Protein AF-A0A1Q8BSJ7-F1 (afdb_monomer)

Solvent-accessible surface area (backbone atoms only — not comparable to full-atom values): 38137 Å² total; per-residue (Å²): 124,64,95,90,57,59,36,32,27,33,39,30,27,60,38,75,24,65,49,50,47,43,45,52,61,48,39,68,40,88,86,39,43,40,36,75,62,32,38,40,24,53,54,83,95,30,50,29,57,57,51,31,53,76,70,73,33,52,71,50,71,55,43,61,86,82,34,98,42,71,68,57,32,27,40,50,47,34,56,61,51,53,79,64,62,51,68,34,36,36,38,39,61,42,89,65,89,69,40,68,64,27,39,76,75,41,51,86,34,29,40,35,62,42,69,21,51,67,83,46,54,61,61,97,53,20,46,54,52,42,54,75,70,64,52,58,66,47,14,20,25,37,24,35,52,48,90,56,75,73,63,35,31,54,71,48,73,49,80,38,80,50,59,96,85,56,49,54,65,63,45,46,55,57,33,51,62,52,40,35,53,51,51,44,56,49,55,38,46,47,47,70,47,32,65,50,77,60,89,62,44,58,46,79,32,82,63,81,64,46,50,61,53,51,27,33,41,41,45,45,62,70,62,66,64,44,62,64,44,53,50,52,41,45,76,68,66,27,46,40,33,20,43,72,73,39,32,51,57,41,40,78,72,73,42,82,61,44,49,46,41,76,67,59,74,48,72,80,43,80,94,52,67,55,61,64,75,39,66,51,51,49,48,19,34,48,51,54,71,91,37,69,67,42,50,53,49,30,58,78,69,73,40,69,64,40,27,32,38,38,43,33,62,54,64,40,70,58,40,54,74,71,67,55,54,72,69,59,45,57,72,36,62,66,60,44,52,56,53,50,48,52,36,20,30,73,26,21,94,61,14,35,31,44,56,55,61,89,47,41,67,60,50,50,52,32,47,73,72,42,16,47,31,51,65,55,13,48,55,28,19,54,51,39,53,51,53,48,50,49,51,50,38,54,52,53,50,45,41,44,65,67,76,57,57,64,90,83,83,61,73,96,69,87,76,87,60,63,45,78,76,46,79,31,93,16,23,92,46,85,90,37,80,29,66,46,58,34,52,75,84,76,60,83,31,76,78,61,38,46,73,82,44,45,52,87,72,46,45,57,54,52,53,15,44,49,49,10,45,50,50,8,59,68,43,91,52,42,16,18,15,31,13,46,90,61,31,65,40,13,37,12,40,28,88,55,77,69,85,57,12,50,34,50,4,40,55,41,8,42,66,21,30,57,74,61,40,53,61,12,21,39,12,33,62,43,59,40,34,44,72,31,23,52,60,51,60,78,46,56,47,46,34,41,40,20,59,41,64,37,90,63,12,60,62,48,42,56,73,46,72,59,33,25,35,33,38,30,65,80,76,76,88,65,62,78,43,76,46,81,48,97,95,52,73,48,75,43,74,45,91,72,80,77,54,76,33,62,41,76,89,59,40,42,75,76,35,53,63,84,69,53,74,68,55,46,50,18,38,52,45,20,48,54,56,22,44,54,26,28,41,33,27,22,22,28,14,50,88,38,17,32,32,14,61,7,59,57,23,97,44,57,48,57,6,36,52,40,11,41,66,53,18,47,83,56,28,43,72,13,28,33,17,31,26,49,49,63,82,51,40,65,31,60,45,55,43,47,75,47,36,31,49,33,41,38,27,13,53,89,43,99,42,39,69,55,36,46,51,48,35,45,75,71,63,19,24,33,34,30,25,75,45,71,38,83,30,131

Nearest PDB structures (foldseek):
  4a1o-assembly1_A  TM=9.841E-01  e=1.884E-78  Mycobacterium tuberculosis H37Rv
  4a1o-assembly1_B  TM=9.864E-01  e=3.302E-78  Mycobacterium tuberculosis H37Rv
  3auf-assembly1_A-2  TM=9.750E-01  e=1.119E-20  Symbiobacterium toebii
  5j9f-assembly2_A  TM=9.613E-01  e=1.421E-18  Homo sapiens
  2ywr-assembly1_A  TM=9.740E-01  e=2.231E-17  Aquifex aeolicus

Secondary structure (DSSP, 8-state):
--TTSPEEEEEEESS--HHHHHHHHHTTSTTSSEEEEEEEESSSS-HHHHHHHHTT--EEE--GGGSSSHHHHHHHHHHHHHTT--SEEEESS--S---HHHHHHHTTSEEEEESS-TTSS-STTHHHHHHHTT-SEEEEEEEE--SSSS-SPEEEEEEEEPPTT--HHHHHHHHHHHHHHHHHHHHHHHHHH-EEEETTEEEESS----B---EEEE--SS-TTHHHHHHHHHHTTPEEEE-HHHHHHHHHTT---EEHHHHHS----GGGTTTT-SHHHHHHHH--TTSHHHHHHHHHTTPPPPSEEE-----HHHHHHTT--HHHHHHT--SHHHHHHHHHHHTTTT-EEE--GGGHHHHHHHHHTTSB-HHHHHHHHHHHHHHHHHHHHHHHHHIIIIIS--TTSS-S-----EEEEEEES-SSSTTS-EEEEEETTT--SGGG-EEEESSPPPHHHHHHHHHHHHHHHT-SSSEEEEEETTEEEEEEE----GGGHHHHHHHHHHHH-HHHHTTEEEEESSPBPHHHHHHHHHS-EEEEEES-B-TTHHHHHHTSTT-EEEE-PPPPS--EEEEEETTEEEEEE---S-SGGGSGGG-EEEESSPPPHHHHHHHHHHHHHHTTSPSS-EEEEETTEEEEEE-S-SSHHHHHHHHHHHHGGGGTT-EEEESS--SSTHHHHHHHHTT--EEEE----TTHHHHHHHHHHTT-EEEE-S------

Structure (mmCIF, N/CA/C/O backbone):
data_AF-A0A1Q8BSJ7-F1
#
_entry.id   AF-A0A1Q8BSJ7-F1
#
loop_
_atom_site.group_PDB
_atom_site.id
_atom_site.type_symbol
_atom_site.label_atom_id
_atom_site.label_alt_id
_atom_site.label_comp_id
_atom_site.label_asym_id
_atom_site.label_entity_id
_atom_site.label_seq_id
_atom_site.pdbx_PDB_ins_code
_atom_site.Cartn_x
_atom_site.Cartn_y
_atom_site.Cartn_z
_atom_site.occupancy
_atom_site.B_iso_or_equiv
_atom_site.auth_seq_id
_atom_site.auth_comp_id
_atom_site.auth_asym_id
_atom_site.auth_atom_id
_atom_site.pdbx_PDB_model_num
ATOM 1 N N . MET A 1 1 ? -5.725 4.232 30.198 1.00 43.56 1 MET A N 1
ATOM 2 C CA . MET A 1 1 ? -4.512 5.058 30.403 1.00 43.56 1 MET A CA 1
ATOM 3 C C . MET A 1 1 ? -3.872 5.318 29.040 1.00 43.56 1 MET A C 1
ATOM 5 O O . MET A 1 1 ? -4.184 4.578 28.114 1.00 43.56 1 MET A O 1
ATOM 9 N N . ARG A 1 2 ? -3.077 6.385 28.857 1.00 39.12 2 ARG A N 1
ATOM 10 C CA . ARG A 1 2 ? -2.317 6.572 27.602 1.00 39.12 2 ARG A CA 1
ATOM 11 C C . ARG A 1 2 ? -1.099 5.635 27.657 1.00 39.12 2 ARG A C 1
ATOM 13 O O . ARG A 1 2 ? -0.421 5.686 28.677 1.00 39.12 2 ARG A O 1
ATOM 20 N N . PRO A 1 3 ? -0.814 4.823 26.627 1.00 46.72 3 PRO A N 1
ATOM 21 C CA . PRO A 1 3 ? 0.230 3.792 26.685 1.00 46.72 3 PRO A CA 1
ATOM 22 C C . PRO A 1 3 ? 1.659 4.327 26.917 1.00 46.72 3 PRO A C 1
ATOM 24 O O . PRO A 1 3 ? 2.508 3.568 27.368 1.00 46.72 3 PRO A O 1
ATOM 27 N N . ASP A 1 4 ? 1.902 5.628 26.709 1.00 57.50 4 ASP A N 1
ATOM 28 C CA . ASP A 1 4 ? 3.247 6.227 26.785 1.00 57.50 4 ASP A CA 1
ATOM 29 C C . ASP A 1 4 ? 3.545 7.010 28.083 1.00 57.50 4 ASP A C 1
ATOM 31 O O . ASP A 1 4 ? 4.617 7.599 28.217 1.00 57.50 4 ASP A O 1
ATOM 35 N N . VAL A 1 5 ? 2.612 7.074 29.045 1.00 77.00 5 VAL A N 1
ATOM 36 C CA . VAL A 1 5 ? 2.816 7.791 30.322 1.00 77.00 5 VAL A CA 1
ATOM 37 C C . VAL A 1 5 ? 2.689 6.812 31.494 1.00 77.00 5 VAL A C 1
ATOM 39 O O . VAL A 1 5 ? 1.602 6.261 31.673 1.00 77.00 5 VAL A O 1
ATOM 42 N N . PRO A 1 6 ? 3.738 6.621 32.324 1.00 87.31 6 PRO A N 1
ATOM 43 C CA . PRO A 1 6 ? 3.674 5.729 33.480 1.00 87.31 6 PRO A CA 1
ATOM 44 C C . PRO A 1 6 ? 2.565 6.122 34.463 1.00 87.31 6 PRO A C 1
ATOM 46 O O . PRO A 1 6 ? 2.424 7.299 34.810 1.00 87.31 6 PRO A O 1
ATOM 49 N N . ALA A 1 7 ? 1.820 5.130 34.950 1.00 92.75 7 ALA A N 1
ATOM 50 C CA . ALA A 1 7 ? 0.756 5.318 35.928 1.00 92.75 7 ALA A CA 1
ATOM 51 C C . ALA A 1 7 ? 1.317 5.843 37.258 1.00 92.75 7 ALA A C 1
ATOM 53 O O . ALA A 1 7 ? 2.312 5.336 37.784 1.00 92.75 7 ALA A O 1
ATOM 54 N N . ARG A 1 8 ? 0.668 6.862 37.821 1.00 97.12 8 ARG A N 1
ATOM 55 C CA . ARG A 1 8 ? 1.037 7.503 39.086 1.00 97.12 8 ARG A CA 1
ATOM 56 C C . ARG A 1 8 ? 0.534 6.661 40.250 1.00 97.12 8 ARG A C 1
ATOM 58 O O . ARG A 1 8 ? -0.673 6.519 40.432 1.00 97.12 8 ARG A O 1
ATOM 65 N N . VAL A 1 9 ? 1.444 6.156 41.074 1.00 98.06 9 VAL A N 1
ATOM 66 C CA . VAL A 1 9 ? 1.100 5.305 42.220 1.00 98.06 9 VAL A CA 1
ATOM 67 C C . VAL A 1 9 ? 1.449 5.976 43.538 1.00 98.06 9 VAL A C 1
ATOM 69 O O . VAL A 1 9 ? 2.573 6.439 43.731 1.00 98.06 9 VAL A O 1
ATOM 72 N N . VAL A 1 10 ? 0.492 5.998 44.465 1.00 98.62 10 VAL A N 1
ATOM 73 C CA . VAL A 1 10 ? 0.751 6.319 45.876 1.00 98.62 10 VAL A CA 1
ATOM 74 C C . VAL A 1 10 ? 0.777 5.021 46.673 1.00 98.62 10 VAL A C 1
ATOM 76 O O . VAL A 1 10 ? -0.151 4.223 46.568 1.00 98.62 10 VAL A O 1
ATOM 79 N N . VAL A 1 11 ? 1.825 4.803 47.469 1.00 98.38 11 VAL A N 1
ATOM 80 C CA . VAL A 1 11 ? 1.980 3.587 48.288 1.00 98.38 11 VAL A CA 1
ATOM 81 C C . VAL A 1 11 ? 1.769 3.922 49.764 1.00 98.38 11 VAL A C 1
ATOM 83 O O . VAL A 1 11 ? 2.380 4.855 50.275 1.00 98.38 11 VAL A O 1
ATOM 86 N N . LEU A 1 12 ? 0.926 3.164 50.462 1.00 98.25 12 LEU A N 1
ATOM 87 C CA . LEU A 1 12 ? 0.654 3.301 51.894 1.00 98.25 12 LEU A CA 1
ATOM 88 C C . LEU A 1 12 ? 1.367 2.195 52.685 1.00 98.25 12 LEU A C 1
ATOM 90 O O . LEU A 1 12 ? 1.288 1.024 52.311 1.00 98.25 12 LEU A O 1
ATOM 94 N N . VAL A 1 13 ? 2.052 2.551 53.779 1.00 97.50 13 VAL A N 1
ATOM 95 C CA . VAL A 1 13 ? 2.880 1.629 54.586 1.00 97.50 13 VAL A CA 1
ATOM 96 C C . VAL A 1 13 ? 2.739 1.864 56.096 1.00 97.50 13 VAL A C 1
ATOM 98 O O . VAL A 1 13 ? 2.530 2.990 56.536 1.00 97.50 13 VAL A O 1
ATOM 101 N N . SER A 1 14 ? 2.913 0.814 56.909 1.00 95.75 14 SER A N 1
ATOM 102 C CA . SER A 1 14 ? 2.923 0.918 58.387 1.00 95.75 14 SER A CA 1
ATOM 103 C C . SER A 1 14 ? 4.178 0.359 59.069 1.00 95.75 14 SER A C 1
ATOM 105 O O . SER A 1 14 ? 4.276 0.395 60.297 1.00 95.75 14 SER A O 1
ATOM 107 N N . GLY A 1 15 ? 5.129 -0.192 58.308 1.00 92.88 15 GLY A N 1
ATOM 108 C CA . GLY A 1 15 ? 6.256 -0.951 58.860 1.00 92.88 15 GLY A CA 1
ATOM 109 C C . GLY A 1 15 ? 7.496 -0.968 57.966 1.00 92.88 15 GLY A C 1
ATOM 110 O O . GLY A 1 15 ? 7.944 0.074 57.491 1.00 92.88 15 GLY A O 1
ATOM 111 N N . SER A 1 16 ? 8.067 -2.157 57.744 1.00 92.62 16 SER A N 1
ATOM 112 C CA . SER A 1 16 ? 9.385 -2.326 57.104 1.00 92.62 16 SER A CA 1
ATOM 113 C C . SER A 1 16 ? 9.471 -1.852 55.647 1.00 92.62 16 SER A C 1
ATOM 115 O O . SER A 1 16 ? 10.567 -1.592 55.154 1.00 92.62 16 SER A O 1
ATOM 117 N N . GLY A 1 17 ? 8.336 -1.764 54.945 1.00 93.44 17 GLY A N 1
ATOM 118 C CA . GLY A 1 17 ? 8.263 -1.280 53.564 1.00 93.44 17 GLY A CA 1
ATOM 119 C C . GLY A 1 17 ? 8.942 -2.187 52.531 1.00 93.44 17 GLY A C 1
ATOM 120 O O . GLY A 1 17 ? 9.395 -1.701 51.502 1.00 93.44 17 GLY A O 1
ATOM 121 N N . THR A 1 18 ? 9.045 -3.497 52.771 1.00 95.12 18 THR A N 1
ATOM 122 C CA . THR A 1 18 ? 9.679 -4.429 51.811 1.00 95.12 18 THR A CA 1
ATOM 123 C C . THR A 1 18 ? 8.886 -4.587 50.508 1.00 95.12 18 THR A C 1
ATOM 125 O O . THR A 1 18 ? 9.486 -4.744 49.450 1.00 95.12 18 THR A O 1
ATOM 128 N N . LEU A 1 19 ? 7.555 -4.487 50.562 1.00 96.00 19 LEU A N 1
ATOM 129 C CA . LEU A 1 19 ? 6.686 -4.422 49.380 1.00 96.00 19 LEU A CA 1
ATOM 130 C C . LEU A 1 19 ? 6.871 -3.109 48.610 1.00 96.00 19 LEU A C 1
ATOM 132 O O . LEU A 1 19 ? 6.998 -3.127 47.391 1.00 96.00 19 LEU A O 1
ATOM 136 N N . LEU A 1 20 ? 6.970 -1.982 49.326 1.00 97.44 20 LEU A N 1
ATOM 137 C CA . LEU A 1 20 ? 7.333 -0.693 48.732 1.00 97.44 20 LEU A CA 1
ATOM 138 C C . LEU A 1 20 ? 8.683 -0.785 48.008 1.00 97.44 20 LEU A C 1
ATOM 140 O O . LEU A 1 20 ? 8.784 -0.311 46.883 1.00 97.44 20 LEU A O 1
ATOM 144 N N . GLN A 1 21 ? 9.695 -1.419 48.614 1.00 97.88 21 GLN A N 1
ATOM 145 C CA . GLN A 1 21 ? 11.000 -1.589 47.971 1.00 97.88 21 GLN A CA 1
ATOM 146 C C . GLN A 1 21 ? 10.885 -2.321 46.632 1.00 97.88 21 GLN A C 1
ATOM 148 O O . GLN A 1 21 ? 11.443 -1.851 45.652 1.00 97.88 21 GLN A O 1
ATOM 153 N N . ALA A 1 22 ? 10.120 -3.414 46.569 1.00 97.31 22 ALA A N 1
ATOM 154 C CA . ALA A 1 22 ? 9.937 -4.165 45.328 1.00 97.31 22 ALA A CA 1
ATOM 155 C C . ALA A 1 22 ? 9.319 -3.306 44.210 1.00 97.31 22 ALA A C 1
ATOM 157 O O . ALA A 1 22 ? 9.744 -3.386 43.060 1.00 97.31 22 ALA A O 1
ATOM 158 N N . VAL A 1 23 ? 8.352 -2.445 44.550 1.00 97.38 23 VAL A N 1
ATOM 159 C CA . VAL A 1 23 ? 7.748 -1.510 43.589 1.00 97.38 23 VAL A CA 1
ATOM 160 C C . VAL A 1 23 ? 8.740 -0.422 43.166 1.00 97.38 23 VAL A C 1
ATOM 162 O O . VAL A 1 23 ? 8.800 -0.097 41.986 1.00 97.38 23 VAL A O 1
ATOM 165 N N . LEU A 1 24 ? 9.534 0.122 44.096 1.00 97.75 24 LEU A N 1
ATOM 166 C CA . LEU A 1 24 ? 10.573 1.113 43.785 1.00 97.75 24 LEU A CA 1
ATOM 167 C C . LEU A 1 24 ? 11.655 0.536 42.863 1.00 97.75 24 LEU A C 1
ATOM 169 O O . LEU A 1 24 ? 12.034 1.197 41.899 1.00 97.75 24 LEU A O 1
ATOM 173 N N . ASP A 1 25 ? 12.107 -0.690 43.131 1.00 97.38 25 ASP A N 1
ATOM 174 C CA . ASP A 1 25 ? 13.115 -1.384 42.325 1.00 97.38 25 ASP A CA 1
ATOM 175 C C . ASP A 1 25 ? 12.596 -1.636 40.901 1.00 97.38 25 ASP A C 1
ATOM 177 O O . ASP A 1 25 ? 13.313 -1.396 39.933 1.00 97.38 25 ASP A O 1
ATOM 181 N N . ALA A 1 26 ? 11.331 -2.049 40.754 1.00 96.06 26 ALA A N 1
ATOM 182 C CA . ALA A 1 26 ? 10.700 -2.218 39.445 1.00 96.06 26 ALA A CA 1
ATOM 183 C C . ALA A 1 26 ? 10.526 -0.879 38.705 1.00 96.06 26 ALA A C 1
ATOM 185 O O . ALA A 1 26 ? 10.829 -0.782 37.520 1.00 96.06 26 ALA A O 1
ATOM 186 N N . SER A 1 27 ? 10.107 0.179 39.408 1.00 94.19 27 SER A N 1
ATOM 187 C CA . SER A 1 27 ? 9.975 1.537 38.858 1.00 94.19 27 SER A CA 1
ATOM 188 C C . SER A 1 27 ? 11.304 2.190 38.452 1.00 94.19 27 SER A C 1
ATOM 190 O O . SER A 1 27 ? 11.273 3.259 37.840 1.00 94.19 27 SER A O 1
ATOM 192 N N . ALA A 1 28 ? 12.456 1.596 38.778 1.00 92.19 28 ALA A N 1
ATOM 193 C CA . ALA A 1 28 ? 13.752 2.058 38.286 1.00 92.19 28 ALA A CA 1
ATOM 194 C C . ALA A 1 28 ? 13.986 1.700 36.805 1.00 92.19 28 ALA A C 1
ATOM 196 O O . ALA A 1 28 ? 14.784 2.366 36.145 1.00 92.19 28 ALA A O 1
ATOM 197 N N . ASP A 1 29 ? 13.292 0.683 36.278 1.00 92.00 29 ASP A N 1
ATOM 198 C CA . ASP A 1 29 ? 13.299 0.344 34.854 1.00 92.00 29 ASP A CA 1
ATOM 199 C C . ASP A 1 29 ? 12.368 1.300 34.075 1.00 92.00 29 ASP A C 1
ATOM 201 O O . ASP A 1 29 ? 11.159 1.315 34.326 1.00 92.00 29 ASP A O 1
ATOM 205 N N . PRO A 1 30 ? 12.874 2.077 33.094 1.00 86.12 30 PRO A N 1
ATOM 206 C CA . PRO A 1 30 ? 12.047 2.953 32.262 1.00 86.12 30 PRO A CA 1
ATOM 207 C C . PRO A 1 30 ? 10.935 2.238 31.476 1.00 86.12 30 PRO A C 1
ATOM 209 O O . PRO A 1 30 ? 9.973 2.890 31.073 1.00 86.12 30 PRO A O 1
ATOM 212 N N . ALA A 1 31 ? 11.051 0.926 31.238 1.00 88.31 31 ALA A N 1
ATOM 213 C CA . ALA A 1 31 ? 10.025 0.119 30.571 1.00 88.31 31 ALA A CA 1
ATOM 214 C C . ALA A 1 31 ? 8.894 -0.334 31.518 1.00 88.31 31 ALA A C 1
ATOM 216 O O . ALA A 1 31 ? 7.871 -0.888 31.081 1.00 88.31 31 ALA A O 1
ATOM 217 N N . TYR A 1 32 ? 9.061 -0.129 32.825 1.00 93.75 32 TYR A N 1
ATOM 218 C CA . TYR A 1 32 ? 8.042 -0.449 33.807 1.00 93.75 32 TYR A CA 1
ATOM 219 C C . TYR A 1 32 ? 6.939 0.629 33.802 1.00 93.75 32 TYR A C 1
ATOM 221 O O . TYR A 1 32 ? 7.219 1.823 33.900 1.00 93.75 32 TYR A O 1
ATOM 229 N N . PRO A 1 33 ? 5.652 0.249 33.692 1.00 92.75 33 PRO A N 1
ATOM 230 C CA . PRO A 1 33 ? 4.555 1.162 33.352 1.00 92.75 33 PRO A CA 1
ATOM 231 C C . PRO A 1 33 ? 4.048 1.987 34.547 1.00 92.75 33 PRO A C 1
ATOM 233 O O . PRO A 1 33 ? 2.975 2.584 34.479 1.00 92.75 33 PRO A O 1
ATOM 236 N N . VAL A 1 34 ? 4.770 1.990 35.668 1.00 96.00 34 VAL A N 1
ATOM 237 C CA . VAL A 1 34 ? 4.340 2.564 36.946 1.00 96.00 34 VAL A CA 1
ATOM 238 C C . VAL A 1 34 ? 5.444 3.438 37.518 1.00 96.00 34 VAL A C 1
ATOM 240 O O . VAL A 1 34 ? 6.608 3.043 37.577 1.00 96.00 34 VAL A O 1
ATOM 243 N N . ARG A 1 35 ? 5.048 4.601 38.037 1.00 96.06 35 ARG A N 1
ATOM 244 C CA . ARG A 1 35 ? 5.900 5.510 38.798 1.00 96.06 35 ARG A CA 1
ATOM 245 C C . ARG A 1 35 ? 5.306 5.761 40.178 1.00 96.06 35 ARG A C 1
ATOM 247 O O . ARG A 1 35 ? 4.193 6.277 40.293 1.00 96.06 35 ARG A O 1
ATOM 254 N N . VAL A 1 36 ? 6.083 5.500 41.228 1.00 97.81 36 VAL A N 1
ATOM 255 C CA . VAL A 1 36 ? 5.713 5.900 42.593 1.00 97.81 36 VAL A CA 1
ATOM 256 C C . VAL A 1 36 ? 5.847 7.419 42.733 1.00 97.81 36 VAL A C 1
ATOM 258 O O . VAL A 1 36 ? 6.925 7.978 42.532 1.00 97.81 36 VAL A O 1
ATOM 261 N N . VAL A 1 37 ? 4.744 8.102 43.043 1.00 97.94 37 VAL A N 1
ATOM 262 C CA . VAL A 1 37 ? 4.687 9.571 43.159 1.00 97.94 37 VAL A CA 1
ATOM 263 C C . VAL A 1 37 ? 4.655 10.067 44.601 1.00 97.94 37 VAL A C 1
ATOM 265 O O . VAL A 1 37 ? 5.031 11.214 44.834 1.00 97.94 37 VAL A O 1
ATOM 268 N N . ALA A 1 38 ? 4.229 9.228 45.550 1.00 98.44 38 ALA A N 1
ATOM 269 C CA . ALA A 1 38 ? 4.361 9.492 46.978 1.00 98.44 38 ALA A CA 1
ATOM 270 C C . ALA A 1 38 ? 4.247 8.215 47.822 1.00 98.44 38 ALA A C 1
ATOM 272 O O . ALA A 1 38 ? 3.651 7.223 47.392 1.00 98.44 38 ALA A O 1
ATOM 273 N N . VAL A 1 39 ? 4.763 8.280 49.050 1.00 98.44 39 VAL A N 1
ATOM 274 C CA . VAL A 1 39 ? 4.610 7.241 50.077 1.00 98.44 39 VAL A CA 1
ATOM 275 C C . VAL A 1 39 ? 3.936 7.817 51.322 1.00 98.44 39 VAL A C 1
ATOM 277 O O . VAL A 1 39 ? 4.449 8.746 51.942 1.00 98.44 39 VAL A O 1
ATOM 280 N N . GLY A 1 40 ? 2.786 7.265 51.697 1.00 97.94 40 GLY A N 1
ATOM 281 C CA . GLY A 1 40 ? 2.047 7.640 52.902 1.00 97.94 40 GLY A CA 1
ATOM 282 C C . GLY A 1 40 ? 2.257 6.645 54.042 1.00 97.94 40 GLY A C 1
ATOM 283 O O . GLY A 1 40 ? 2.315 5.440 53.803 1.00 97.94 40 GLY A O 1
ATOM 284 N N . ALA A 1 41 ? 2.316 7.119 55.286 1.00 97.69 41 ALA A N 1
ATOM 285 C CA . ALA A 1 41 ? 2.339 6.258 56.470 1.00 97.69 41 ALA A CA 1
ATOM 286 C C . ALA A 1 41 ? 1.322 6.681 57.539 1.00 97.69 41 ALA A C 1
ATOM 288 O O . ALA A 1 41 ? 0.919 7.842 57.610 1.00 97.69 41 ALA A O 1
ATOM 289 N N . ASP A 1 42 ? 0.922 5.742 58.401 1.00 95.62 42 ASP A N 1
ATOM 290 C CA . ASP A 1 42 ? 0.034 6.004 59.547 1.00 95.62 42 ASP A CA 1
ATOM 291 C C . ASP A 1 42 ? 0.789 6.377 60.833 1.00 95.62 42 ASP A C 1
ATOM 293 O O . ASP A 1 42 ? 0.166 6.629 61.867 1.00 95.62 42 ASP A O 1
ATOM 297 N N . ARG A 1 43 ? 2.125 6.356 60.796 1.00 95.12 43 ARG A N 1
ATOM 298 C CA . ARG A 1 43 ? 3.010 6.660 61.924 1.00 95.12 43 ARG A CA 1
ATOM 299 C C . ARG A 1 43 ? 4.408 7.043 61.437 1.00 95.12 43 ARG A C 1
ATOM 301 O O . ARG A 1 43 ? 4.825 6.646 60.350 1.00 95.12 43 ARG A O 1
ATOM 308 N N . ASP A 1 44 ? 5.128 7.776 62.272 1.00 94.19 44 ASP A N 1
ATOM 309 C CA . ASP A 1 44 ? 6.496 8.212 61.995 1.00 94.19 44 ASP A CA 1
ATOM 310 C C . ASP A 1 44 ? 7.519 7.096 62.230 1.00 94.19 44 ASP A C 1
ATOM 312 O O . ASP A 1 44 ? 7.236 6.088 62.880 1.00 94.19 44 ASP A O 1
ATOM 316 N N . GLY A 1 45 ? 8.742 7.319 61.740 1.00 92.88 45 GLY A N 1
ATOM 317 C CA . GLY A 1 45 ? 9.907 6.502 62.087 1.00 92.88 45 GLY A CA 1
ATOM 318 C C . GLY A 1 45 ? 9.872 5.074 61.541 1.00 92.88 45 GLY A C 1
ATOM 319 O O . GLY A 1 45 ? 10.653 4.237 61.983 1.00 92.88 45 GLY A O 1
ATOM 320 N N . VAL A 1 46 ? 8.975 4.774 60.598 1.00 96.31 46 VAL A N 1
ATOM 321 C CA . VAL A 1 46 ? 8.921 3.462 59.944 1.00 96.31 46 VAL A CA 1
ATOM 322 C C . VAL A 1 46 ? 9.957 3.376 58.829 1.00 96.31 46 VAL A C 1
ATOM 324 O O . VAL A 1 46 ? 10.128 4.310 58.047 1.00 96.31 46 VAL A O 1
ATOM 327 N N . GLU A 1 47 ? 10.603 2.219 58.706 1.00 97.44 47 GLU A N 1
ATOM 328 C CA . GLU A 1 47 ? 11.611 1.955 57.668 1.00 97.44 47 GLU A CA 1
ATOM 329 C C . GLU A 1 47 ? 11.063 2.174 56.243 1.00 97.44 47 GLU A C 1
ATOM 331 O O . GLU A 1 47 ? 11.804 2.571 55.346 1.00 97.44 47 GLU A O 1
ATOM 336 N N . GLY A 1 48 ? 9.755 1.993 56.020 1.00 96.19 48 GLY A N 1
ATOM 337 C CA . GLY A 1 48 ? 9.115 2.334 54.747 1.00 96.19 48 GLY A CA 1
ATOM 338 C C . GLY A 1 48 ? 9.294 3.802 54.328 1.00 96.19 48 GLY A C 1
ATOM 339 O O . GLY A 1 48 ? 9.526 4.065 53.150 1.00 96.19 48 GLY A O 1
ATOM 340 N N . LEU A 1 49 ? 9.271 4.752 55.271 1.00 97.38 49 LEU A N 1
ATOM 341 C CA . LEU A 1 49 ? 9.531 6.168 54.977 1.00 97.38 49 LEU A CA 1
ATOM 342 C C . LEU A 1 49 ? 11.011 6.402 54.639 1.00 97.38 49 LEU A C 1
ATOM 344 O O . LEU A 1 49 ? 11.309 7.113 53.683 1.00 97.38 49 LEU A O 1
ATOM 348 N N . ALA A 1 50 ? 11.932 5.731 55.339 1.00 97.44 50 ALA A N 1
ATOM 349 C CA . ALA A 1 50 ? 13.367 5.796 55.044 1.00 97.44 50 ALA A CA 1
ATOM 350 C C . ALA A 1 50 ? 13.718 5.190 53.668 1.00 97.44 50 ALA A C 1
ATOM 352 O O . ALA A 1 50 ? 14.658 5.619 52.998 1.00 97.44 50 ALA A O 1
ATOM 353 N N . ARG A 1 51 ? 12.968 4.181 53.200 1.00 97.81 51 ARG A N 1
ATOM 354 C CA . ARG A 1 51 ? 13.075 3.664 51.820 1.00 97.81 51 ARG A CA 1
ATOM 355 C C . ARG A 1 51 ? 12.626 4.694 50.787 1.00 97.81 51 ARG A C 1
ATOM 357 O O . ARG A 1 51 ? 13.330 4.884 49.800 1.00 97.81 51 ARG A O 1
ATOM 364 N N . ALA A 1 52 ? 11.501 5.368 51.029 1.00 96.94 52 ALA A N 1
ATOM 365 C CA . ALA A 1 52 ? 11.005 6.424 50.147 1.00 96.94 52 ALA A CA 1
ATOM 366 C C . ALA A 1 52 ? 12.011 7.580 50.028 1.00 96.94 52 ALA A C 1
ATOM 368 O O . ALA A 1 52 ? 12.321 8.013 48.920 1.00 96.94 52 ALA A O 1
ATOM 369 N N . GLU A 1 53 ? 12.580 8.010 51.157 1.00 97.31 53 GLU A N 1
ATOM 370 C CA . GLU A 1 53 ? 13.609 9.051 51.210 1.00 97.31 53 GLU A CA 1
ATOM 371 C C . GLU A 1 53 ? 14.861 8.663 50.411 1.00 97.31 53 GLU A C 1
ATOM 373 O O . GLU A 1 53 ? 15.299 9.428 49.553 1.00 97.31 53 GLU A O 1
ATOM 378 N N . ARG A 1 54 ? 15.387 7.442 50.604 1.00 97.56 54 ARG A N 1
ATOM 379 C CA . ARG A 1 54 ? 16.532 6.930 49.824 1.00 97.56 54 ARG A CA 1
ATOM 380 C C . ARG A 1 54 ? 16.265 6.883 48.318 1.00 97.56 54 ARG A C 1
ATOM 382 O O . ARG A 1 54 ? 17.197 7.048 47.540 1.00 97.56 54 ARG A O 1
ATOM 389 N N . ALA A 1 55 ? 15.016 6.662 47.915 1.00 96.44 55 ALA A N 1
ATOM 390 C CA . ALA A 1 55 ? 14.599 6.645 46.515 1.00 96.44 55 ALA A CA 1
ATOM 391 C C . ALA A 1 55 ? 14.222 8.036 45.961 1.00 96.44 55 ALA A C 1
ATOM 393 O O . ALA A 1 55 ? 13.832 8.142 44.800 1.00 96.44 55 ALA A O 1
ATOM 394 N N . GLY A 1 56 ? 14.303 9.102 46.768 1.00 97.19 56 GLY A N 1
ATOM 395 C CA . GLY A 1 56 ? 13.920 10.457 46.358 1.00 97.19 56 GLY A CA 1
ATOM 396 C C . GLY A 1 56 ? 12.416 10.634 46.116 1.00 97.19 56 GLY A C 1
ATOM 397 O O . GLY A 1 56 ? 12.008 11.528 45.373 1.00 97.19 56 GLY A O 1
ATOM 398 N N . VAL A 1 57 ? 11.581 9.780 46.713 1.00 97.88 57 VAL A N 1
ATOM 399 C CA . VAL A 1 57 ? 10.122 9.823 46.569 1.00 97.88 57 VAL A CA 1
ATOM 400 C C . VAL A 1 57 ? 9.515 10.652 47.707 1.00 97.88 57 VAL A C 1
ATOM 402 O O . VAL A 1 57 ? 9.807 10.376 48.873 1.00 97.88 57 VAL A O 1
ATOM 405 N N . PRO A 1 58 ? 8.642 11.640 47.415 1.00 98.06 58 PRO A N 1
ATOM 406 C CA . PRO A 1 58 ? 7.950 12.410 48.445 1.00 98.06 58 PRO A CA 1
ATOM 407 C C . PRO A 1 58 ? 7.191 11.513 49.423 1.00 98.06 58 PRO A C 1
ATOM 409 O O . PRO A 1 58 ? 6.564 10.533 49.019 1.00 98.06 58 PRO A O 1
ATOM 412 N N . SER A 1 59 ? 7.194 11.867 50.705 1.00 97.81 59 SER A N 1
ATOM 413 C CA . SER A 1 59 ? 6.464 11.119 51.724 1.00 97.81 59 SER A CA 1
ATOM 414 C C . SER A 1 59 ? 5.596 12.014 52.601 1.00 97.81 59 SER A C 1
ATOM 416 O O . SER A 1 59 ? 5.800 13.226 52.686 1.00 97.81 59 SER A O 1
ATOM 418 N N . PHE A 1 60 ? 4.573 11.423 53.214 1.00 98.19 60 PHE A N 1
ATOM 419 C CA . PHE A 1 60 ? 3.692 12.101 54.159 1.00 98.19 60 PHE A CA 1
ATOM 420 C C . PHE A 1 60 ? 3.242 11.141 55.262 1.00 98.19 60 PHE A C 1
ATOM 422 O O . PHE A 1 60 ? 3.179 9.928 55.063 1.00 98.19 60 PHE A O 1
ATOM 429 N N . VAL A 1 61 ? 2.891 11.689 56.425 1.00 98.00 61 VAL A N 1
ATOM 430 C CA . VAL A 1 61 ? 2.354 10.912 57.546 1.00 98.00 61 VAL A CA 1
ATOM 431 C C . VAL A 1 61 ? 0.995 11.468 57.948 1.00 98.00 61 VAL A C 1
ATOM 433 O O . VAL A 1 61 ? 0.838 12.679 58.085 1.00 98.00 61 VAL A O 1
ATOM 436 N N . VAL A 1 62 ? 0.016 10.580 58.130 1.00 97.38 62 VAL A N 1
ATOM 437 C CA . VAL A 1 62 ? -1.317 10.912 58.655 1.00 97.38 62 VAL A CA 1
ATOM 438 C C . VAL A 1 62 ? -1.601 9.995 59.838 1.00 97.38 62 VAL A C 1
ATOM 440 O O . VAL A 1 62 ? -2.062 8.859 59.672 1.00 97.38 62 VAL A O 1
ATOM 443 N N . ARG A 1 63 ? -1.288 10.457 61.052 1.00 96.00 63 ARG A N 1
ATOM 444 C CA . ARG A 1 63 ? -1.432 9.633 62.255 1.00 96.00 63 ARG A CA 1
ATOM 445 C C . ARG A 1 63 ? -2.869 9.653 62.736 1.00 96.00 63 ARG A C 1
ATOM 447 O O . ARG A 1 63 ? -3.458 10.710 62.903 1.00 96.00 63 ARG A O 1
ATOM 454 N N . LEU A 1 64 ? -3.410 8.483 63.066 1.00 93.12 64 LEU A N 1
ATOM 455 C CA . LEU A 1 64 ? -4.775 8.380 63.595 1.00 93.12 64 LEU A CA 1
ATOM 456 C C . LEU A 1 64 ? -4.992 9.233 64.857 1.00 93.12 64 LEU A C 1
ATOM 458 O O . LEU A 1 64 ? -6.067 9.792 65.026 1.00 93.12 64 LEU A O 1
ATOM 462 N N . GLY A 1 65 ? -3.977 9.341 65.720 1.00 92.69 65 GLY A N 1
ATOM 463 C CA . GLY A 1 65 ? -4.052 10.119 66.962 1.00 92.69 65 GLY A CA 1
ATOM 464 C C . GLY A 1 65 ? -4.092 11.639 66.772 1.00 92.69 65 GLY A C 1
ATOM 465 O O . GLY A 1 65 ? -4.422 12.338 67.723 1.00 92.69 65 GLY A O 1
ATOM 466 N N . ASP A 1 66 ? -3.795 12.142 65.569 1.00 95.75 66 ASP A N 1
ATOM 467 C CA . ASP A 1 66 ? -3.784 13.581 65.272 1.00 95.75 66 ASP A CA 1
ATOM 468 C C . ASP A 1 66 ? -5.179 14.103 64.867 1.00 95.75 66 ASP A C 1
ATOM 470 O O . ASP A 1 66 ? -5.349 15.289 64.585 1.00 95.75 66 ASP A O 1
ATOM 474 N N . HIS A 1 67 ? -6.191 13.228 64.836 1.00 96.38 67 HIS A N 1
ATOM 475 C CA . HIS A 1 67 ? -7.550 13.548 64.403 1.00 96.38 67 HIS A CA 1
ATOM 476 C C . HIS A 1 67 ? -8.584 13.192 65.481 1.00 96.38 67 HIS A C 1
ATOM 478 O O . HIS A 1 67 ? -8.392 12.231 66.228 1.00 96.38 67 HIS A O 1
ATOM 484 N N . PRO A 1 68 ? -9.699 13.944 65.564 1.00 93.56 68 PRO A N 1
ATOM 485 C CA . PRO A 1 68 ? -10.696 13.782 66.625 1.00 93.56 68 PRO A CA 1
ATOM 486 C C . PRO A 1 68 ? -11.430 12.436 66.574 1.00 93.56 68 PRO A C 1
ATOM 488 O O . PRO A 1 68 ? -11.863 11.931 67.608 1.00 93.56 68 PRO A O 1
ATOM 491 N N . ASP A 1 69 ? -11.568 11.852 65.385 1.00 94.88 69 ASP A N 1
ATOM 492 C CA . ASP A 1 69 ? -12.199 10.556 65.176 1.00 94.88 69 ASP A CA 1
ATOM 493 C C . ASP A 1 69 ? -11.676 9.872 63.899 1.00 94.88 69 ASP A C 1
ATOM 495 O O . ASP A 1 69 ? -10.846 10.402 63.150 1.00 94.88 69 ASP A O 1
ATOM 499 N N . ARG A 1 70 ? -12.166 8.652 63.651 1.00 94.62 70 ARG A N 1
ATOM 500 C CA . ARG A 1 70 ? -11.756 7.839 62.502 1.00 94.62 70 ARG A CA 1
ATOM 501 C C . ARG A 1 70 ? -12.200 8.430 61.163 1.00 94.62 70 ARG A C 1
ATOM 503 O O . ARG A 1 70 ? -11.477 8.256 60.188 1.00 94.62 70 ARG A O 1
ATOM 510 N N . ALA A 1 71 ? -13.349 9.100 61.106 1.00 94.50 71 ALA A N 1
ATOM 511 C CA . ALA A 1 71 ? -13.882 9.671 59.870 1.00 94.50 71 ALA A CA 1
ATOM 512 C C . ALA A 1 71 ? -13.082 10.913 59.442 1.00 94.50 71 ALA A C 1
ATOM 514 O O . ALA A 1 71 ? -12.762 11.080 58.262 1.00 94.50 71 ALA A O 1
ATOM 515 N N . ALA A 1 72 ? -12.684 11.741 60.408 1.00 95.81 72 ALA A N 1
ATOM 516 C CA . ALA A 1 72 ? -11.791 12.871 60.200 1.00 95.81 72 ALA A CA 1
ATOM 517 C C . ALA A 1 72 ? -10.400 12.415 59.731 1.00 95.81 72 ALA A C 1
ATOM 519 O O . ALA A 1 72 ? -9.849 12.998 58.797 1.00 95.81 72 ALA A O 1
ATOM 520 N N . TRP A 1 73 ? -9.853 11.346 60.324 1.00 97.75 73 TRP A N 1
ATOM 521 C CA . TRP A 1 73 ? -8.600 10.740 59.858 1.00 97.75 73 TRP A CA 1
ATOM 522 C C . TRP A 1 73 ? -8.713 10.186 58.433 1.00 97.75 73 TRP A C 1
ATOM 524 O O . TRP A 1 73 ? -7.827 10.422 57.615 1.00 97.75 73 TRP A O 1
ATOM 534 N N . ASP A 1 74 ? -9.803 9.484 58.119 1.00 97.12 74 ASP A N 1
ATOM 535 C CA . ASP A 1 74 ? -10.028 8.895 56.795 1.00 97.12 74 ASP A CA 1
ATOM 536 C C . ASP A 1 74 ? -10.100 9.969 55.697 1.00 97.12 74 ASP A C 1
ATOM 538 O O . ASP A 1 74 ? -9.451 9.857 54.656 1.00 97.12 74 ASP A O 1
ATOM 542 N N . THR A 1 75 ? -10.799 11.073 55.981 1.00 97.12 75 THR A N 1
ATOM 543 C CA . THR A 1 75 ? -10.854 12.250 55.101 1.00 97.12 75 THR A CA 1
ATOM 544 C C . THR A 1 75 ? -9.470 12.873 54.914 1.00 97.12 75 THR A C 1
ATOM 546 O O . THR A 1 75 ? -9.059 13.135 53.785 1.00 97.12 75 THR A O 1
ATOM 549 N N . ALA A 1 76 ? -8.713 13.060 55.999 1.00 97.75 76 ALA A N 1
ATOM 550 C CA . ALA A 1 76 ? -7.374 13.641 55.936 1.00 97.75 76 ALA A CA 1
ATOM 551 C C . ALA A 1 76 ? -6.384 12.763 55.152 1.00 97.75 76 ALA A C 1
ATOM 553 O O . ALA A 1 76 ? -5.555 13.278 54.397 1.00 97.75 76 ALA A O 1
ATOM 554 N N . LEU A 1 77 ? -6.484 11.437 55.292 1.00 98.00 77 LEU A N 1
ATOM 555 C CA . LEU A 1 77 ? -5.706 10.488 54.502 1.00 98.00 77 LEU A CA 1
ATOM 556 C C . LEU A 1 77 ? -6.073 10.591 53.017 1.00 98.00 77 LEU A C 1
ATOM 558 O O . LEU A 1 77 ? -5.181 10.659 52.170 1.00 98.00 77 LEU A O 1
ATOM 562 N N . ALA A 1 78 ? -7.368 10.668 52.703 1.00 97.50 78 ALA A N 1
ATOM 563 C CA . ALA A 1 78 ? -7.845 10.828 51.337 1.00 97.50 78 ALA A CA 1
ATOM 564 C C . ALA A 1 78 ? -7.357 12.146 50.707 1.00 97.50 78 ALA A C 1
ATOM 566 O O . ALA A 1 78 ? -6.874 12.148 49.576 1.00 97.50 78 ALA A O 1
ATOM 567 N N . ASP A 1 79 ? -7.401 13.257 51.450 1.00 97.62 79 ASP A N 1
ATOM 568 C CA . ASP A 1 79 ? -6.879 14.563 51.021 1.00 97.62 79 ASP A CA 1
ATOM 569 C C . ASP A 1 79 ? -5.356 14.539 50.808 1.00 97.62 79 ASP A C 1
ATOM 571 O O . ASP A 1 79 ? -4.823 15.175 49.894 1.00 97.62 79 ASP A O 1
ATOM 575 N N . ALA A 1 80 ? -4.617 13.810 51.649 1.00 97.81 80 ALA A N 1
ATOM 576 C CA . ALA A 1 80 ? -3.176 13.647 51.491 1.00 97.81 80 ALA A CA 1
ATOM 577 C C . ALA A 1 80 ? -2.812 12.874 50.220 1.00 97.81 80 ALA A C 1
ATOM 579 O O . ALA A 1 80 ? -1.903 13.290 49.502 1.00 97.81 80 ALA A O 1
ATOM 580 N N . VAL A 1 81 ? -3.552 11.808 49.913 1.00 98.12 81 VAL A N 1
ATOM 581 C CA . VAL A 1 81 ? -3.365 11.004 48.700 1.00 98.12 81 VAL A CA 1
ATOM 582 C C . VAL A 1 81 ? -3.768 11.784 47.440 1.00 98.12 81 VAL A C 1
ATOM 584 O O . VAL A 1 81 ? -3.012 11.801 46.467 1.00 98.12 81 VAL A O 1
ATOM 587 N N . GLU A 1 82 ? -4.898 12.498 47.465 1.00 97.06 82 GLU A N 1
ATOM 588 C CA . GLU A 1 82 ? -5.440 13.246 46.315 1.00 97.06 82 GLU A CA 1
ATOM 589 C C . GLU A 1 82 ? -4.478 14.323 45.792 1.00 97.06 82 GLU A C 1
ATOM 591 O O . GLU A 1 82 ? -4.364 14.530 44.583 1.00 97.06 82 GLU A O 1
ATOM 596 N N . ARG A 1 83 ? -3.697 14.961 46.679 1.00 97.25 83 ARG A N 1
ATOM 597 C CA . ARG A 1 83 ? -2.665 15.950 46.301 1.00 97.25 83 ARG A CA 1
ATOM 598 C C . ARG A 1 83 ? -1.674 15.420 45.261 1.00 97.25 83 ARG A C 1
ATOM 600 O O . ARG A 1 83 ? -1.130 16.194 44.472 1.00 97.25 83 ARG A O 1
ATOM 607 N N . TYR A 1 84 ? -1.470 14.106 45.226 1.00 97.31 84 TYR A N 1
ATOM 608 C CA . TYR A 1 84 ? -0.574 13.442 44.289 1.00 97.31 84 TYR A CA 1
ATOM 609 C C . TYR A 1 84 ? -1.285 12.861 43.064 1.00 97.31 84 TYR A C 1
ATOM 611 O O . TYR A 1 84 ? -0.605 12.273 42.224 1.00 97.31 84 TYR A O 1
ATOM 619 N N . ARG A 1 85 ? -2.600 13.062 42.904 1.00 95.69 85 ARG A N 1
ATOM 620 C CA . ARG A 1 85 ? -3.403 12.628 41.744 1.00 95.69 85 ARG A CA 1
ATOM 621 C C . ARG A 1 85 ? -3.043 11.205 41.275 1.00 95.69 85 ARG A C 1
ATOM 623 O O . ARG A 1 85 ? -2.504 11.066 40.173 1.00 95.69 85 ARG A O 1
ATOM 630 N N . PRO A 1 86 ? -3.201 10.177 42.127 1.00 96.69 86 PRO A N 1
ATOM 631 C CA . PRO A 1 86 ? -2.844 8.813 41.763 1.00 96.69 86 PRO A CA 1
ATOM 632 C C . PRO A 1 86 ? -3.811 8.210 40.742 1.00 96.69 86 PRO A C 1
ATOM 634 O O . PRO A 1 86 ? -5.027 8.403 40.813 1.00 96.69 86 PRO A O 1
ATOM 637 N N . ASP A 1 87 ? -3.252 7.403 39.848 1.00 93.94 87 ASP A N 1
ATOM 638 C CA . ASP A 1 87 ? -3.990 6.463 39.010 1.00 93.94 87 ASP A CA 1
ATOM 639 C C . ASP A 1 87 ? -4.339 5.190 39.802 1.00 93.94 87 ASP A C 1
ATOM 641 O O . ASP A 1 87 ? -5.437 4.655 39.648 1.00 93.94 87 ASP A O 1
ATOM 645 N N . LEU A 1 88 ? -3.438 4.747 40.692 1.00 96.69 88 LEU A N 1
ATOM 646 C CA . LEU A 1 88 ? -3.648 3.646 41.642 1.00 96.69 88 LEU A CA 1
ATOM 647 C C . LEU A 1 88 ? -3.110 4.003 43.036 1.00 96.69 88 LEU A C 1
ATOM 649 O O . LEU A 1 88 ? -2.107 4.708 43.179 1.00 96.69 88 LEU A O 1
ATOM 653 N N . VAL A 1 89 ? -3.744 3.448 44.067 1.00 98.31 89 VAL A N 1
ATOM 654 C CA . VAL A 1 89 ? -3.241 3.467 45.448 1.00 98.31 89 VAL A CA 1
ATOM 655 C C . VAL A 1 89 ? -2.865 2.044 45.841 1.00 98.31 89 VAL A C 1
ATOM 657 O O . VAL A 1 89 ? -3.656 1.129 45.646 1.00 98.31 89 VAL A O 1
ATOM 660 N N . VAL A 1 90 ? -1.678 1.838 46.403 1.00 98.06 90 VAL A N 1
ATOM 661 C CA . VAL A 1 90 ? -1.209 0.516 46.838 1.00 98.06 90 VAL A CA 1
ATOM 662 C C . VAL A 1 90 ? -1.097 0.482 48.357 1.00 98.06 90 VAL A C 1
ATOM 664 O O . VAL A 1 90 ? -0.270 1.177 48.938 1.00 98.06 90 VAL A O 1
ATOM 667 N N . SER A 1 91 ? -1.899 -0.353 49.006 1.00 96.12 91 SER A N 1
ATOM 668 C CA . SER A 1 91 ? -1.751 -0.726 50.410 1.00 96.12 91 SER A CA 1
ATOM 669 C C . SER A 1 91 ? -0.696 -1.830 50.527 1.00 96.12 91 SER A C 1
ATOM 671 O O . SER A 1 91 ? -0.940 -2.991 50.204 1.00 96.12 91 SER A O 1
ATOM 673 N N . ALA A 1 92 ? 0.508 -1.453 50.957 1.00 90.75 92 ALA A N 1
ATOM 674 C CA . ALA A 1 92 ? 1.678 -2.324 51.035 1.00 90.75 92 ALA A CA 1
ATOM 675 C C . ALA A 1 92 ? 2.009 -2.635 52.504 1.00 90.75 92 ALA A C 1
ATOM 677 O O . ALA A 1 92 ? 2.984 -2.126 53.067 1.00 90.75 92 ALA A O 1
ATOM 678 N N . GLY A 1 93 ? 1.165 -3.450 53.146 1.00 88.88 93 GLY A N 1
ATOM 679 C CA . GLY A 1 93 ? 1.258 -3.717 54.587 1.00 88.88 93 GLY A CA 1
ATOM 680 C C . GLY A 1 93 ? 0.826 -2.516 55.435 1.00 88.88 93 GLY A C 1
ATOM 681 O O . GLY A 1 93 ? 1.473 -2.181 56.432 1.00 88.88 93 GLY A O 1
ATOM 682 N N . PHE A 1 94 ? -0.231 -1.824 55.005 1.00 94.25 94 PHE A N 1
ATOM 683 C CA . PHE A 1 94 ? -0.834 -0.715 55.736 1.00 94.25 94 PHE A CA 1
ATOM 684 C C . PHE A 1 94 ? -1.837 -1.247 56.768 1.00 94.25 94 PHE A C 1
ATOM 686 O O . PHE A 1 94 ? -2.854 -1.841 56.429 1.00 94.25 94 PHE A O 1
ATOM 693 N N . MET A 1 95 ? -1.568 -1.030 58.054 1.00 91.75 95 MET A N 1
ATOM 694 C CA . MET A 1 95 ? -2.284 -1.675 59.166 1.00 91.75 95 MET A CA 1
ATOM 695 C C . MET A 1 95 ? -3.548 -0.914 59.600 1.00 91.75 95 MET A C 1
ATOM 697 O O . MET A 1 95 ? -3.934 -0.945 60.774 1.00 91.75 95 MET A O 1
ATOM 701 N N . LYS A 1 96 ? -4.177 -0.168 58.687 1.00 92.69 96 LYS A N 1
ATOM 702 C CA . LYS A 1 96 ? -5.376 0.633 58.959 1.00 92.69 96 LYS A CA 1
ATOM 703 C C . LYS A 1 96 ? -6.431 0.377 57.886 1.00 92.69 96 LYS A C 1
ATOM 705 O O . LYS A 1 96 ? -6.159 0.515 56.703 1.00 92.69 96 LYS A O 1
ATOM 710 N N . ILE A 1 97 ? -7.654 0.087 58.329 1.00 92.25 97 ILE A N 1
ATOM 711 C CA . ILE A 1 97 ? -8.839 -0.002 57.465 1.00 92.25 97 ILE A CA 1
ATOM 712 C C . ILE A 1 97 ? -9.118 1.367 56.829 1.00 92.25 97 ILE A C 1
ATOM 714 O O . ILE A 1 97 ? -9.178 2.370 57.553 1.00 92.25 97 ILE A O 1
ATOM 718 N N . LEU A 1 98 ? -9.287 1.384 55.508 1.00 95.00 98 LEU A N 1
ATOM 719 C CA . LEU A 1 98 ? -9.687 2.555 54.728 1.00 95.00 98 LEU A CA 1
ATOM 720 C C . LEU A 1 98 ? -11.209 2.708 54.809 1.00 95.00 98 LEU A C 1
ATOM 722 O O . LEU A 1 98 ? -11.943 1.745 54.599 1.00 95.00 98 LEU A O 1
ATOM 726 N N . GLY A 1 99 ? -11.670 3.891 55.193 1.00 93.69 99 GLY A N 1
ATOM 727 C CA . GLY A 1 99 ? -13.076 4.180 55.432 1.00 93.69 99 GLY A CA 1
ATOM 728 C C . GLY A 1 99 ? -13.816 4.706 54.196 1.00 93.69 99 GLY A C 1
ATOM 729 O O . GLY A 1 99 ? -13.249 4.801 53.103 1.00 93.69 99 GLY A O 1
ATOM 730 N N . PRO A 1 100 ? -15.107 5.052 54.362 1.00 93.94 100 PRO A N 1
ATOM 731 C CA . PRO A 1 100 ? -15.955 5.513 53.266 1.00 93.94 100 PRO A CA 1
ATOM 732 C C . PRO A 1 100 ? -15.422 6.755 52.546 1.00 93.94 100 PRO A C 1
ATOM 734 O O . PRO A 1 100 ? -15.435 6.785 51.324 1.00 93.94 100 PRO A O 1
ATOM 737 N N . ALA A 1 101 ? -14.882 7.748 53.263 1.00 93.88 101 ALA A N 1
ATOM 738 C CA . ALA A 1 101 ? -14.414 8.986 52.636 1.00 93.88 101 ALA A CA 1
ATOM 739 C C . ALA A 1 101 ? -13.213 8.739 51.709 1.00 93.88 101 ALA A C 1
ATOM 741 O O . ALA A 1 101 ? -13.068 9.405 50.682 1.00 93.88 101 ALA A O 1
ATOM 742 N N . PHE A 1 102 ? -12.364 7.767 52.048 1.00 97.44 102 PHE A N 1
ATOM 743 C CA . PHE A 1 102 ? -11.275 7.323 51.185 1.00 97.44 102 PHE A CA 1
ATOM 744 C C . PHE A 1 102 ? -11.782 6.500 49.994 1.00 97.44 102 PHE A C 1
ATOM 746 O O . PHE A 1 102 ? -11.387 6.743 48.849 1.00 97.44 102 PHE A O 1
ATOM 753 N N . LEU A 1 103 ? -12.662 5.530 50.250 1.00 94.75 103 LEU A N 1
ATOM 754 C CA . LEU A 1 103 ? -13.186 4.623 49.226 1.00 94.75 103 LEU A CA 1
ATOM 755 C C . LEU A 1 103 ? -14.126 5.318 48.232 1.00 94.75 103 LEU A C 1
ATOM 757 O O . LEU A 1 103 ? -14.132 4.946 47.067 1.00 94.75 103 LEU A O 1
ATOM 761 N N . ASP A 1 104 ? -14.835 6.373 48.618 1.00 91.31 104 ASP A N 1
ATOM 762 C CA . ASP A 1 104 ? -15.648 7.162 47.684 1.00 91.31 104 ASP A CA 1
ATOM 763 C C . ASP A 1 104 ? -14.783 7.846 46.612 1.00 91.31 104 ASP A C 1
ATOM 765 O O . ASP A 1 104 ? -15.224 8.068 45.485 1.00 91.31 104 ASP A O 1
ATOM 769 N N . ARG A 1 105 ? -13.522 8.161 46.940 1.00 94.06 105 ARG A N 1
ATOM 770 C CA . ARG A 1 105 ? -12.585 8.821 46.019 1.00 94.06 105 ARG A CA 1
ATOM 771 C C . ARG A 1 105 ? -11.736 7.830 45.239 1.00 94.06 105 ARG A C 1
ATOM 773 O O . ARG A 1 105 ? -11.513 8.009 44.041 1.00 94.06 105 ARG A O 1
ATOM 780 N N . PHE A 1 106 ? -11.235 6.795 45.906 1.00 94.94 106 PHE A N 1
ATOM 781 C CA . PHE A 1 106 ? -10.248 5.869 45.339 1.00 94.94 106 PHE A CA 1
ATOM 782 C C . PHE A 1 106 ? -10.758 4.439 45.181 1.00 94.94 106 PHE A C 1
ATOM 784 O O . PHE A 1 106 ? -10.031 3.600 44.655 1.00 94.94 106 PHE A O 1
ATOM 791 N N . GLY A 1 107 ? -11.986 4.145 45.605 1.00 88.81 107 GLY A N 1
ATOM 792 C CA . GLY A 1 107 ? -12.614 2.832 45.488 1.00 88.81 107 GLY A CA 1
ATOM 793 C C . GLY A 1 107 ? -12.538 2.295 44.064 1.00 88.81 107 GLY A C 1
ATOM 794 O O . GLY A 1 107 ? -12.629 3.035 43.085 1.00 88.81 107 GLY A O 1
ATOM 795 N N . GLY A 1 108 ? -12.264 0.996 43.953 1.00 87.88 108 GLY A N 1
ATOM 796 C CA . GLY A 1 108 ? -11.965 0.357 42.673 1.00 87.88 108 GLY A CA 1
ATOM 797 C C . GLY A 1 108 ? -10.571 0.658 42.114 1.00 87.88 108 GLY A C 1
ATOM 798 O O . GLY A 1 108 ? -10.235 0.081 41.095 1.00 87.88 108 GLY A O 1
ATOM 799 N N . ARG A 1 109 ? -9.752 1.503 42.765 1.00 93.38 109 ARG A N 1
ATOM 800 C CA . ARG A 1 109 ? -8.355 1.821 42.388 1.00 93.38 109 ARG A CA 1
ATOM 801 C C . ARG A 1 109 ? -7.336 1.578 43.504 1.00 93.38 109 ARG A C 1
ATOM 803 O O . ARG A 1 109 ? -6.158 1.905 43.347 1.00 93.38 109 ARG A O 1
ATOM 810 N N . VAL A 1 110 ? -7.779 1.020 44.632 1.00 97.31 110 VAL A N 1
ATOM 811 C CA . VAL A 1 110 ? -6.915 0.670 45.765 1.00 97.31 110 VAL A CA 1
ATOM 812 C C . VAL A 1 110 ? -6.575 -0.813 45.708 1.00 97.31 110 VAL A C 1
ATOM 814 O O . VAL A 1 110 ? -7.458 -1.652 45.856 1.00 97.31 110 VAL A O 1
ATOM 817 N N . VAL A 1 111 ? -5.299 -1.130 45.524 1.00 97.38 111 VAL A N 1
ATOM 818 C CA . VAL A 1 111 ? -4.760 -2.491 45.504 1.00 97.38 111 VAL A CA 1
ATOM 819 C C . VAL A 1 111 ? -4.180 -2.812 46.876 1.00 97.38 111 VAL A C 1
ATOM 821 O O . VAL A 1 111 ? -3.385 -2.038 47.400 1.00 97.38 111 VAL A O 1
ATOM 824 N N . ASN A 1 112 ? -4.539 -3.952 47.453 1.00 97.06 112 ASN A N 1
ATOM 825 C CA . ASN A 1 112 ? -3.937 -4.476 48.674 1.00 97.06 112 ASN A CA 1
ATOM 826 C C . ASN A 1 112 ? -3.366 -5.869 48.425 1.00 97.06 112 ASN A C 1
ATOM 828 O O . ASN A 1 112 ? -3.864 -6.617 47.581 1.00 97.06 112 ASN A O 1
ATOM 832 N N . THR A 1 113 ? -2.327 -6.209 49.179 1.00 95.25 113 THR A N 1
ATOM 833 C CA . THR A 1 113 ? -1.806 -7.571 49.247 1.00 95.25 113 THR A CA 1
ATOM 834 C C . THR A 1 113 ? -2.048 -8.167 50.625 1.00 95.25 113 THR A C 1
ATOM 836 O O . THR A 1 113 ? -1.907 -7.483 51.639 1.00 95.25 113 THR A O 1
ATOM 839 N N . HIS A 1 114 ? -2.430 -9.440 50.642 1.00 96.00 114 HIS A N 1
ATOM 840 C CA . HIS A 1 114 ? -2.752 -10.196 51.844 1.00 96.00 114 HIS A CA 1
ATOM 841 C C . HIS A 1 114 ? -1.964 -11.512 51.881 1.00 96.00 114 HIS A C 1
ATOM 843 O O . HIS A 1 114 ? -1.996 -12.250 50.888 1.00 96.00 114 HIS A O 1
ATOM 849 N N . PRO A 1 115 ? -1.302 -11.873 52.999 1.00 95.56 115 PRO A N 1
ATOM 850 C CA . PRO A 1 115 ? -0.449 -13.060 53.095 1.00 95.56 115 PRO A CA 1
ATOM 851 C C . PRO A 1 115 ? -1.241 -14.359 53.354 1.00 95.56 115 PRO A C 1
ATOM 853 O O . PRO A 1 115 ? -0.846 -15.192 54.169 1.00 95.56 115 PRO A O 1
ATOM 856 N N . ALA A 1 116 ? -2.371 -14.532 52.663 1.00 96.31 116 ALA A N 1
ATOM 857 C CA . ALA A 1 116 ? -3.108 -15.789 52.552 1.00 96.31 116 ALA A CA 1
ATOM 858 C C . ALA A 1 116 ? -3.864 -15.873 51.215 1.00 96.31 116 ALA A C 1
ATOM 860 O O . ALA A 1 116 ? -4.017 -14.882 50.494 1.00 96.31 116 ALA A O 1
ATOM 861 N N . LEU A 1 117 ? -4.354 -17.068 50.877 1.00 96.75 117 LEU A N 1
ATOM 862 C CA . LEU A 1 117 ? -5.237 -17.295 49.730 1.00 96.75 117 LEU A CA 1
ATOM 863 C C . LEU A 1 117 ? -6.686 -16.962 50.114 1.00 96.75 117 LEU A C 1
ATOM 865 O O . LEU A 1 117 ? -7.427 -17.826 50.583 1.00 96.75 117 LEU A O 1
ATOM 869 N N . LEU A 1 118 ? -7.100 -15.709 49.916 1.00 95.88 118 LEU A N 1
ATOM 870 C CA . LEU A 1 118 ? -8.473 -15.278 50.181 1.00 95.88 118 LEU A CA 1
ATOM 871 C C . LEU A 1 118 ? -9.480 -16.114 49.367 1.00 95.88 118 LEU A C 1
ATOM 873 O O . LEU A 1 118 ? -9.196 -16.481 48.224 1.00 95.88 118 LEU A O 1
ATOM 877 N N . PRO A 1 119 ? -10.661 -16.433 49.927 1.00 94.38 119 PRO A N 1
ATOM 878 C CA . PRO A 1 119 ? -11.225 -15.910 51.177 1.00 94.38 119 PRO A CA 1
ATOM 879 C C . PRO A 1 119 ? -10.745 -16.612 52.465 1.00 94.38 119 PRO A C 1
ATOM 881 O O . PRO A 1 119 ? -11.295 -16.343 53.530 1.00 94.38 119 PRO A O 1
ATOM 884 N N . ALA A 1 120 ? -9.762 -17.518 52.408 1.00 94.56 120 ALA A N 1
ATOM 885 C CA . ALA A 1 120 ? -9.247 -18.180 53.605 1.00 94.56 120 ALA A CA 1
ATOM 886 C C . ALA A 1 120 ? -8.335 -17.250 54.426 1.00 94.56 120 ALA A C 1
ATOM 888 O O . ALA A 1 120 ? -7.502 -16.535 53.869 1.00 94.56 120 ALA A O 1
ATOM 889 N N . PHE A 1 121 ? -8.481 -17.317 55.753 1.00 95.19 121 PHE A N 1
ATOM 890 C CA . PHE A 1 121 ? -7.681 -16.581 56.742 1.00 95.19 121 PHE A CA 1
ATOM 891 C C . PHE A 1 121 ? -7.630 -15.051 56.514 1.00 95.19 121 PHE A C 1
ATOM 893 O O . PHE A 1 121 ? -6.540 -14.498 56.347 1.00 95.19 121 PHE A O 1
ATOM 900 N N . PRO A 1 122 ? -8.777 -14.341 56.474 1.00 93.38 122 PRO A N 1
ATOM 901 C CA . PRO A 1 122 ? -8.779 -12.878 56.440 1.00 93.38 122 PRO A CA 1
ATOM 902 C C . PRO A 1 122 ? -8.288 -12.294 57.776 1.00 93.38 122 PRO A C 1
ATOM 904 O O . PRO A 1 122 ? -8.406 -12.925 58.828 1.00 93.38 122 PRO A O 1
ATOM 907 N N . GLY A 1 123 ? -7.794 -11.059 57.757 1.00 89.81 123 GLY A N 1
ATOM 908 C CA . GLY A 1 123 ? -7.358 -10.331 58.945 1.00 89.81 123 GLY A CA 1
ATOM 909 C C . GLY A 1 123 ? -5.879 -10.505 59.307 1.00 89.81 123 GLY A C 1
ATOM 910 O O . GLY A 1 123 ? -5.104 -11.215 58.672 1.00 89.81 123 GLY A O 1
ATOM 911 N N . ALA A 1 124 ? -5.460 -9.819 60.372 1.00 88.19 124 ALA A N 1
ATOM 912 C CA . ALA A 1 124 ? -4.045 -9.575 60.675 1.00 88.19 124 ALA A CA 1
ATOM 913 C C . ALA A 1 124 ? -3.218 -10.812 61.092 1.00 88.19 124 ALA A C 1
ATOM 915 O O . ALA A 1 124 ? -1.991 -10.725 61.148 1.00 88.19 124 ALA A O 1
ATOM 916 N N . HIS A 1 125 ? -3.857 -11.944 61.402 1.00 92.56 125 HIS A N 1
ATOM 917 C CA . HIS A 1 125 ? -3.198 -13.160 61.901 1.00 92.56 125 HIS A CA 1
ATOM 918 C C . HIS A 1 125 ? -3.124 -14.292 60.866 1.00 92.56 125 HIS A C 1
ATOM 920 O O . HIS A 1 125 ? -2.766 -15.414 61.213 1.00 92.56 125 HIS A O 1
ATOM 926 N N . ALA A 1 126 ? -3.365 -13.981 59.589 1.00 93.44 126 ALA A N 1
ATOM 927 C CA . ALA A 1 126 ? -3.531 -14.946 58.505 1.00 93.44 126 ALA A CA 1
ATOM 928 C C . ALA A 1 126 ? -2.490 -16.085 58.459 1.00 93.44 126 ALA A C 1
ATOM 930 O O . ALA A 1 126 ? -2.852 -17.255 58.345 1.00 93.44 126 ALA A O 1
ATOM 931 N N . VAL A 1 127 ? -1.194 -15.768 58.586 1.00 95.12 127 VAL A N 1
ATOM 932 C CA . VAL A 1 127 ? -0.123 -16.784 58.544 1.00 95.12 127 VAL A CA 1
ATOM 933 C C . VAL A 1 127 ? -0.111 -17.653 59.804 1.00 95.12 127 VAL A C 1
ATOM 935 O O . VAL A 1 127 ? 0.068 -18.865 59.711 1.00 95.12 127 VAL A O 1
ATOM 938 N N . ALA A 1 128 ? -0.331 -17.055 60.978 1.00 95.25 128 ALA A N 1
ATOM 939 C CA . ALA A 1 128 ? -0.410 -17.799 62.233 1.00 95.25 128 ALA A CA 1
ATOM 940 C C . ALA A 1 128 ? -1.613 -18.752 62.229 1.00 95.25 128 ALA A C 1
ATOM 942 O O . ALA A 1 128 ? -1.480 -19.913 62.615 1.00 95.25 128 ALA A O 1
ATOM 943 N N . ASP A 1 129 ? -2.749 -18.290 61.706 1.00 95.88 129 ASP A N 1
ATOM 944 C CA . ASP A 1 129 ? -3.949 -19.105 61.556 1.00 95.88 129 ASP A CA 1
ATOM 945 C C . ASP A 1 129 ? -3.725 -20.251 60.563 1.00 95.88 129 ASP A C 1
ATOM 947 O O . ASP A 1 129 ? -4.115 -21.383 60.848 1.00 95.88 129 ASP A O 1
ATOM 951 N N . ALA A 1 130 ? -3.042 -20.004 59.439 1.00 94.38 130 ALA A N 1
ATOM 952 C CA . ALA A 1 130 ? -2.710 -21.037 58.457 1.00 94.38 130 ALA A CA 1
ATOM 953 C C . ALA A 1 130 ? -1.826 -22.151 59.052 1.00 94.38 130 ALA A C 1
ATOM 955 O O . ALA A 1 130 ? -2.107 -23.336 58.840 1.00 94.38 130 ALA A O 1
ATOM 956 N N . VAL A 1 131 ? -0.802 -21.788 59.838 1.00 94.75 131 VAL A N 1
ATOM 957 C CA . VAL A 1 131 ? 0.054 -22.750 60.558 1.00 94.75 131 VAL A CA 1
ATOM 958 C C . VAL A 1 131 ? -0.758 -23.524 61.595 1.00 94.75 131 VAL A C 1
ATOM 960 O O . VAL A 1 131 ? -0.701 -24.752 61.622 1.00 94.75 131 VAL A O 1
ATOM 963 N N . ALA A 1 132 ? -1.569 -22.836 62.403 1.00 94.75 132 ALA A N 1
ATOM 964 C CA . ALA A 1 132 ? -2.398 -23.466 63.430 1.00 94.75 132 ALA A CA 1
ATOM 965 C C . ALA A 1 132 ? -3.435 -24.444 62.846 1.00 94.75 132 ALA A C 1
ATOM 967 O O . ALA A 1 132 ? -3.706 -25.485 63.442 1.00 94.75 132 ALA A O 1
ATOM 968 N N . HIS A 1 133 ? -3.980 -24.148 61.662 1.00 95.00 133 HIS A N 1
ATOM 969 C CA . HIS A 1 133 ? -4.889 -25.042 60.937 1.00 95.00 133 HIS A CA 1
ATOM 970 C C . HIS A 1 133 ? -4.172 -26.206 60.236 1.00 95.00 133 HIS A C 1
ATOM 972 O O . HIS A 1 133 ? -4.832 -27.123 59.746 1.00 95.00 133 HIS A O 1
ATOM 978 N N . GLY A 1 134 ? -2.837 -26.188 60.165 1.00 93.81 134 GLY A N 1
ATOM 979 C CA . GLY A 1 134 ? -2.043 -27.251 59.555 1.00 93.81 134 GLY A CA 1
ATOM 980 C C . GLY A 1 134 ? -2.245 -27.383 58.044 1.00 93.81 134 GLY A C 1
ATOM 981 O O . GLY A 1 134 ? -2.151 -28.495 57.515 1.00 93.81 134 GLY A O 1
ATOM 982 N N . VAL A 1 135 ? -2.536 -26.286 57.335 1.00 95.69 135 VAL A N 1
ATOM 983 C CA . VAL A 1 135 ? -2.733 -26.330 55.876 1.00 95.69 135 VAL A CA 1
ATOM 984 C C . VAL A 1 135 ? -1.459 -26.794 55.165 1.00 95.69 135 VAL A C 1
ATOM 986 O O . VAL A 1 135 ? -0.350 -26.590 55.646 1.00 95.69 135 VAL A O 1
ATOM 989 N N . ARG A 1 136 ? -1.605 -27.445 54.006 1.00 95.75 136 ARG A N 1
ATOM 990 C CA . ARG A 1 136 ? -0.466 -27.852 53.152 1.00 95.75 136 ARG A CA 1
ATOM 991 C C . ARG A 1 136 ? -0.197 -26.878 52.009 1.00 95.75 136 ARG A C 1
ATOM 993 O O . ARG A 1 136 ? 0.851 -26.936 51.371 1.00 95.75 136 ARG A O 1
ATOM 1000 N N . VAL A 1 137 ? -1.135 -25.963 51.778 1.00 96.25 137 VAL A N 1
ATOM 1001 C CA . VAL A 1 137 ? -1.048 -24.903 50.780 1.00 96.25 137 VAL A CA 1
ATOM 1002 C C . VAL A 1 137 ? -1.471 -23.596 51.443 1.00 96.25 137 VAL A C 1
ATOM 1004 O O . VAL A 1 137 ? -2.597 -23.476 51.919 1.00 96.25 137 VAL A O 1
ATOM 1007 N N . ALA A 1 138 ? -0.551 -22.639 51.471 1.00 95.94 138 ALA A N 1
ATOM 1008 C CA . ALA A 1 138 ? -0.779 -21.243 51.822 1.00 95.94 138 ALA A CA 1
ATOM 1009 C C . ALA A 1 138 ? -0.502 -20.378 50.579 1.00 95.94 138 ALA A C 1
ATOM 1011 O O . ALA A 1 138 ? -0.457 -20.890 49.459 1.00 95.94 138 ALA A O 1
ATOM 1012 N N . GLY A 1 139 ? -0.316 -19.071 50.737 1.00 96.75 139 GLY A N 1
ATOM 1013 C CA . GLY A 1 139 ? 0.008 -18.196 49.615 1.00 96.75 139 GLY A CA 1
ATOM 1014 C C . GLY A 1 139 ? -0.254 -16.735 49.922 1.00 96.75 139 GLY A C 1
ATOM 1015 O O . GLY A 1 139 ? -0.413 -16.364 51.080 1.00 96.75 139 GLY A O 1
ATOM 1016 N N . CYS A 1 140 ? -0.326 -15.922 48.878 1.00 97.56 140 CYS A N 1
ATOM 1017 C CA . CYS A 1 140 ? -0.730 -14.526 48.968 1.00 97.56 140 CYS A CA 1
ATOM 1018 C C . CYS A 1 140 ? -1.793 -14.192 47.921 1.00 97.56 140 CYS A C 1
ATOM 1020 O O . CYS A 1 140 ? -1.927 -14.869 46.896 1.00 97.56 140 CYS A O 1
ATOM 1022 N N . THR A 1 141 ? -2.543 -13.131 48.198 1.00 97.81 141 THR A N 1
ATOM 1023 C CA . THR A 1 141 ? -3.588 -12.600 47.328 1.00 97.81 141 THR A CA 1
ATOM 1024 C C . THR A 1 141 ? -3.370 -11.115 47.107 1.00 97.81 141 THR A C 1
ATOM 1026 O O . THR A 1 141 ? -3.241 -10.369 48.071 1.00 97.81 141 THR A O 1
ATOM 1029 N N . VAL A 1 142 ? -3.415 -10.679 45.849 1.00 97.88 142 VAL A N 1
ATOM 1030 C CA . VAL A 1 142 ? -3.563 -9.268 45.488 1.00 97.88 142 VAL A CA 1
ATOM 1031 C C . VAL A 1 142 ? -5.026 -9.026 45.124 1.00 97.88 142 VAL A C 1
ATOM 1033 O O . VAL A 1 142 ? -5.577 -9.702 44.252 1.00 97.88 142 VAL A O 1
ATOM 1036 N N . HIS A 1 143 ? -5.672 -8.083 45.803 1.00 97.19 143 HIS A N 1
ATOM 1037 C CA . HIS A 1 143 ? -7.093 -7.779 45.633 1.00 97.19 143 HIS A CA 1
ATOM 1038 C C . HIS A 1 143 ? -7.350 -6.270 45.634 1.00 97.19 143 HIS A C 1
ATOM 1040 O O . HIS A 1 143 ? -6.523 -5.482 46.096 1.00 97.19 143 HIS A O 1
ATOM 1046 N N . LEU A 1 144 ? -8.509 -5.862 45.120 1.00 96.50 144 LEU A N 1
ATOM 1047 C CA . LEU A 1 144 ? -8.991 -4.492 45.270 1.00 96.50 144 LEU A CA 1
ATOM 1048 C C . LEU A 1 144 ? -9.636 -4.323 46.647 1.00 96.50 144 LEU A C 1
ATOM 1050 O O . LEU A 1 144 ? -10.324 -5.226 47.118 1.00 96.50 144 LEU A O 1
ATOM 1054 N N . VAL A 1 145 ? -9.405 -3.189 47.305 1.00 95.25 145 VAL A N 1
ATOM 1055 C CA . VAL A 1 145 ? -9.976 -2.900 48.629 1.00 95.25 145 VAL A CA 1
ATOM 1056 C C . VAL A 1 145 ? -11.438 -2.477 48.493 1.00 95.25 145 VAL A C 1
ATOM 1058 O O . VAL A 1 145 ? -11.772 -1.627 47.665 1.00 95.25 145 VAL A O 1
ATOM 1061 N N . ASP A 1 146 ? -12.296 -3.058 49.329 1.00 92.06 146 ASP A N 1
ATOM 1062 C CA . ASP A 1 146 ? -13.679 -2.640 49.553 1.00 92.06 146 ASP A CA 1
ATOM 1063 C C . ASP A 1 146 ? -13.885 -2.245 51.029 1.00 92.06 146 ASP A C 1
ATOM 1065 O O . ASP A 1 146 ? -12.927 -2.087 51.783 1.00 92.06 146 ASP A O 1
ATOM 1069 N N . ALA A 1 147 ? -15.135 -2.029 51.443 1.00 88.75 147 ALA A N 1
ATOM 1070 C CA . ALA A 1 147 ? -15.449 -1.592 52.804 1.00 88.75 147 ALA A CA 1
ATOM 1071 C C . ALA A 1 147 ? -15.244 -2.679 53.882 1.00 88.75 147 ALA A C 1
ATOM 1073 O O . ALA A 1 147 ? -15.334 -2.373 55.073 1.00 88.75 147 ALA A O 1
ATOM 1074 N N . GLY A 1 148 ? -15.023 -3.940 53.496 1.00 88.81 148 GLY A N 1
ATOM 1075 C CA . GLY A 1 148 ? -14.796 -5.039 54.432 1.00 88.81 148 GLY A CA 1
ATOM 1076 C C . GLY A 1 148 ? -13.313 -5.382 54.600 1.00 88.81 148 GLY A C 1
ATOM 1077 O O . GLY A 1 148 ? -12.432 -4.849 53.928 1.00 88.81 148 GLY A O 1
ATOM 1078 N N . VAL A 1 149 ? -13.021 -6.272 55.551 1.00 89.56 149 VAL A N 1
ATOM 1079 C CA . VAL A 1 149 ? -11.647 -6.703 55.853 1.00 89.56 149 VAL A CA 1
ATOM 1080 C C . VAL A 1 149 ? -11.286 -7.871 54.945 1.00 89.56 149 VAL A C 1
ATOM 1082 O O . VAL A 1 149 ? -11.829 -8.962 55.100 1.00 89.56 149 VAL A O 1
ATOM 1085 N N . ASP A 1 150 ? -10.387 -7.618 53.992 1.00 91.50 150 ASP A N 1
ATOM 1086 C CA . ASP A 1 150 ? -9.888 -8.593 53.013 1.00 91.50 150 ASP A CA 1
ATOM 1087 C C . ASP A 1 150 ? -11.005 -9.278 52.199 1.00 91.50 150 ASP A C 1
ATOM 1089 O O . ASP A 1 150 ? -10.896 -10.428 51.769 1.00 91.50 150 ASP A O 1
ATOM 1093 N N . THR A 1 151 ? -12.116 -8.568 51.979 1.00 93.00 151 THR A N 1
ATOM 1094 C CA . THR A 1 151 ? -13.290 -9.095 51.269 1.00 93.00 151 THR A CA 1
ATOM 1095 C C . THR A 1 151 ? -13.345 -8.725 49.800 1.00 93.00 151 THR A C 1
ATOM 1097 O O . THR A 1 151 ? -14.146 -9.318 49.077 1.00 93.00 151 THR A O 1
ATOM 1100 N N . GLY A 1 152 ? -12.526 -7.789 49.333 1.00 92.56 152 GLY A N 1
ATOM 1101 C CA . GLY A 1 152 ? -12.702 -7.232 48.000 1.00 92.56 152 GLY A CA 1
ATOM 1102 C C . GLY A 1 152 ? -12.372 -8.177 46.829 1.00 92.56 152 GLY A C 1
ATOM 1103 O O . GLY A 1 152 ? -11.930 -9.316 47.022 1.00 92.56 152 GLY A O 1
ATOM 1104 N N . PRO A 1 153 ? -12.644 -7.731 45.588 1.00 94.88 153 PRO A N 1
ATOM 1105 C CA . PRO A 1 153 ? -12.434 -8.516 44.373 1.00 94.88 153 PRO A CA 1
ATOM 1106 C C . PRO A 1 153 ? -10.975 -8.945 44.205 1.00 94.88 153 PRO A C 1
ATOM 1108 O O . PRO A 1 153 ? -10.065 -8.116 44.221 1.00 94.88 153 PRO A O 1
ATOM 1111 N N . ILE A 1 154 ? -10.757 -10.246 44.021 1.00 96.50 154 ILE A N 1
ATOM 1112 C CA . ILE A 1 154 ? -9.424 -10.831 43.850 1.00 96.50 154 ILE A CA 1
ATOM 1113 C C . ILE A 1 154 ? -8.923 -10.524 42.437 1.00 96.50 154 ILE A C 1
ATOM 1115 O O . ILE A 1 154 ? -9.626 -10.791 41.464 1.00 96.50 154 ILE A O 1
ATOM 1119 N N . VAL A 1 155 ? -7.704 -9.987 42.334 1.00 95.75 155 VAL A N 1
ATOM 1120 C CA . VAL A 1 155 ? -7.030 -9.715 41.056 1.00 95.75 155 VAL A CA 1
ATOM 1121 C C . VAL A 1 155 ? -6.116 -10.881 40.687 1.00 95.75 155 VAL A C 1
AT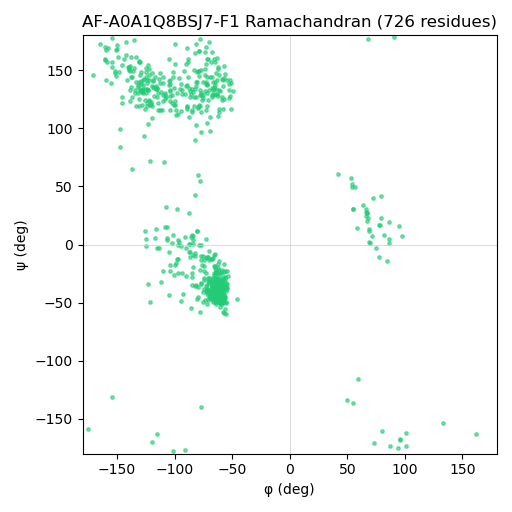OM 1123 O O . VAL A 1 155 ? -6.168 -11.378 39.568 1.00 95.75 155 VAL A O 1
ATOM 1126 N N . ALA A 1 156 ? -5.295 -11.340 41.636 1.00 96.94 156 ALA A N 1
ATOM 1127 C CA . ALA A 1 156 ? -4.399 -12.473 41.437 1.00 96.94 156 ALA A CA 1
ATOM 1128 C C . ALA A 1 156 ? -4.063 -13.169 42.760 1.00 96.94 156 ALA A C 1
ATOM 1130 O O . ALA A 1 156 ? -4.123 -12.566 43.834 1.00 96.94 156 ALA A O 1
ATOM 1131 N N . GLN A 1 157 ? -3.672 -14.439 42.679 1.00 97.62 157 GLN A N 1
ATOM 1132 C CA . GLN A 1 157 ? -3.242 -15.243 43.820 1.00 97.62 157 GLN A CA 1
ATOM 1133 C C . GLN A 1 157 ? -2.046 -16.095 43.441 1.00 97.62 157 GLN A C 1
ATOM 1135 O O . GLN A 1 157 ? -1.926 -16.534 42.299 1.00 97.62 157 GLN A O 1
ATOM 1140 N N . GLN A 1 158 ? -1.194 -16.384 44.418 1.00 97.62 158 GLN A N 1
ATOM 1141 C CA . GLN A 1 158 ? -0.087 -17.304 44.220 1.00 97.62 158 GLN A CA 1
ATOM 1142 C C . GLN A 1 158 ? 0.067 -18.217 45.430 1.00 97.62 158 GLN A C 1
ATOM 1144 O O . GLN A 1 158 ? 0.242 -17.763 46.561 1.00 97.62 158 GLN A O 1
ATOM 1149 N N . ALA A 1 159 ? 0.008 -19.520 45.166 1.00 97.25 159 ALA A N 1
ATOM 1150 C CA . ALA A 1 159 ? 0.132 -20.555 46.178 1.00 97.25 159 ALA A CA 1
ATOM 1151 C C . ALA A 1 159 ? 1.594 -20.811 46.572 1.00 97.25 159 ALA A C 1
ATOM 1153 O O . ALA A 1 159 ? 2.514 -20.697 45.756 1.00 97.25 159 ALA A O 1
ATOM 1154 N N . VAL A 1 160 ? 1.776 -21.213 47.827 1.00 95.75 160 VAL A N 1
ATOM 1155 C CA . VAL A 1 160 ? 3.040 -21.592 48.456 1.00 95.75 160 VAL A CA 1
ATOM 1156 C C . VAL A 1 160 ? 2.817 -22.882 49.242 1.00 95.75 160 VAL A C 1
ATOM 1158 O O . VAL A 1 160 ? 1.869 -22.993 50.017 1.00 95.75 160 VAL A O 1
ATOM 1161 N N . HIS A 1 161 ? 3.689 -23.869 49.046 1.00 95.81 161 HIS A N 1
ATOM 1162 C CA . HIS A 1 161 ? 3.631 -25.126 49.792 1.00 95.81 161 HIS A CA 1
ATOM 1163 C C . HIS A 1 161 ? 4.077 -24.920 51.248 1.00 95.81 161 HIS A C 1
ATOM 1165 O O . HIS A 1 161 ? 5.079 -24.239 51.485 1.00 95.81 161 HIS A O 1
ATOM 1171 N N . VAL A 1 162 ? 3.370 -25.547 52.194 1.00 94.81 162 VAL A N 1
ATOM 1172 C CA . VAL A 1 162 ? 3.709 -25.562 53.630 1.00 94.81 162 VAL A CA 1
ATOM 1173 C C . VAL A 1 162 ? 4.354 -26.902 53.981 1.00 94.81 162 VAL A C 1
ATOM 1175 O O . VAL A 1 162 ? 3.770 -27.961 53.737 1.00 94.81 162 VAL A O 1
ATOM 1178 N N . THR A 1 163 ? 5.578 -26.879 54.499 1.00 91.81 163 THR A N 1
ATOM 1179 C CA . THR A 1 163 ? 6.325 -28.078 54.901 1.00 91.81 163 THR A CA 1
ATOM 1180 C C . THR A 1 163 ? 6.009 -28.461 56.353 1.00 91.81 163 THR A C 1
ATOM 1182 O O . THR A 1 163 ? 5.533 -27.628 57.120 1.00 91.81 163 THR A O 1
ATOM 1185 N N . PRO A 1 164 ? 6.254 -29.722 56.762 1.00 88.75 164 PRO A N 1
ATOM 1186 C CA . PRO A 1 164 ? 6.033 -30.152 58.147 1.00 88.75 164 PRO A CA 1
ATOM 1187 C C . PRO A 1 164 ? 6.848 -29.383 59.196 1.00 88.75 164 PRO A C 1
ATOM 1189 O O . PRO A 1 164 ? 6.432 -29.335 60.348 1.00 88.75 164 PRO A O 1
ATOM 1192 N N . ASP A 1 165 ? 7.978 -28.799 58.788 1.00 90.62 165 ASP A N 1
ATOM 1193 C CA . ASP A 1 165 ? 8.904 -28.069 59.661 1.00 90.62 165 ASP A CA 1
ATOM 1194 C C . ASP A 1 165 ? 8.673 -26.546 59.647 1.00 90.62 165 ASP A C 1
ATOM 1196 O O . ASP A 1 165 ? 9.430 -25.812 60.279 1.00 90.62 165 ASP A O 1
ATOM 1200 N N . ASP A 1 166 ? 7.666 -26.055 58.912 1.00 92.19 166 ASP A N 1
ATOM 1201 C CA . ASP A 1 166 ? 7.350 -24.627 58.878 1.00 92.19 166 ASP A CA 1
ATOM 1202 C C . ASP A 1 166 ? 6.726 -24.158 60.201 1.00 92.19 166 ASP A C 1
ATOM 1204 O O . ASP A 1 166 ? 5.724 -24.692 60.681 1.00 92.19 166 ASP A O 1
ATOM 1208 N N . ASP A 1 167 ? 7.280 -23.073 60.730 1.00 94.62 167 ASP A N 1
ATOM 1209 C CA . ASP A 1 167 ? 6.658 -22.214 61.730 1.00 94.62 167 ASP A CA 1
ATOM 1210 C C . ASP A 1 167 ? 6.100 -20.929 61.086 1.00 94.62 167 ASP A C 1
ATOM 1212 O O . ASP A 1 167 ? 6.138 -20.727 59.868 1.00 94.62 167 ASP A O 1
ATOM 1216 N N . VAL A 1 168 ? 5.546 -20.036 61.911 1.00 95.31 168 VAL A N 1
ATOM 1217 C CA . VAL A 1 168 ? 4.956 -18.779 61.427 1.00 95.31 168 VAL A CA 1
ATOM 1218 C C . VAL A 1 168 ? 5.990 -17.912 60.708 1.00 95.31 168 VAL A C 1
ATOM 1220 O O . VAL A 1 168 ? 5.656 -17.284 59.710 1.00 95.31 168 VAL A O 1
ATOM 1223 N N . GLU A 1 169 ? 7.232 -17.862 61.187 1.00 94.69 169 GLU A N 1
ATOM 1224 C CA . GLU A 1 169 ? 8.270 -16.993 60.629 1.00 94.69 169 GLU A CA 1
ATOM 1225 C C . GLU A 1 169 ? 8.752 -17.504 59.267 1.00 94.69 169 GLU A C 1
ATOM 1227 O O . GLU A 1 169 ? 8.727 -16.770 58.274 1.00 94.69 169 GLU A O 1
ATOM 1232 N N . THR A 1 170 ? 9.119 -18.782 59.205 1.00 95.25 170 THR A N 1
ATOM 1233 C CA . THR A 1 170 ? 9.614 -19.453 57.996 1.00 95.25 170 THR A CA 1
ATOM 1234 C C . THR A 1 170 ? 8.567 -19.486 56.883 1.00 95.25 170 THR A C 1
ATOM 1236 O O . THR A 1 170 ? 8.890 -19.184 55.726 1.00 95.25 170 THR A O 1
ATOM 1239 N N . LEU A 1 171 ? 7.297 -19.753 57.214 1.00 95.56 171 LEU A N 1
ATOM 1240 C CA . LEU A 1 171 ? 6.206 -19.684 56.244 1.00 95.56 171 LEU A CA 1
ATOM 1241 C C . LEU A 1 171 ? 5.967 -18.246 55.766 1.00 95.56 171 LEU A C 1
ATOM 1243 O O . LEU A 1 171 ? 5.809 -18.012 54.564 1.00 95.56 171 LEU A O 1
ATOM 1247 N N . HIS A 1 172 ? 5.967 -17.272 56.680 1.00 94.88 172 HIS A N 1
ATOM 1248 C CA . HIS A 1 172 ? 5.726 -15.872 56.335 1.00 94.88 172 HIS A CA 1
ATOM 1249 C C . HIS A 1 172 ? 6.812 -15.328 55.402 1.00 94.88 172 HIS A C 1
ATOM 1251 O O . HIS A 1 172 ? 6.486 -14.676 54.412 1.00 94.88 172 HIS A O 1
ATOM 1257 N N . GLU A 1 173 ? 8.090 -15.625 55.647 1.00 93.00 173 GLU A N 1
ATOM 1258 C CA . GLU A 1 173 ? 9.170 -15.205 54.746 1.00 93.00 173 GLU A CA 1
ATOM 1259 C C . GLU A 1 173 ? 9.037 -15.826 53.351 1.00 93.00 173 GLU A C 1
ATOM 1261 O O . GLU A 1 173 ? 9.214 -15.130 52.344 1.00 93.00 173 GLU A O 1
ATOM 1266 N N . ARG A 1 174 ? 8.629 -17.099 53.260 1.00 94.44 174 ARG A N 1
ATOM 1267 C CA . ARG A 1 174 ? 8.365 -17.746 51.966 1.00 94.44 174 ARG A CA 1
ATOM 1268 C C . ARG A 1 174 ? 7.211 -17.076 51.217 1.00 94.44 174 ARG A C 1
ATOM 1270 O O . ARG A 1 174 ? 7.331 -16.831 50.015 1.00 94.44 174 ARG A O 1
ATOM 1277 N N . ILE A 1 175 ? 6.125 -16.738 51.913 1.00 96.12 175 ILE A N 1
ATOM 1278 C CA . ILE A 1 175 ? 4.991 -16.000 51.337 1.00 96.12 175 ILE A CA 1
ATOM 1279 C C . ILE A 1 175 ? 5.441 -14.616 50.858 1.00 96.12 175 ILE A C 1
ATOM 1281 O O . ILE A 1 175 ? 5.162 -14.258 49.716 1.00 96.12 175 ILE A O 1
ATOM 1285 N N . LYS A 1 176 ? 6.212 -13.869 51.658 1.00 94.00 176 LYS A N 1
ATOM 1286 C CA . L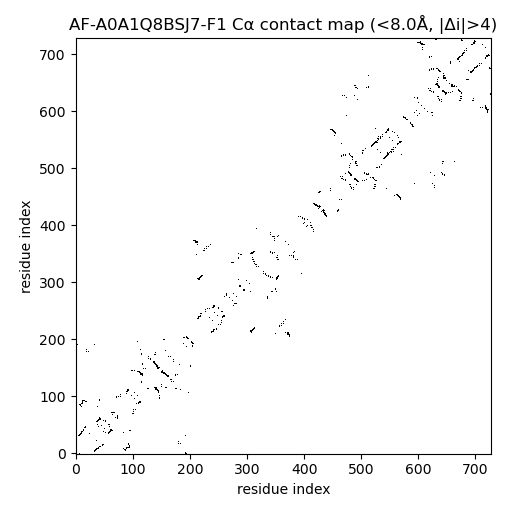YS A 1 176 ? 6.684 -12.517 51.309 1.00 94.00 176 LYS A CA 1
ATOM 1287 C C . LYS A 1 176 ? 7.517 -12.466 50.026 1.00 94.00 176 LYS A C 1
ATOM 1289 O O . LYS A 1 176 ? 7.448 -11.480 49.293 1.00 94.00 176 LYS A O 1
ATOM 1294 N N . VAL A 1 177 ? 8.330 -13.490 49.744 1.00 93.88 177 VAL A N 1
ATOM 1295 C CA . VAL A 1 177 ? 9.096 -13.573 48.481 1.00 93.88 177 VAL A CA 1
ATOM 1296 C C . VAL A 1 177 ? 8.153 -13.558 47.286 1.00 93.88 177 VAL A C 1
ATOM 1298 O O . VAL A 1 177 ? 8.354 -12.806 46.333 1.00 93.88 177 VAL A O 1
ATOM 1301 N N . VAL A 1 178 ? 7.110 -14.373 47.365 1.00 95.62 178 VAL A N 1
ATOM 1302 C CA . VAL A 1 178 ? 6.116 -14.517 46.309 1.00 95.62 178 VAL A CA 1
ATOM 1303 C C . VAL A 1 178 ? 5.219 -13.284 46.214 1.00 95.62 178 VAL A C 1
ATOM 1305 O O . VAL A 1 178 ? 4.937 -12.808 45.118 1.00 95.62 178 VAL A O 1
ATOM 1308 N N . GLU A 1 179 ? 4.831 -12.738 47.361 1.00 96.44 179 GLU A N 1
ATOM 1309 C CA . GLU A 1 179 ? 4.003 -11.546 47.500 1.00 96.44 179 GLU A CA 1
ATOM 1310 C C . GLU A 1 179 ? 4.611 -10.319 46.816 1.00 96.44 179 GLU A C 1
ATOM 1312 O O . GLU A 1 179 ? 3.934 -9.648 46.040 1.00 96.44 179 GLU A O 1
ATOM 1317 N N . ARG A 1 180 ? 5.908 -10.061 47.032 1.00 96.94 180 ARG A N 1
ATOM 1318 C CA . ARG A 1 180 ? 6.620 -8.945 46.388 1.00 96.94 180 ARG A CA 1
ATOM 1319 C C . ARG A 1 180 ? 6.563 -9.026 44.866 1.00 96.94 180 ARG A C 1
ATOM 1321 O O . ARG A 1 180 ? 6.283 -8.022 44.221 1.00 96.94 180 ARG A O 1
ATOM 1328 N N . ARG A 1 181 ? 6.805 -10.215 44.306 1.00 96.81 181 ARG A N 1
ATOM 1329 C CA . ARG A 1 181 ? 6.744 -10.438 42.857 1.00 96.81 181 ARG A CA 1
ATOM 1330 C C . ARG A 1 181 ? 5.322 -10.251 42.334 1.00 96.81 181 ARG A C 1
ATOM 1332 O O . ARG A 1 181 ? 5.120 -9.492 41.396 1.00 96.81 181 ARG A O 1
ATOM 1339 N N . LEU A 1 182 ? 4.344 -10.895 42.976 1.00 97.62 182 LEU A N 1
ATOM 1340 C CA . LEU A 1 182 ? 2.948 -10.843 42.545 1.00 97.62 182 LEU A CA 1
ATOM 1341 C C . LEU A 1 182 ? 2.406 -9.408 42.548 1.00 97.62 182 LEU A C 1
ATOM 1343 O O . LEU A 1 182 ? 1.719 -9.015 41.611 1.00 97.62 182 LEU A O 1
ATOM 1347 N N . LEU A 1 183 ? 2.736 -8.613 43.571 1.00 97.75 183 LEU A N 1
ATOM 1348 C CA . LEU A 1 183 ? 2.318 -7.215 43.643 1.00 97.75 183 LEU A CA 1
ATOM 1349 C C . LEU A 1 183 ? 2.878 -6.389 42.477 1.00 97.75 183 LEU A C 1
ATOM 1351 O O . LEU A 1 183 ? 2.123 -5.639 41.862 1.00 97.75 183 LEU A O 1
ATOM 1355 N N . VAL A 1 184 ? 4.172 -6.533 42.169 1.00 97.75 184 VAL A N 1
ATOM 1356 C CA . VAL A 1 184 ? 4.831 -5.859 41.035 1.00 97.75 184 VAL A CA 1
ATOM 1357 C C . VAL A 1 184 ? 4.156 -6.255 39.717 1.00 97.75 184 VAL A C 1
ATOM 1359 O O . VAL A 1 184 ? 3.700 -5.394 38.967 1.00 97.75 184 VAL A O 1
ATOM 1362 N N . ASP A 1 185 ? 3.976 -7.549 39.466 1.00 96.69 185 ASP A N 1
ATOM 1363 C CA . ASP A 1 185 ? 3.358 -8.019 38.221 1.00 96.69 185 ASP A CA 1
ATOM 1364 C C . ASP A 1 185 ? 1.924 -7.485 38.056 1.00 96.69 185 ASP A C 1
ATOM 1366 O O . ASP A 1 185 ? 1.549 -7.000 36.986 1.00 96.69 185 ASP A O 1
ATOM 1370 N N . VAL A 1 186 ? 1.127 -7.502 39.130 1.00 96.62 186 VAL A N 1
ATOM 1371 C CA . VAL A 1 186 ? -0.274 -7.064 39.093 1.00 96.62 186 VAL A CA 1
ATOM 1372 C C . VAL A 1 186 ? -0.404 -5.563 38.862 1.00 96.62 186 VAL A C 1
ATOM 1374 O O . VAL A 1 186 ? -1.195 -5.155 38.015 1.00 96.62 186 VAL A O 1
ATOM 1377 N N . ILE A 1 187 ? 0.349 -4.712 39.566 1.00 96.19 187 ILE A N 1
ATOM 1378 C CA . ILE A 1 187 ? 0.229 -3.261 39.341 1.00 96.19 187 ILE A CA 1
ATOM 1379 C C . ILE A 1 187 ? 0.689 -2.877 37.929 1.00 96.19 187 ILE A C 1
ATOM 1381 O O . ILE A 1 187 ? 0.104 -1.978 37.326 1.00 96.19 187 ILE A O 1
ATOM 1385 N N . ALA A 1 188 ? 1.685 -3.581 37.376 1.00 94.62 188 ALA A N 1
ATOM 1386 C CA . ALA A 1 188 ? 2.124 -3.383 36.001 1.00 94.62 188 ALA A CA 1
ATOM 1387 C C . ALA A 1 188 ? 1.039 -3.778 34.995 1.00 94.62 188 ALA A C 1
ATOM 1389 O O . ALA A 1 188 ? 0.781 -3.040 34.043 1.00 94.62 188 ALA A O 1
ATOM 1390 N N . LEU A 1 189 ? 0.390 -4.920 35.232 1.00 92.12 189 LEU A N 1
ATOM 1391 C CA . LEU A 1 189 ? -0.707 -5.431 34.420 1.00 92.12 189 LEU A CA 1
ATOM 1392 C C . LEU A 1 189 ? -1.890 -4.453 34.404 1.00 92.12 189 LEU A C 1
ATOM 1394 O O . LEU A 1 189 ? -2.336 -4.039 33.336 1.00 92.12 189 LEU A O 1
ATOM 1398 N N . LEU A 1 190 ? -2.332 -4.003 35.583 1.00 92.06 190 LEU A N 1
ATOM 1399 C CA . LEU A 1 190 ? -3.427 -3.036 35.720 1.00 92.06 190 LEU A CA 1
ATOM 1400 C C . LEU A 1 190 ? -3.100 -1.692 35.047 1.00 92.06 190 LEU A C 1
ATOM 1402 O O . LEU A 1 190 ? -3.988 -1.068 34.465 1.00 92.06 190 LEU A O 1
ATOM 1406 N N . ALA A 1 191 ? -1.840 -1.247 35.106 1.00 90.06 191 ALA A N 1
ATOM 1407 C CA . ALA A 1 191 ? -1.395 -0.005 34.474 1.00 90.06 191 ALA A CA 1
ATOM 1408 C C . ALA A 1 191 ? -1.328 -0.102 32.939 1.00 90.06 191 ALA A C 1
ATOM 1410 O O . ALA A 1 191 ? -1.695 0.850 32.248 1.00 90.06 191 ALA A O 1
ATOM 1411 N N . ARG A 1 192 ? -0.873 -1.242 32.399 1.00 85.00 192 ARG A N 1
ATOM 1412 C CA . ARG A 1 192 ? -0.738 -1.466 30.948 1.00 85.00 192 ARG A CA 1
ATOM 1413 C C . ARG A 1 192 ? -2.077 -1.708 30.273 1.00 85.00 192 ARG A C 1
ATOM 1415 O O . ARG A 1 192 ? -2.372 -1.085 29.257 1.00 85.00 192 ARG A O 1
ATOM 1422 N N . GLU A 1 193 ? -2.868 -2.617 30.828 1.00 82.06 193 GLU A N 1
ATOM 1423 C CA . GLU A 1 193 ? -4.034 -3.173 30.138 1.00 82.06 193 GLU A CA 1
ATOM 1424 C C . GLU A 1 193 ? -5.349 -2.519 30.577 1.00 82.06 193 GLU A C 1
ATOM 1426 O O . GLU A 1 193 ? -6.344 -2.576 29.856 1.00 82.06 193 GLU A O 1
ATOM 1431 N N . GLY A 1 194 ? -5.357 -1.833 31.725 1.00 83.06 194 GLY A N 1
ATOM 1432 C CA . GLY A 1 194 ? -6.596 -1.402 32.363 1.00 83.06 194 GLY A CA 1
ATOM 1433 C C . GLY A 1 194 ? -7.407 -2.589 32.890 1.00 83.06 194 GLY A C 1
ATOM 1434 O O . GLY A 1 194 ? -7.015 -3.749 32.761 1.00 83.06 194 GLY A O 1
ATOM 1435 N N . TYR A 1 195 ? -8.526 -2.293 33.549 1.00 86.88 195 TYR A N 1
ATOM 1436 C CA . TYR A 1 195 ? -9.390 -3.315 34.132 1.00 86.88 195 TYR A CA 1
ATOM 1437 C C . TYR A 1 195 ? -10.802 -2.791 34.393 1.00 86.88 195 TYR A C 1
ATOM 1439 O O . TYR A 1 195 ? -11.021 -1.585 34.537 1.00 86.88 195 TYR A O 1
ATOM 1447 N N . THR A 1 196 ? -11.748 -3.719 34.502 1.00 81.38 196 THR A N 1
ATOM 1448 C CA . THR A 1 196 ? -13.112 -3.481 34.981 1.00 81.38 196 THR A CA 1
ATOM 1449 C C . THR A 1 196 ? -13.422 -4.385 36.171 1.00 81.38 196 THR A C 1
ATOM 1451 O O . THR A 1 196 ? -12.827 -5.451 36.349 1.00 81.38 196 THR A O 1
ATOM 1454 N N . VAL A 1 197 ? -14.352 -3.944 37.019 1.00 81.38 197 VAL A N 1
ATOM 1455 C CA . VAL A 1 197 ? -14.783 -4.678 38.215 1.00 81.38 197 VAL A CA 1
ATOM 1456 C C . VAL A 1 197 ? -16.290 -4.887 38.141 1.00 81.38 197 VAL A C 1
ATOM 1458 O O . VAL A 1 197 ? -17.050 -3.922 38.139 1.00 81.38 197 VAL A O 1
ATOM 1461 N N . HIS A 1 198 ? -16.726 -6.146 38.116 1.00 75.38 198 HIS A N 1
ATOM 1462 C CA . HIS A 1 198 ? -18.143 -6.516 38.135 1.00 75.38 198 HIS A CA 1
ATOM 1463 C C . HIS A 1 198 ? -18.420 -7.440 39.324 1.00 75.38 198 HIS A C 1
ATOM 1465 O O . HIS A 1 198 ? -18.080 -8.628 39.324 1.00 75.38 198 HIS A O 1
ATOM 1471 N N . GLY A 1 199 ? -19.034 -6.887 40.373 1.00 82.19 199 GLY A N 1
ATOM 1472 C CA . GLY A 1 199 ? -19.226 -7.597 41.637 1.00 82.19 199 GLY A CA 1
ATOM 1473 C C . GLY A 1 199 ? -17.881 -8.012 42.240 1.00 82.19 199 GLY A C 1
ATOM 1474 O O . GLY A 1 199 ? -17.073 -7.161 42.590 1.00 82.19 199 GLY A O 1
ATOM 1475 N N . ARG A 1 200 ? -17.632 -9.325 42.348 1.00 84.44 200 ARG A N 1
ATOM 1476 C CA . ARG A 1 200 ? -16.375 -9.889 42.884 1.00 84.44 200 ARG A CA 1
ATOM 1477 C C . ARG A 1 200 ? -15.328 -10.236 41.819 1.00 84.44 200 ARG A C 1
ATOM 1479 O O . ARG A 1 200 ? -14.269 -10.747 42.176 1.00 84.44 200 ARG A O 1
ATOM 1486 N N . LYS A 1 201 ? -15.628 -10.027 40.534 1.00 81.25 201 LYS A N 1
ATOM 1487 C CA . LYS A 1 201 ? -14.743 -10.387 39.419 1.00 81.25 201 LYS A CA 1
ATOM 1488 C C . LYS A 1 201 ? -13.992 -9.161 38.912 1.00 81.25 201 LYS A C 1
ATOM 1490 O O . LYS A 1 201 ? -14.607 -8.118 38.693 1.00 81.25 201 LYS A O 1
ATOM 1495 N N . VAL A 1 202 ? -12.691 -9.327 38.697 1.00 86.44 202 VAL A N 1
ATOM 1496 C CA . VAL A 1 202 ? -11.826 -8.351 38.028 1.00 86.44 202 VAL A CA 1
ATOM 1497 C C . VAL A 1 202 ? -11.476 -8.904 36.650 1.00 86.44 202 VAL A C 1
ATOM 1499 O O . VAL A 1 202 ? -10.979 -10.024 36.554 1.00 86.44 202 VAL A O 1
ATOM 1502 N N . SER A 1 203 ? -11.750 -8.129 35.603 1.00 80.50 203 SER A N 1
ATOM 1503 C CA . SER A 1 203 ? -11.343 -8.437 34.229 1.00 80.50 203 SER A CA 1
ATOM 1504 C C . SER A 1 203 ? -10.222 -7.489 33.828 1.00 80.50 203 SER A C 1
ATOM 1506 O O . SER A 1 203 ? -10.370 -6.276 33.959 1.00 80.50 203 SER A O 1
ATOM 1508 N N . ILE A 1 204 ? -9.105 -8.041 33.362 1.00 83.56 204 ILE A N 1
ATOM 1509 C CA . ILE A 1 204 ? -7.957 -7.281 32.860 1.00 83.56 204 ILE A CA 1
ATOM 1510 C C . ILE A 1 204 ? -8.136 -7.055 31.354 1.00 83.56 204 ILE A C 1
ATOM 1512 O O . ILE A 1 204 ? -8.511 -7.989 30.648 1.00 83.56 204 ILE A O 1
ATOM 1516 N N . GLY A 1 205 ? -7.871 -5.840 30.865 1.00 70.19 205 GLY A N 1
ATOM 1517 C CA . GLY A 1 205 ? -7.970 -5.497 29.442 1.00 70.19 205 GLY A CA 1
ATOM 1518 C C . GLY A 1 205 ? -9.241 -4.734 29.044 1.00 70.19 205 GLY A C 1
ATOM 1519 O O . GLY A 1 205 ? -9.917 -4.114 29.871 1.00 70.19 205 GLY A O 1
ATOM 1520 N N . VAL A 1 206 ? -9.543 -4.725 27.737 1.00 56.22 206 VAL A N 1
ATOM 1521 C CA . VAL A 1 206 ? -10.707 -4.022 27.168 1.00 56.22 206 VAL A CA 1
ATOM 1522 C C . VAL A 1 206 ? -11.996 -4.666 27.679 1.00 56.22 206 VAL A C 1
ATOM 1524 O O . VAL A 1 206 ? -12.132 -5.883 27.669 1.00 56.22 206 VAL A O 1
ATOM 1527 N N . SER A 1 207 ? -12.947 -3.841 28.118 1.00 54.66 207 SER A N 1
ATOM 1528 C CA . SER A 1 207 ? -14.252 -4.314 28.582 1.00 54.66 207 SER A CA 1
ATOM 1529 C C . SER A 1 207 ? -14.989 -5.090 27.481 1.00 54.66 207 SER A C 1
ATOM 1531 O O . SER A 1 207 ? -15.270 -4.528 26.419 1.00 54.66 207 SER A O 1
ATOM 1533 N N . ASP A 1 208 ? -15.374 -6.333 27.783 1.00 62.22 208 ASP A N 1
ATOM 1534 C CA . ASP A 1 208 ? -16.329 -7.139 27.001 1.00 62.22 208 ASP A CA 1
ATOM 1535 C C . ASP A 1 208 ? -17.779 -6.640 27.149 1.00 62.22 208 ASP A C 1
ATOM 1537 O O . ASP A 1 208 ? -18.721 -7.251 26.644 1.00 62.22 208 ASP A O 1
ATOM 1541 N N . GLU A 1 209 ? -17.993 -5.526 27.856 1.00 75.44 209 GLU A N 1
ATOM 1542 C CA . GLU A 1 209 ? -19.300 -4.898 27.973 1.00 75.44 209 GLU A CA 1
ATOM 1543 C C . GLU A 1 209 ? -19.789 -4.435 26.594 1.00 75.44 209 GLU A C 1
ATOM 1545 O O . GLU A 1 209 ? -19.269 -3.499 25.970 1.00 75.44 209 GLU A O 1
ATOM 1550 N N . ARG A 1 210 ? -20.819 -5.131 26.116 1.00 87.75 210 ARG A N 1
ATOM 1551 C CA . ARG A 1 210 ? -21.496 -4.837 24.861 1.00 87.75 210 ARG A CA 1
ATOM 1552 C C . ARG A 1 210 ? -22.499 -3.712 25.065 1.00 87.75 210 ARG A C 1
ATOM 1554 O O . ARG A 1 210 ? -23.233 -3.685 26.051 1.00 87.75 210 ARG A O 1
ATOM 1561 N N . ARG A 1 211 ? -22.533 -2.773 24.121 1.00 91.19 211 ARG A N 1
ATOM 1562 C CA . ARG A 1 211 ? -23.545 -1.712 24.076 1.00 91.19 211 ARG A CA 1
ATOM 1563 C C . ARG A 1 211 ? -24.651 -2.118 23.107 1.00 91.19 211 ARG A C 1
ATOM 1565 O O . ARG A 1 211 ? -24.362 -2.155 21.908 1.00 91.19 211 ARG A O 1
ATOM 1572 N N . PRO A 1 212 ? -25.880 -2.380 23.590 1.00 94.19 212 PRO A N 1
ATOM 1573 C CA . PRO A 1 212 ? -26.996 -2.760 22.736 1.00 94.19 212 PRO A CA 1
ATOM 1574 C C . PRO A 1 212 ? -27.298 -1.691 21.696 1.00 94.19 212 PRO A C 1
ATOM 1576 O O . PRO A 1 212 ? -27.260 -0.500 22.001 1.00 94.19 212 PRO A O 1
ATOM 1579 N N . VAL A 1 213 ? -27.657 -2.127 20.494 1.00 97.94 213 VAL A N 1
ATOM 1580 C CA . VAL A 1 213 ? -28.143 -1.234 19.443 1.00 97.94 213 VAL A CA 1
ATOM 1581 C C . VAL A 1 213 ? -29.652 -1.114 19.592 1.00 97.94 213 VAL A C 1
ATOM 1583 O O . VAL A 1 213 ? -30.357 -2.114 19.522 1.00 97.94 213 VAL A O 1
ATOM 1586 N N . ARG A 1 214 ? -30.151 0.099 19.829 1.00 97.62 214 ARG A N 1
ATOM 1587 C CA . ARG A 1 214 ? -31.587 0.397 19.925 1.00 97.62 214 ARG A CA 1
ATOM 1588 C C . ARG A 1 214 ? -32.059 1.258 18.771 1.00 97.62 214 ARG A C 1
ATOM 1590 O O . ARG A 1 214 ? -33.197 1.109 18.342 1.00 97.62 214 ARG A O 1
ATOM 1597 N N . ARG A 1 215 ? -31.194 2.137 18.262 1.00 98.44 215 ARG A N 1
ATOM 1598 C CA . ARG A 1 215 ? -31.513 3.031 17.145 1.00 98.44 215 ARG A CA 1
ATOM 1599 C C . ARG A 1 215 ? -30.364 3.097 16.145 1.00 98.44 215 ARG A C 1
ATOM 1601 O O . ARG A 1 215 ? -29.227 3.396 16.519 1.00 98.44 215 ARG A O 1
ATOM 1608 N N . ALA A 1 216 ? -30.677 2.844 14.878 1.00 98.62 216 ALA A N 1
ATOM 1609 C CA . ALA A 1 216 ? -29.735 2.870 13.768 1.00 98.62 216 ALA A CA 1
ATOM 1610 C C . ALA A 1 216 ? -30.087 3.980 12.772 1.00 98.62 216 ALA A C 1
ATOM 1612 O O . ALA A 1 216 ? -31.241 4.111 12.371 1.00 98.62 216 ALA A O 1
ATOM 1613 N N . LEU A 1 217 ? -29.090 4.757 12.350 1.00 98.56 217 LEU A N 1
ATOM 1614 C CA . LEU A 1 217 ? -29.198 5.677 11.218 1.00 98.56 217 LEU A CA 1
ATOM 1615 C C . LEU A 1 217 ? -28.570 5.025 9.985 1.00 98.56 217 LEU A C 1
ATOM 1617 O O . LEU A 1 217 ? -27.385 4.698 10.008 1.00 98.56 217 LEU A O 1
ATOM 1621 N N . ILE A 1 218 ? -29.348 4.838 8.920 1.00 98.19 218 ILE A N 1
ATOM 1622 C CA . ILE A 1 218 ? -28.910 4.162 7.693 1.00 98.19 218 ILE A CA 1
ATOM 1623 C C . ILE A 1 218 ? -29.048 5.115 6.505 1.00 98.19 218 ILE A C 1
ATOM 1625 O O . ILE A 1 218 ? -30.150 5.576 6.199 1.00 98.19 218 ILE A O 1
ATOM 1629 N N . GLY A 1 219 ? -27.949 5.395 5.809 1.00 94.94 219 GLY A N 1
ATOM 1630 C CA . GLY A 1 219 ? -27.939 6.200 4.588 1.00 94.94 219 GLY A CA 1
ATOM 1631 C C . GLY A 1 219 ? -26.853 5.715 3.643 1.00 94.94 219 GLY A C 1
ATOM 1632 O O . GLY A 1 219 ? -25.694 6.057 3.834 1.00 94.94 219 GLY A O 1
ATOM 1633 N N . VAL A 1 220 ? -27.225 4.912 2.646 1.00 94.75 220 VAL A N 1
ATOM 1634 C CA . VAL A 1 220 ? -26.267 4.225 1.771 1.00 94.75 220 VAL A CA 1
ATOM 1635 C C . VAL A 1 220 ? -26.513 4.556 0.300 1.00 94.75 220 VAL A C 1
ATOM 1637 O O . VAL A 1 220 ? -27.656 4.619 -0.168 1.00 94.75 220 VAL A O 1
ATOM 1640 N N . SER A 1 221 ? -25.430 4.770 -0.438 1.00 91.88 221 SER A N 1
ATOM 1641 C CA . SER A 1 221 ? -25.449 4.864 -1.893 1.00 91.88 221 SER A CA 1
ATOM 1642 C C . SER A 1 221 ? -25.540 3.470 -2.519 1.00 91.88 221 SER A C 1
ATOM 1644 O O . SER A 1 221 ? -26.538 3.160 -3.185 1.00 91.88 221 SER A O 1
ATOM 1646 N N . ASP A 1 222 ? -24.569 2.606 -2.201 1.00 92.56 222 ASP A N 1
ATOM 1647 C CA . ASP A 1 222 ? -24.574 1.184 -2.542 1.00 92.56 222 ASP A CA 1
ATOM 1648 C C . ASP A 1 222 ? -25.532 0.425 -1.615 1.00 92.56 222 ASP A C 1
ATOM 1650 O O . ASP A 1 222 ? -25.432 0.492 -0.389 1.00 92.56 222 ASP A O 1
ATOM 1654 N N . LYS A 1 223 ? -26.488 -0.282 -2.220 1.00 94.81 223 LYS A N 1
ATOM 1655 C CA . LYS A 1 223 ? -27.579 -0.984 -1.532 1.00 94.81 223 LYS A CA 1
ATOM 1656 C C . LYS A 1 223 ? -27.331 -2.487 -1.418 1.00 94.81 223 LYS A C 1
ATOM 1658 O O . LYS A 1 223 ? -28.241 -3.204 -0.996 1.00 94.81 223 LYS A O 1
ATOM 1663 N N . ALA A 1 224 ? -26.141 -2.971 -1.779 1.00 95.38 224 ALA A N 1
ATOM 1664 C CA . ALA A 1 224 ? -25.748 -4.353 -1.542 1.00 95.38 224 ALA A CA 1
ATOM 1665 C C . ALA A 1 224 ? -25.973 -4.735 -0.066 1.00 95.38 224 ALA A C 1
ATOM 1667 O O . ALA A 1 224 ? -25.570 -4.017 0.847 1.00 95.38 224 ALA A O 1
ATOM 1668 N N . GLY A 1 225 ? -26.686 -5.839 0.178 1.00 96.25 225 GLY A N 1
ATOM 1669 C CA . GLY A 1 225 ? -26.968 -6.338 1.530 1.00 96.25 225 GLY A CA 1
ATOM 1670 C C . GLY A 1 225 ? -27.931 -5.490 2.383 1.00 96.25 225 GLY A C 1
ATOM 1671 O O . GLY A 1 225 ? -28.165 -5.816 3.549 1.00 96.25 225 GLY A O 1
ATOM 1672 N N . LEU A 1 226 ? -28.472 -4.379 1.856 1.00 97.38 226 LEU A N 1
ATOM 1673 C CA . LEU A 1 226 ? -29.266 -3.419 2.637 1.00 97.38 226 LEU A CA 1
ATOM 1674 C C . LEU A 1 226 ? -30.537 -4.049 3.218 1.00 97.38 226 LEU A C 1
ATOM 1676 O O . LEU A 1 226 ? -30.904 -3.762 4.358 1.00 97.38 226 LEU A O 1
ATOM 1680 N N . LEU A 1 227 ? -31.223 -4.883 2.434 1.00 96.81 227 LEU A N 1
ATOM 1681 C CA . LEU A 1 227 ? -32.493 -5.476 2.848 1.00 96.81 227 LEU A CA 1
ATOM 1682 C C . LEU A 1 227 ? -32.287 -6.537 3.930 1.00 96.81 227 LEU A C 1
ATOM 1684 O O . LEU A 1 227 ? -33.045 -6.551 4.905 1.00 96.81 227 LEU A O 1
ATOM 1688 N N . GLU A 1 228 ? -31.249 -7.376 3.815 1.00 97.00 228 GLU A N 1
ATOM 1689 C CA . GLU A 1 228 ? -30.892 -8.325 4.873 1.00 97.00 228 GLU A CA 1
ATOM 1690 C C . GLU A 1 228 ? -30.523 -7.596 6.169 1.00 97.00 228 GLU A C 1
ATOM 1692 O O . GLU A 1 228 ? -31.011 -7.961 7.243 1.00 97.00 228 GLU A O 1
ATOM 1697 N N . LEU A 1 229 ? -29.721 -6.528 6.072 1.00 98.12 229 LEU A N 1
ATOM 1698 C CA . LEU A 1 229 ? -29.335 -5.709 7.218 1.00 98.12 229 LEU A CA 1
ATOM 1699 C C . LEU A 1 229 ? -30.561 -5.080 7.896 1.00 98.12 229 LEU A C 1
ATOM 1701 O O . LEU A 1 229 ? -30.752 -5.250 9.100 1.00 98.12 229 LEU A O 1
ATOM 1705 N N . ALA A 1 230 ? -31.405 -4.373 7.141 1.00 97.94 230 ALA A N 1
ATOM 1706 C CA . ALA A 1 230 ? -32.563 -3.678 7.695 1.00 97.94 230 ALA A CA 1
ATOM 1707 C C . ALA A 1 230 ? -33.571 -4.651 8.326 1.00 97.94 230 ALA A C 1
ATOM 1709 O O . ALA A 1 230 ? -34.061 -4.408 9.430 1.00 97.94 230 ALA A O 1
ATOM 1710 N N . THR A 1 231 ? -33.828 -5.786 7.672 1.00 97.44 231 THR A N 1
ATOM 1711 C CA . THR A 1 231 ? -34.726 -6.821 8.201 1.00 97.44 231 THR A CA 1
ATOM 1712 C C . THR A 1 231 ? -34.179 -7.421 9.495 1.00 97.44 231 THR A C 1
ATOM 1714 O O . THR A 1 231 ? -34.920 -7.564 10.468 1.00 97.44 231 THR A O 1
ATOM 1717 N N . GLY A 1 232 ? -32.880 -7.735 9.548 1.00 97.31 232 GLY A N 1
ATOM 1718 C CA . GLY A 1 232 ? -32.243 -8.292 10.742 1.00 97.31 232 GLY A CA 1
ATOM 1719 C C . GLY A 1 232 ? -32.208 -7.318 11.925 1.00 97.31 232 GLY A C 1
ATOM 1720 O O . GLY A 1 232 ? -32.499 -7.709 13.059 1.00 97.31 232 GLY A O 1
ATOM 1721 N N . LEU A 1 233 ? -31.910 -6.040 11.669 1.00 97.94 233 LEU A N 1
ATOM 1722 C CA . LEU A 1 233 ? -31.974 -4.980 12.680 1.00 97.94 233 LEU A CA 1
ATOM 1723 C C . LEU A 1 233 ? -33.398 -4.824 13.229 1.00 97.94 233 LEU A C 1
ATOM 1725 O O . LEU A 1 233 ? -33.592 -4.837 14.446 1.00 97.94 233 LEU A O 1
ATOM 1729 N N . HIS A 1 234 ? -34.402 -4.760 12.351 1.00 97.44 234 HIS A N 1
ATOM 1730 C CA . HIS A 1 234 ? -35.799 -4.653 12.763 1.00 97.44 234 HIS A CA 1
ATOM 1731 C C . HIS A 1 234 ? -36.263 -5.868 13.581 1.00 97.44 234 HIS A C 1
ATOM 1733 O O . HIS A 1 234 ? -36.874 -5.700 14.636 1.00 97.44 234 HIS A O 1
ATOM 1739 N N . ALA A 1 235 ? -35.903 -7.086 13.160 1.00 96.19 235 ALA A N 1
ATOM 1740 C CA . ALA A 1 235 ? -36.188 -8.317 13.903 1.00 96.19 235 ALA A CA 1
ATOM 1741 C C . ALA A 1 235 ? -35.555 -8.336 15.307 1.00 96.19 235 ALA A C 1
ATOM 1743 O O . ALA A 1 235 ? -36.052 -9.019 16.200 1.00 96.19 235 ALA A O 1
ATOM 1744 N N . SER A 1 236 ? -34.486 -7.560 15.512 1.00 95.44 236 SER A N 1
ATOM 1745 C CA . SER A 1 236 ? -33.799 -7.397 16.798 1.00 95.44 236 SER A CA 1
ATOM 1746 C C . SER A 1 236 ? -34.357 -6.228 17.628 1.00 95.44 236 SER A C 1
ATOM 1748 O O . SER A 1 236 ? -33.809 -5.894 18.675 1.00 95.44 236 SER A O 1
ATOM 1750 N N . GLY A 1 237 ? -35.449 -5.598 17.175 1.00 96.44 237 GLY A N 1
ATOM 1751 C CA . GLY A 1 237 ? -36.118 -4.487 17.856 1.00 96.44 237 GLY A CA 1
ATOM 1752 C C . GLY A 1 237 ? -35.434 -3.129 17.685 1.00 96.44 237 GLY A C 1
ATOM 1753 O O . GLY A 1 237 ? -35.719 -2.212 18.454 1.00 96.44 237 GLY A O 1
ATOM 1754 N N . VAL A 1 238 ? -34.536 -2.989 16.707 1.00 98.25 238 VAL A N 1
ATOM 1755 C CA . VAL A 1 238 ? -33.837 -1.729 16.424 1.00 98.25 238 VAL A CA 1
ATOM 1756 C C . VAL A 1 238 ? -34.761 -0.774 15.665 1.00 98.25 238 VAL A C 1
ATOM 1758 O O . VAL A 1 238 ? -35.323 -1.129 14.629 1.00 98.25 238 VAL A O 1
ATOM 1761 N N . GLU A 1 239 ? -34.883 0.461 16.150 1.00 98.25 239 GLU A N 1
ATOM 1762 C CA . GLU A 1 239 ? -35.512 1.559 15.414 1.00 98.25 239 GLU A CA 1
ATOM 1763 C C . GLU A 1 239 ? -34.605 1.982 14.250 1.00 98.25 239 GLU A C 1
ATOM 1765 O O . GLU A 1 239 ? -33.446 2.350 14.458 1.00 98.25 239 GLU A O 1
ATOM 1770 N N . ILE A 1 240 ? -35.135 1.969 13.026 1.00 98.56 240 ILE A N 1
ATOM 1771 C CA . ILE A 1 240 ? -34.400 2.381 11.828 1.00 98.56 240 ILE A CA 1
ATOM 1772 C C . ILE A 1 240 ? -34.806 3.800 11.446 1.00 98.56 240 ILE A C 1
ATOM 1774 O O . ILE A 1 240 ? -35.962 4.064 11.118 1.00 98.56 240 ILE A O 1
ATOM 1778 N N . VAL A 1 241 ? -33.826 4.700 11.430 1.00 98.06 241 VAL A N 1
ATOM 1779 C CA . VAL A 1 241 ? -33.933 6.035 10.845 1.00 98.06 241 VAL A CA 1
ATOM 1780 C C . VAL A 1 241 ? -33.202 6.040 9.508 1.00 98.06 241 VAL A C 1
ATOM 1782 O O . VAL A 1 241 ? -32.064 5.582 9.422 1.00 98.06 241 VAL A O 1
ATOM 1785 N N . SER A 1 242 ? -33.824 6.560 8.453 1.00 96.31 242 SER A N 1
ATOM 1786 C CA . SER A 1 242 ? -33.197 6.615 7.128 1.00 96.31 242 SER A CA 1
ATOM 1787 C C . SER A 1 242 ? -33.690 7.803 6.300 1.00 96.31 242 SER A C 1
ATOM 1789 O O . SER A 1 242 ? -34.605 8.519 6.700 1.00 96.31 242 SER A O 1
ATOM 1791 N N . THR A 1 243 ? -33.068 8.041 5.146 1.00 89.62 243 THR A N 1
ATOM 1792 C CA . THR A 1 243 ? -33.352 9.185 4.269 1.00 89.62 243 THR A CA 1
ATOM 1793 C C . THR A 1 243 ? -33.458 8.781 2.795 1.00 89.62 243 THR A C 1
ATOM 1795 O O . THR A 1 243 ? -32.827 7.815 2.350 1.00 89.62 243 THR A O 1
ATOM 1798 N N . GLY A 1 244 ? -34.250 9.542 2.030 1.00 87.12 244 GLY A N 1
ATOM 1799 C CA . GLY A 1 244 ? -34.342 9.473 0.571 1.00 87.12 244 GLY A CA 1
ATOM 1800 C C . GLY A 1 244 ? -34.552 8.059 0.019 1.00 87.12 244 GLY A C 1
ATOM 1801 O O . GLY A 1 244 ? -35.370 7.282 0.515 1.00 87.12 244 GLY A O 1
ATOM 1802 N N . GLY A 1 245 ? -33.777 7.705 -1.011 1.00 88.94 245 GLY A N 1
ATOM 1803 C CA . GLY A 1 245 ? -33.868 6.399 -1.671 1.00 88.94 245 GLY A CA 1
ATOM 1804 C C . GLY A 1 245 ? -33.546 5.197 -0.772 1.00 88.94 245 GLY A C 1
ATOM 1805 O O . GLY A 1 245 ? -34.040 4.107 -1.044 1.00 88.94 245 GLY A O 1
ATOM 1806 N N . THR A 1 246 ? -32.770 5.378 0.305 1.00 93.00 246 THR A N 1
ATOM 1807 C CA . THR A 1 246 ? -32.504 4.297 1.275 1.00 93.00 246 THR A CA 1
ATOM 1808 C C . THR A 1 246 ? -33.759 3.994 2.090 1.00 93.00 246 THR A C 1
ATOM 1810 O O . THR A 1 246 ? -34.170 2.839 2.173 1.00 93.00 246 THR A O 1
ATOM 1813 N N . ALA A 1 247 ? -34.421 5.032 2.617 1.00 94.50 247 ALA A N 1
ATOM 1814 C CA . ALA A 1 247 ? -35.658 4.877 3.380 1.00 94.50 247 ALA A CA 1
ATOM 1815 C C . ALA A 1 247 ? -36.751 4.198 2.550 1.00 94.50 247 ALA A C 1
ATOM 1817 O O . ALA A 1 247 ? -37.415 3.286 3.037 1.00 94.50 247 ALA A O 1
ATOM 1818 N N . ARG A 1 248 ? -36.891 4.605 1.281 1.00 94.62 248 ARG A N 1
ATOM 1819 C CA . ARG A 1 248 ? -37.853 4.006 0.351 1.00 94.62 248 ARG A CA 1
ATOM 1820 C C . ARG A 1 248 ? -37.575 2.523 0.110 1.00 94.62 248 ARG A C 1
ATOM 1822 O O . ARG A 1 248 ? -38.491 1.725 0.240 1.00 94.62 248 ARG A O 1
ATOM 1829 N N . ALA A 1 249 ? -36.325 2.148 -0.168 1.00 95.50 249 ALA A N 1
ATOM 1830 C CA . ALA A 1 249 ? -35.960 0.750 -0.406 1.00 95.50 249 ALA A CA 1
ATOM 1831 C C . ALA A 1 249 ? -36.261 -0.154 0.804 1.00 95.50 249 ALA A C 1
ATOM 1833 O O . ALA A 1 249 ? -36.754 -1.266 0.635 1.00 95.50 249 ALA A O 1
ATOM 1834 N N . ILE A 1 250 ? -35.999 0.330 2.022 1.00 96.75 250 ILE A N 1
ATOM 1835 C CA . ILE A 1 250 ? -36.294 -0.411 3.256 1.00 96.75 250 ILE A CA 1
ATOM 1836 C C . ILE A 1 250 ? -37.815 -0.508 3.488 1.00 96.75 250 ILE A C 1
ATOM 1838 O O . ILE A 1 250 ? -38.322 -1.584 3.806 1.00 96.75 250 ILE A O 1
ATOM 1842 N N . ALA A 1 251 ? -38.552 0.590 3.293 1.00 95.56 251 ALA A N 1
ATOM 1843 C CA . ALA A 1 251 ? -40.003 0.624 3.475 1.00 95.56 251 ALA A CA 1
ATOM 1844 C C . ALA A 1 251 ? -40.751 -0.251 2.453 1.00 95.56 251 ALA A C 1
ATOM 1846 O O . ALA A 1 251 ? -41.698 -0.945 2.823 1.00 95.56 251 ALA A O 1
ATOM 1847 N N . ASP A 1 252 ? -40.300 -0.275 1.194 1.00 94.44 252 ASP A N 1
ATOM 1848 C CA . ASP A 1 252 ? -40.861 -1.117 0.128 1.00 94.44 252 ASP A CA 1
ATOM 1849 C C . ASP A 1 252 ? -40.694 -2.622 0.438 1.00 94.44 252 ASP A C 1
ATOM 1851 O O . ASP A 1 252 ? -41.491 -3.443 -0.016 1.00 94.44 252 ASP A O 1
ATOM 1855 N N . ALA A 1 253 ? -39.711 -2.990 1.272 1.00 91.75 253 ALA A N 1
ATOM 1856 C CA . ALA A 1 253 ? -39.524 -4.345 1.797 1.00 91.75 253 ALA A CA 1
ATOM 1857 C C . ALA A 1 253 ? -40.378 -4.654 3.048 1.00 91.75 253 ALA A C 1
ATOM 1859 O O . ALA A 1 253 ? -40.262 -5.734 3.628 1.00 91.75 253 ALA A O 1
ATOM 1860 N N . GLY A 1 254 ? -41.241 -3.727 3.476 1.00 93.56 254 GLY A N 1
ATOM 1861 C CA . GLY A 1 254 ? -42.155 -3.901 4.609 1.00 93.56 254 GLY A CA 1
ATOM 1862 C C . GLY A 1 254 ? -41.533 -3.655 5.986 1.00 93.56 254 GLY A C 1
ATOM 1863 O O . GLY A 1 254 ? -42.185 -3.912 6.998 1.00 93.56 254 GLY A O 1
ATOM 1864 N N . VAL A 1 255 ? -40.298 -3.150 6.049 1.00 96.50 255 VAL A N 1
ATOM 1865 C CA . VAL A 1 255 ? -39.633 -2.802 7.310 1.00 96.50 255 VAL A CA 1
ATOM 1866 C C . VAL A 1 255 ? -40.008 -1.364 7.706 1.00 96.50 255 VAL A C 1
ATOM 1868 O O . VAL A 1 255 ? -39.829 -0.452 6.897 1.00 96.50 255 VAL A O 1
ATOM 1871 N N . PRO A 1 256 ? -40.516 -1.116 8.930 1.00 96.69 256 PRO A N 1
ATOM 1872 C CA . PRO A 1 256 ? -40.815 0.235 9.398 1.00 96.69 256 PRO A CA 1
ATOM 1873 C C . PRO A 1 256 ? -39.566 1.122 9.438 1.00 96.69 256 PRO A C 1
ATOM 1875 O O . PRO A 1 256 ? -38.539 0.740 9.998 1.00 96.69 256 PRO A O 1
ATOM 1878 N N . VAL A 1 257 ? -39.680 2.331 8.887 1.00 97.44 257 VAL A N 1
ATOM 1879 C CA . VAL A 1 257 ? -38.605 3.330 8.851 1.00 97.44 257 VAL A CA 1
ATOM 1880 C C . VAL A 1 257 ? -39.131 4.662 9.354 1.00 97.44 257 VAL A C 1
ATOM 1882 O O . VAL A 1 257 ? -40.161 5.138 8.880 1.00 97.44 257 VAL A O 1
ATOM 1885 N N . THR A 1 258 ? -38.387 5.288 10.261 1.00 97.00 258 THR A N 1
ATOM 1886 C CA . THR A 1 258 ? -38.559 6.693 10.633 1.00 97.00 258 THR A CA 1
ATOM 1887 C C . THR A 1 258 ? -37.781 7.562 9.631 1.00 97.00 258 THR A C 1
ATOM 1889 O O . THR A 1 258 ? -36.549 7.496 9.591 1.00 97.00 258 THR A O 1
ATOM 1892 N N . PRO A 1 259 ? -38.441 8.388 8.805 1.00 95.00 259 PRO A N 1
ATOM 1893 C CA . PRO A 1 259 ? -37.751 9.320 7.918 1.00 95.00 259 PRO A CA 1
ATOM 1894 C C . PRO A 1 259 ? -36.944 10.355 8.715 1.00 95.00 259 PRO A C 1
ATOM 1896 O O . PRO A 1 259 ? -37.406 10.845 9.750 1.00 95.00 259 PRO A O 1
ATOM 1899 N N . VAL A 1 260 ? -35.752 10.725 8.238 1.00 94.12 260 VAL A N 1
ATOM 1900 C CA . VAL A 1 260 ? -34.906 11.754 8.878 1.00 94.12 260 VAL A CA 1
ATOM 1901 C C . VAL A 1 260 ? -35.656 13.079 9.048 1.00 94.12 260 VAL A C 1
ATOM 1903 O O . VAL A 1 260 ? -35.466 13.750 10.057 1.00 94.12 260 VAL A O 1
ATOM 1906 N N . GLU A 1 261 ? -36.562 13.426 8.139 1.00 92.69 261 GLU A N 1
ATOM 1907 C CA . GLU A 1 261 ? -37.383 14.641 8.182 1.00 92.69 261 GLU A CA 1
ATOM 1908 C C . GLU A 1 261 ? -38.291 14.676 9.422 1.00 92.69 261 GLU A C 1
ATOM 1910 O O . GLU A 1 261 ? -38.572 15.747 9.956 1.00 92.69 261 GLU A O 1
ATOM 1915 N N . GLN A 1 262 ? -38.715 13.511 9.931 1.00 93.88 262 GLN A N 1
ATOM 1916 C CA . GLN A 1 262 ? -39.461 13.421 11.192 1.00 93.88 262 GLN A CA 1
ATOM 1917 C C . GLN A 1 262 ? -38.555 13.631 12.410 1.00 93.88 262 GLN A C 1
ATOM 1919 O O . GLN A 1 262 ? -39.002 14.157 13.425 1.00 93.88 262 GLN A O 1
ATOM 1924 N N . VAL A 1 263 ? -37.279 13.247 12.311 1.00 93.62 263 VAL A N 1
ATOM 1925 C CA . VAL A 1 263 ? -36.279 13.466 13.369 1.00 93.62 263 VAL A CA 1
ATOM 1926 C C . VAL A 1 263 ? -35.841 14.928 13.418 1.00 93.62 263 VAL A C 1
ATOM 1928 O O . VAL A 1 263 ? -35.604 15.472 14.494 1.00 93.62 263 VAL A O 1
ATOM 1931 N N . THR A 1 264 ? -35.699 15.573 12.260 1.00 92.88 264 THR A N 1
ATOM 1932 C CA . THR A 1 264 ? -35.205 16.951 12.159 1.00 92.88 264 THR A CA 1
ATOM 1933 C C . THR A 1 264 ? -36.316 17.993 12.222 1.00 92.88 264 THR A C 1
ATOM 1935 O O . THR A 1 264 ? -36.046 19.122 12.623 1.00 92.88 264 THR A O 1
ATOM 1938 N N . GLY A 1 265 ? -37.539 17.645 11.808 1.00 91.94 265 GLY A N 1
ATOM 1939 C CA . GLY A 1 265 ? -38.607 18.610 11.540 1.00 91.94 265 GLY A CA 1
ATOM 1940 C C . GLY A 1 265 ? -38.341 19.487 10.309 1.00 91.94 265 GLY A C 1
ATOM 1941 O O . GLY A 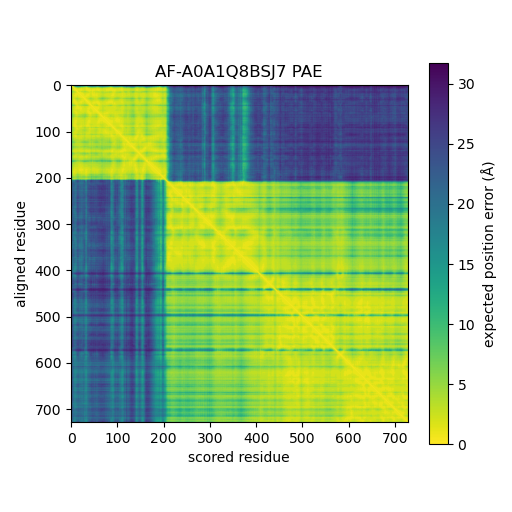1 265 ? -39.034 20.484 10.114 1.00 91.94 265 GLY A O 1
ATOM 1942 N N . PHE A 1 266 ? -37.336 19.145 9.494 1.00 90.50 266 PHE A N 1
ATOM 1943 C CA . PHE A 1 266 ? -36.905 19.910 8.325 1.00 90.50 266 PHE A CA 1
ATOM 1944 C C . PHE A 1 266 ? -37.090 19.076 7.045 1.00 90.50 266 PHE A C 1
ATOM 1946 O O . PHE A 1 266 ? -36.611 17.940 7.001 1.00 90.50 266 PHE A O 1
ATOM 1953 N N . PRO A 1 267 ? -37.773 19.603 6.010 1.00 86.56 267 PRO A N 1
ATOM 1954 C CA . PRO A 1 267 ? -38.051 18.854 4.787 1.00 86.56 267 PRO A CA 1
ATOM 1955 C C . PRO A 1 267 ? -36.800 18.670 3.919 1.00 86.56 267 PRO A C 1
ATOM 1957 O O . PRO A 1 267 ? -35.886 19.500 3.929 1.00 86.56 267 PRO A O 1
ATOM 1960 N N . GLU A 1 268 ? -36.786 17.622 3.091 1.00 81.56 268 GLU A N 1
ATOM 1961 C CA . GLU A 1 268 ? -35.759 17.464 2.059 1.00 81.56 268 GLU A CA 1
ATOM 1962 C C . GLU A 1 268 ? -35.749 18.698 1.136 1.00 81.56 268 GLU A C 1
ATOM 1964 O O . GLU A 1 268 ? -36.780 19.122 0.617 1.00 81.56 268 GLU A O 1
ATOM 1969 N N . SER A 1 269 ? -34.577 19.319 0.995 1.00 86.38 269 SER A N 1
ATOM 1970 C CA . SER A 1 269 ? -34.383 20.597 0.302 1.00 86.38 269 SER A CA 1
ATOM 1971 C C . SER A 1 269 ? -33.110 20.548 -0.539 1.00 86.38 269 SER A C 1
ATOM 1973 O O . SER A 1 269 ? -32.173 19.828 -0.183 1.00 86.38 269 SER A O 1
ATOM 1975 N N . LEU A 1 270 ? -33.058 21.349 -1.612 1.00 90.56 270 LEU A N 1
ATOM 1976 C CA . LEU A 1 270 ? -31.896 21.472 -2.510 1.00 90.56 270 LEU A CA 1
ATOM 1977 C C . LEU A 1 270 ? -31.444 20.106 -3.052 1.00 90.56 270 LEU A C 1
ATOM 1979 O O . LEU A 1 270 ? -30.282 19.732 -2.898 1.00 90.56 270 LEU A O 1
ATOM 1983 N N . ASP A 1 271 ? -32.399 19.326 -3.564 1.00 84.56 271 ASP A N 1
ATOM 1984 C CA . ASP A 1 271 ? -32.175 17.980 -4.114 1.00 84.56 271 ASP A CA 1
ATOM 1985 C C . ASP A 1 271 ? -31.470 17.022 -3.135 1.00 84.56 271 ASP A C 1
ATOM 1987 O O . ASP A 1 271 ? -30.714 16.128 -3.505 1.00 84.56 271 ASP A O 1
ATOM 1991 N N . GLY A 1 272 ? -31.716 17.227 -1.837 1.00 84.12 272 GLY A N 1
ATOM 1992 C CA . GLY A 1 272 ? -31.209 16.380 -0.764 1.00 84.12 272 GLY A CA 1
ATOM 1993 C C . GLY A 1 272 ? -29.814 16.738 -0.248 1.00 84.12 272 GLY A C 1
ATOM 1994 O O . GLY A 1 272 ? -29.324 16.054 0.652 1.00 84.12 272 GLY A O 1
ATOM 1995 N N . ARG A 1 273 ? -29.194 17.828 -0.721 1.00 88.44 273 ARG A N 1
ATOM 1996 C CA . ARG A 1 273 ? -27.831 18.243 -0.324 1.00 88.44 273 ARG A CA 1
ATOM 1997 C C . ARG A 1 273 ? -27.647 18.521 1.169 1.00 88.44 273 ARG A C 1
ATOM 1999 O O . ARG A 1 273 ? -26.547 18.371 1.691 1.00 88.44 273 ARG A O 1
ATOM 2006 N N . VAL A 1 274 ? -28.700 18.959 1.863 1.00 90.56 274 VAL A N 1
ATOM 2007 C CA . VAL A 1 274 ? -28.612 19.449 3.257 1.00 90.56 274 VAL A CA 1
ATOM 2008 C C . VAL A 1 274 ? -29.395 18.611 4.269 1.00 90.56 274 VAL A C 1
ATOM 2010 O O . VAL A 1 274 ? -29.471 18.970 5.441 1.00 90.56 274 VAL A O 1
ATOM 2013 N N . LYS A 1 275 ? -29.974 17.482 3.850 1.00 86.19 275 LYS A N 1
ATOM 2014 C CA . LYS A 1 275 ? -30.992 16.758 4.634 1.00 86.19 275 LYS A CA 1
ATOM 2015 C C . LYS A 1 275 ? -30.512 16.189 5.974 1.00 86.19 275 LYS A C 1
ATOM 2017 O O . LYS A 1 275 ? -31.292 16.123 6.919 1.00 86.19 275 LYS A O 1
ATOM 2022 N N . THR A 1 276 ? -29.238 15.813 6.089 1.00 92.31 276 THR A N 1
ATOM 2023 C CA . THR A 1 276 ? -28.656 15.273 7.334 1.00 92.31 276 THR A CA 1
ATOM 2024 C C . THR A 1 276 ? -27.761 16.261 8.080 1.00 92.31 276 THR A C 1
ATOM 2026 O O . THR A 1 276 ? -27.380 15.983 9.217 1.00 92.31 276 THR A O 1
ATOM 2029 N N . LEU A 1 277 ? -27.478 17.437 7.504 1.00 95.50 277 LEU A N 1
ATOM 2030 C CA . LEU A 1 277 ? -26.652 18.494 8.102 1.00 95.50 277 LEU A CA 1
ATOM 2031 C C . LEU A 1 277 ? -27.439 19.287 9.160 1.00 95.50 277 LEU A C 1
ATOM 2033 O O . LEU A 1 277 ? -27.566 20.508 9.097 1.00 95.50 277 LEU A O 1
ATOM 2037 N N . HIS A 1 278 ? -27.995 18.575 10.139 1.00 96.81 278 HIS A N 1
ATOM 2038 C CA . HIS A 1 278 ? -28.906 19.117 11.138 1.00 96.81 278 HIS A CA 1
ATOM 2039 C C . HIS A 1 278 ? -28.466 18.748 12.566 1.00 96.81 278 HIS A C 1
ATOM 2041 O O . HIS A 1 278 ? -28.073 17.600 12.809 1.00 96.81 278 HIS A O 1
ATOM 2047 N N . PRO A 1 279 ? -28.585 19.659 13.555 1.00 96.06 279 PRO A N 1
ATOM 2048 C CA . PRO A 1 279 ? -28.255 19.361 14.950 1.00 96.06 279 PRO A CA 1
ATOM 2049 C C . PRO A 1 279 ? -29.035 18.175 15.525 1.00 96.06 279 PRO A C 1
ATOM 2051 O O . PRO A 1 279 ? -28.474 17.409 16.297 1.00 96.06 279 PRO A O 1
ATOM 2054 N N . GLY A 1 280 ? -30.289 17.971 15.108 1.00 95.44 280 GLY A N 1
ATOM 2055 C CA . GLY A 1 280 ? -31.098 16.810 15.513 1.00 95.44 280 GLY A CA 1
ATOM 2056 C C . GLY A 1 280 ? -30.472 15.457 15.146 1.00 95.44 280 GLY A C 1
ATOM 2057 O O . GLY A 1 280 ? -30.630 14.490 15.882 1.00 95.44 280 GLY A O 1
ATOM 2058 N N . VAL A 1 281 ? -29.700 15.399 14.055 1.00 97.38 281 VAL A N 1
ATOM 2059 C CA . VAL A 1 281 ? -28.939 14.204 13.659 1.00 97.38 281 VAL A CA 1
ATOM 2060 C C . VAL A 1 281 ? -27.587 14.186 14.372 1.00 97.38 281 VAL A C 1
ATOM 2062 O O . VAL A 1 281 ? -27.249 13.233 15.075 1.00 97.38 281 VAL A O 1
ATOM 2065 N N . HIS A 1 282 ? -26.811 15.264 14.240 1.00 98.31 282 HIS A N 1
ATOM 2066 C CA . HIS A 1 282 ? -25.431 15.289 14.723 1.00 98.31 282 HIS A CA 1
ATOM 2067 C C . HIS A 1 282 ? -25.306 15.300 16.248 1.00 98.31 282 HIS A C 1
ATOM 2069 O O . HIS A 1 282 ? -24.353 14.719 16.759 1.00 98.31 282 HIS A O 1
ATOM 2075 N N . ALA A 1 283 ? -26.241 15.893 16.995 1.00 97.88 283 ALA A N 1
ATOM 2076 C CA . ALA A 1 283 ? -26.252 15.789 18.454 1.00 97.88 283 ALA A CA 1
ATOM 2077 C C . ALA A 1 283 ? -26.513 14.343 18.898 1.00 97.88 283 ALA A C 1
ATOM 2079 O O . ALA A 1 283 ? -25.837 13.863 19.806 1.00 97.88 283 ALA A O 1
ATOM 2080 N N . GLY A 1 284 ? -27.405 13.624 18.205 1.00 97.56 284 GLY A N 1
ATOM 2081 C CA . GLY A 1 284 ? -27.653 12.203 18.450 1.00 97.56 284 GLY A CA 1
ATOM 2082 C C . GLY A 1 284 ? -26.437 11.312 18.164 1.00 97.56 284 GLY A C 1
ATOM 2083 O O . GLY A 1 284 ? -26.254 10.302 18.838 1.00 97.56 284 GLY A O 1
ATOM 2084 N N . LEU A 1 285 ? -25.574 11.706 17.218 1.00 98.44 285 LEU A N 1
ATOM 2085 C CA . LEU A 1 285 ? -24.318 11.009 16.909 1.00 98.44 285 LEU A CA 1
ATOM 2086 C C . LEU A 1 285 ? -23.145 11.425 17.817 1.00 98.44 285 LEU A C 1
ATOM 2088 O O . LEU A 1 285 ? -22.293 10.597 18.125 1.00 98.44 285 LEU A O 1
ATOM 2092 N N . LEU A 1 286 ? -23.056 12.694 18.236 1.00 98.44 286 LEU A N 1
ATOM 2093 C CA . LEU A 1 286 ? -21.875 13.262 18.915 1.00 98.44 286 LEU A CA 1
ATOM 2094 C C . LEU A 1 286 ? -21.974 13.326 20.439 1.00 98.44 286 LEU A C 1
ATOM 2096 O O . LEU A 1 286 ? -20.952 13.540 21.098 1.00 98.44 286 LEU A O 1
ATOM 2100 N N . ALA A 1 287 ? -23.167 13.188 21.012 1.00 97.44 287 ALA A N 1
ATOM 2101 C CA . ALA A 1 287 ? -23.329 13.234 22.455 1.00 97.44 287 ALA A CA 1
ATOM 2102 C C . ALA A 1 287 ? -22.549 12.096 23.132 1.00 97.44 287 ALA A C 1
ATOM 2104 O O . ALA A 1 287 ? -22.850 10.913 22.977 1.00 97.44 287 ALA A O 1
ATOM 2105 N N . ASP A 1 288 ? -21.525 12.460 23.903 1.00 93.44 288 ASP A N 1
ATOM 2106 C CA . ASP A 1 288 ? -20.826 11.510 24.769 1.00 93.44 288 ASP A CA 1
ATOM 2107 C C . ASP A 1 288 ? -21.710 11.042 25.942 1.00 93.44 288 ASP A C 1
ATOM 2109 O O . ASP A 1 288 ? -21.800 11.717 26.965 1.00 93.44 288 ASP A O 1
ATOM 2113 N N . LEU A 1 289 ? -22.341 9.872 25.810 1.00 90.94 289 LEU A N 1
ATOM 2114 C CA . LEU A 1 289 ? -23.300 9.341 26.793 1.00 90.94 289 LEU A CA 1
ATOM 2115 C C . LEU A 1 289 ? -22.660 8.890 28.114 1.00 90.94 289 LEU A C 1
ATOM 2117 O O . LEU A 1 289 ? -23.367 8.550 29.055 1.00 90.94 289 LEU A O 1
ATOM 2121 N N . ARG A 1 290 ? -21.328 8.904 28.209 1.00 87.69 290 ARG A N 1
ATOM 2122 C CA . ARG A 1 290 ? -20.612 8.696 29.477 1.00 87.69 290 ARG A CA 1
ATOM 2123 C C . ARG A 1 290 ? -20.688 9.925 30.387 1.00 87.69 290 ARG A C 1
ATOM 2125 O O . ARG A 1 290 ? -20.316 9.838 31.552 1.00 87.69 290 ARG A O 1
ATOM 2132 N N . LYS A 1 291 ? -21.122 11.071 29.847 1.00 83.25 291 LYS A N 1
ATOM 2133 C CA . LYS A 1 291 ? -21.257 12.343 30.558 1.00 83.25 291 LYS A CA 1
ATOM 2134 C C . LYS A 1 291 ? -22.730 12.616 30.875 1.00 83.25 291 LYS A C 1
ATOM 2136 O O . LYS A 1 291 ? -23.511 12.823 29.938 1.00 83.25 291 LYS A O 1
ATOM 2141 N N . PRO A 1 292 ? -23.130 12.664 32.159 1.00 87.38 292 PRO A N 1
ATOM 2142 C CA . PRO A 1 292 ? -24.510 12.961 32.545 1.00 87.38 292 PRO A CA 1
ATOM 2143 C C . PRO A 1 292 ? -25.039 14.277 31.953 1.00 87.38 292 PRO A C 1
ATOM 2145 O O . PRO A 1 292 ? -26.205 14.365 31.560 1.00 87.38 292 PRO A O 1
ATOM 2148 N N . GLU A 1 293 ? -24.178 15.283 31.802 1.00 89.88 293 GLU A N 1
ATOM 2149 C CA . GLU A 1 293 ? -24.534 16.599 31.263 1.00 89.88 293 GLU A CA 1
ATOM 2150 C C . GLU A 1 293 ? -25.022 16.499 29.813 1.00 89.88 293 GLU A C 1
ATOM 2152 O O . GLU A 1 293 ? -26.023 17.111 29.445 1.00 89.88 293 GLU A O 1
ATOM 2157 N N . HIS A 1 294 ? -24.364 15.668 29.000 1.00 95.19 294 HIS A N 1
ATOM 2158 C CA . HIS A 1 294 ? -24.749 15.452 27.606 1.00 95.19 294 HIS A CA 1
ATOM 2159 C C . HIS A 1 294 ? -26.090 14.715 27.506 1.00 95.19 294 HIS A C 1
ATOM 2161 O O . HIS A 1 294 ? -26.934 15.075 26.688 1.00 95.19 294 HIS A O 1
ATOM 2167 N N . THR A 1 295 ? -26.322 13.712 28.359 1.00 92.06 295 THR A N 1
ATOM 2168 C CA . THR A 1 295 ? -27.600 12.973 28.379 1.00 92.06 295 THR A CA 1
ATOM 2169 C C . THR A 1 295 ? -28.778 13.856 28.805 1.00 92.06 295 THR A C 1
ATOM 2171 O O . THR A 1 295 ? -29.858 13.797 28.211 1.00 92.06 295 THR A O 1
ATOM 2174 N N . THR A 1 296 ? -28.550 14.747 29.774 1.00 94.19 296 THR A N 1
ATOM 2175 C CA . THR A 1 296 ? -29.534 15.746 30.210 1.00 94.19 296 THR A CA 1
ATOM 2176 C C . THR A 1 296 ? -29.858 16.714 29.074 1.00 94.19 296 THR A C 1
ATOM 2178 O O . THR A 1 296 ? -31.026 16.994 28.809 1.00 94.19 296 THR A O 1
ATOM 2181 N N . GLN A 1 297 ? -28.834 17.177 28.352 1.00 96.62 297 GLN A N 1
ATOM 2182 C CA . GLN A 1 297 ? -29.006 18.093 27.229 1.00 96.62 297 GLN A CA 1
ATOM 2183 C C . GLN A 1 297 ? -29.760 17.456 26.052 1.00 96.62 297 GLN A C 1
ATOM 2185 O O . GLN A 1 297 ? -30.642 18.091 25.477 1.00 96.62 297 GLN A O 1
ATOM 2190 N N . LEU A 1 298 ? -29.467 16.197 25.709 1.00 96.38 298 LEU A N 1
ATOM 2191 C CA . LEU A 1 298 ? -30.238 15.457 24.705 1.00 96.38 298 LEU A CA 1
ATOM 2192 C C . LEU A 1 298 ? -31.723 15.391 25.076 1.00 96.38 298 LEU A C 1
ATOM 2194 O O . LEU A 1 298 ? -32.584 15.678 24.246 1.00 96.38 298 LEU A O 1
ATOM 2198 N N . THR A 1 299 ? -32.011 15.092 26.345 1.00 95.81 299 THR A N 1
ATOM 2199 C CA . THR A 1 299 ? -33.382 15.018 26.864 1.00 95.81 299 THR A CA 1
ATOM 2200 C C . THR A 1 299 ? -34.093 16.366 26.751 1.00 95.81 299 THR A C 1
ATOM 2202 O O . THR A 1 299 ? -35.217 16.420 26.258 1.00 95.81 299 THR A O 1
ATOM 2205 N N . SER A 1 300 ? -33.438 17.470 27.136 1.00 96.25 300 SER A N 1
ATOM 2206 C CA . SER A 1 300 ? -34.034 18.813 27.051 1.00 96.25 300 SER A CA 1
ATOM 2207 C C . SER A 1 300 ? -34.306 19.264 25.616 1.00 96.25 300 SER A C 1
ATOM 2209 O O . SER A 1 300 ? -35.209 20.059 25.381 1.00 96.25 300 SER A O 1
ATOM 2211 N N . LEU A 1 301 ? -33.507 18.774 24.664 1.00 96.38 301 LEU A N 1
ATOM 2212 C CA . LEU A 1 301 ? -33.657 19.069 23.239 1.00 96.38 301 LEU A CA 1
ATOM 2213 C C . LEU A 1 301 ? -34.631 18.111 22.535 1.00 96.38 301 LEU A C 1
ATOM 2215 O O . LEU A 1 301 ? -34.915 18.312 21.358 1.00 96.38 301 LEU A O 1
ATOM 2219 N N . GLY A 1 302 ? -35.126 17.074 23.221 1.00 96.00 302 GLY A N 1
ATOM 2220 C CA . GLY A 1 302 ? -35.981 16.049 22.621 1.00 96.00 302 GLY A CA 1
ATOM 2221 C C . GLY A 1 302 ? -35.262 15.191 21.574 1.00 96.00 302 GLY A C 1
ATOM 2222 O O . GLY A 1 302 ? -35.899 14.700 20.648 1.00 96.00 302 GLY A O 1
ATOM 2223 N N . ILE A 1 303 ? -33.941 15.026 21.693 1.00 97.12 303 ILE A N 1
ATOM 2224 C CA . ILE A 1 303 ? -33.116 14.295 20.723 1.00 97.12 303 ILE A CA 1
ATOM 2225 C C . ILE A 1 303 ? -32.763 12.919 21.287 1.00 97.12 303 ILE A C 1
ATOM 2227 O O . ILE A 1 303 ? -32.146 12.803 22.346 1.00 97.12 303 ILE A O 1
ATOM 2231 N N . THR A 1 304 ? -33.110 11.865 20.554 1.00 96.31 304 THR A N 1
ATOM 2232 C CA . THR A 1 304 ? -32.717 10.487 20.879 1.00 96.31 304 THR A CA 1
ATOM 2233 C C . THR A 1 304 ? -31.344 10.172 20.270 1.00 96.31 304 THR A C 1
ATOM 2235 O O . THR A 1 304 ? -31.132 10.469 19.091 1.00 96.31 304 THR A O 1
ATOM 2238 N N . PRO A 1 305 ? -30.396 9.590 21.030 1.00 97.44 305 PRO A N 1
ATOM 2239 C CA . PRO A 1 305 ? -29.088 9.219 20.497 1.00 97.44 305 PRO A CA 1
ATOM 2240 C C . PRO A 1 305 ? -29.169 8.028 19.534 1.00 97.44 305 PRO A C 1
ATOM 2242 O O . PRO A 1 305 ? -30.118 7.247 19.574 1.00 97.44 305 PRO A O 1
ATOM 2245 N N . PHE A 1 306 ? -28.142 7.879 18.699 1.00 98.56 306 PHE A N 1
ATOM 2246 C CA . PHE A 1 306 ? -27.957 6.721 17.824 1.00 98.56 306 PHE A CA 1
ATOM 2247 C C . PHE A 1 306 ? -26.880 5.790 18.378 1.00 98.56 306 PHE A C 1
ATOM 2249 O O . PHE A 1 306 ? -25.848 6.260 18.850 1.00 98.56 306 PHE A O 1
ATOM 2256 N N . ASP A 1 307 ? -27.087 4.481 18.254 1.00 98.50 307 ASP A N 1
ATOM 2257 C CA . ASP A 1 307 ? -26.101 3.468 18.656 1.00 98.50 307 ASP A CA 1
ATOM 2258 C C . ASP A 1 307 ? -25.321 2.923 17.451 1.00 98.50 307 ASP A C 1
ATOM 2260 O O . ASP A 1 307 ? -24.183 2.473 17.590 1.00 98.50 307 ASP A O 1
ATOM 2264 N N . LEU A 1 308 ? -25.928 2.977 16.261 1.00 98.81 308 LEU A N 1
ATOM 2265 C CA . LEU A 1 308 ? -25.364 2.487 15.008 1.00 98.81 308 LEU A CA 1
ATOM 2266 C C . LEU A 1 308 ? -25.564 3.516 13.887 1.00 98.81 308 LEU A C 1
ATOM 2268 O O . LEU A 1 308 ? -26.664 4.026 13.684 1.00 98.81 308 LEU A O 1
ATOM 2272 N N . LEU A 1 309 ? -24.503 3.785 13.134 1.00 98.75 309 LEU A N 1
ATOM 2273 C CA . LEU A 1 309 ? -24.529 4.493 11.859 1.00 98.75 309 LEU A CA 1
ATOM 2274 C C . LEU A 1 309 ? -24.084 3.529 10.756 1.00 98.75 309 LEU A C 1
ATOM 2276 O O . LEU A 1 309 ? -22.999 2.959 10.854 1.00 98.75 309 LEU A O 1
ATOM 2280 N N . VAL A 1 310 ? -24.880 3.385 9.698 1.00 98.50 310 VAL A N 1
ATOM 2281 C CA . VAL A 1 310 ? -24.515 2.637 8.487 1.00 98.50 310 VAL A CA 1
ATOM 2282 C C . VAL A 1 310 ? -24.559 3.583 7.293 1.00 98.50 310 VAL A C 1
ATOM 2284 O O . VAL A 1 310 ? -25.638 4.017 6.887 1.00 98.50 310 VAL A O 1
ATOM 2287 N N . VAL A 1 311 ? -23.391 3.931 6.753 1.00 97.00 311 VAL A N 1
ATOM 2288 C CA . VAL A 1 311 ? -23.256 4.890 5.648 1.00 97.00 311 VAL A CA 1
ATOM 2289 C C . VAL A 1 311 ? -22.109 4.487 4.737 1.00 97.00 311 VAL A C 1
ATOM 2291 O O . VAL A 1 311 ? -20.974 4.463 5.192 1.00 97.00 311 VAL A O 1
ATOM 2294 N N . ASN A 1 312 ? -22.385 4.264 3.453 1.00 91.94 312 ASN A N 1
ATOM 2295 C CA . ASN A 1 312 ? -21.363 4.254 2.405 1.00 91.94 312 ASN A CA 1
ATOM 2296 C C . ASN A 1 312 ? -21.554 5.486 1.507 1.00 91.94 312 ASN A C 1
ATOM 2298 O O . ASN A 1 312 ? -22.678 5.965 1.323 1.00 91.94 312 ASN A O 1
ATOM 2302 N N . LEU A 1 313 ? -20.438 6.047 1.044 1.00 92.44 313 LEU A N 1
ATOM 2303 C CA . LEU A 1 313 ? -20.410 7.333 0.350 1.00 92.44 313 LEU A CA 1
ATOM 2304 C C . LEU A 1 313 ? -20.857 7.201 -1.109 1.00 92.44 313 LEU A C 1
ATOM 2306 O O . LEU A 1 313 ? -20.957 6.103 -1.660 1.00 92.44 313 LEU A O 1
ATOM 2310 N N . TYR A 1 314 ? -21.133 8.338 -1.741 1.00 88.56 314 TYR A N 1
ATOM 2311 C CA . TYR A 1 314 ? -21.422 8.376 -3.171 1.00 88.56 314 TYR A CA 1
ATOM 2312 C C . TYR A 1 314 ? -20.220 7.865 -3.982 1.00 88.56 314 TYR A C 1
ATOM 2314 O O . TYR A 1 314 ? -19.072 8.068 -3.576 1.00 88.56 314 TYR A O 1
ATOM 2322 N N . PRO A 1 315 ? -20.455 7.187 -5.121 1.00 87.56 315 PRO A N 1
ATOM 2323 C CA . PRO A 1 315 ? -19.413 6.504 -5.877 1.00 87.56 315 PRO A CA 1
ATOM 2324 C C . PRO A 1 315 ? -18.617 7.493 -6.747 1.00 87.56 315 PRO A C 1
ATOM 2326 O O . PRO A 1 315 ? -18.589 7.382 -7.975 1.00 87.56 315 PRO A O 1
ATOM 2329 N N . PHE A 1 316 ? -17.975 8.481 -6.116 1.00 93.06 316 PHE A N 1
ATOM 2330 C CA . PHE A 1 316 ? -17.233 9.547 -6.793 1.00 93.06 316 PHE A CA 1
ATOM 2331 C C . PHE A 1 316 ? -16.164 8.981 -7.737 1.00 93.06 316 PHE A C 1
ATOM 2333 O O . PHE A 1 316 ? -16.149 9.307 -8.920 1.00 93.06 316 PHE A O 1
ATOM 2340 N N . GLU A 1 317 ? -15.332 8.057 -7.250 1.00 88.38 317 GLU A N 1
ATOM 2341 C CA . GLU A 1 317 ? -14.283 7.415 -8.053 1.00 88.38 317 GLU A CA 1
ATOM 2342 C C . GLU A 1 317 ? -14.842 6.673 -9.273 1.00 88.38 317 GLU A C 1
ATOM 2344 O O . GLU A 1 317 ? -14.305 6.797 -10.372 1.00 88.38 317 GLU A O 1
ATOM 2349 N N . GLN A 1 318 ? -15.952 5.944 -9.110 1.00 89.81 318 GLN A N 1
ATOM 2350 C CA . GLN A 1 318 ? -16.591 5.221 -10.216 1.00 89.81 318 GLN A CA 1
ATOM 2351 C C . GLN A 1 318 ? -17.190 6.194 -11.241 1.00 89.81 318 GLN A C 1
ATOM 2353 O O . GLN A 1 318 ? -17.123 5.945 -12.442 1.00 89.81 318 GLN A O 1
ATOM 2358 N N . THR A 1 319 ? -17.734 7.321 -10.776 1.00 92.06 319 THR A N 1
ATOM 2359 C CA . THR A 1 319 ? -18.283 8.375 -11.640 1.00 92.06 319 THR A CA 1
ATOM 2360 C C . THR A 1 319 ? -17.177 9.009 -12.478 1.00 92.06 319 THR A C 1
ATOM 2362 O O . THR A 1 319 ? -17.305 9.089 -13.699 1.00 92.06 319 THR A O 1
ATOM 2365 N N . VAL A 1 320 ? -16.048 9.359 -11.857 1.00 90.31 320 VAL A N 1
ATOM 2366 C CA . VAL A 1 320 ? -14.864 9.861 -12.569 1.00 90.31 320 VAL A CA 1
ATOM 2367 C C . VAL A 1 320 ? -14.355 8.825 -13.576 1.00 90.31 320 VAL A C 1
ATOM 2369 O O . VAL A 1 320 ? -14.133 9.157 -14.739 1.00 90.31 320 VAL A O 1
ATOM 2372 N N . ALA A 1 321 ? -14.230 7.558 -13.169 1.00 88.50 321 ALA A N 1
ATOM 2373 C CA . ALA A 1 321 ? -13.766 6.476 -14.039 1.00 88.50 321 ALA A CA 1
ATOM 2374 C C . ALA A 1 321 ? -14.706 6.197 -15.228 1.00 88.50 321 ALA A C 1
ATOM 2376 O O . ALA A 1 321 ? -14.251 5.7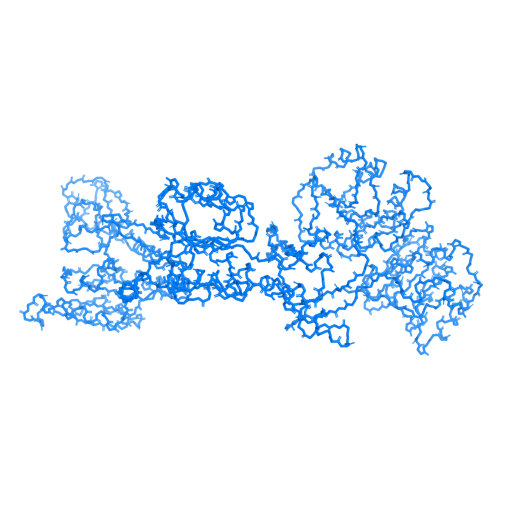18 -16.265 1.00 88.50 321 ALA A O 1
ATOM 2377 N N . SER A 1 322 ? -15.999 6.519 -15.110 1.00 91.56 322 SER A N 1
ATOM 2378 C CA . SER A 1 322 ? -16.971 6.383 -16.203 1.00 91.56 322 SER A CA 1
ATOM 2379 C C . SER A 1 322 ? -16.809 7.425 -17.320 1.00 91.56 322 SER A C 1
ATOM 2381 O O . SER A 1 322 ? -17.407 7.274 -18.384 1.00 91.56 322 SER A O 1
ATOM 2383 N N . GLY A 1 323 ? -15.996 8.468 -17.100 1.00 91.44 323 GLY A N 1
ATOM 2384 C CA . GLY A 1 323 ? -15.832 9.584 -18.037 1.00 91.44 323 GLY A CA 1
ATOM 2385 C C . GLY A 1 323 ? -16.960 10.617 -17.970 1.00 91.44 323 GLY A C 1
ATOM 2386 O O . GLY A 1 323 ? -17.196 11.325 -18.949 1.00 91.44 323 GLY A O 1
ATOM 2387 N N . ALA A 1 324 ? -17.665 10.689 -16.837 1.00 93.88 324 ALA A N 1
ATOM 2388 C CA . ALA A 1 324 ? -18.715 11.670 -16.587 1.00 93.88 324 ALA A CA 1
ATOM 2389 C C . ALA A 1 324 ? -18.212 13.118 -16.731 1.00 93.88 324 ALA A C 1
ATOM 2391 O O . ALA A 1 324 ? -17.033 13.420 -16.518 1.00 93.88 324 ALA A O 1
ATOM 2392 N N . ALA A 1 325 ? -19.127 14.031 -17.067 1.00 94.19 325 ALA A N 1
ATOM 2393 C CA . ALA A 1 325 ? -18.807 15.452 -17.181 1.00 94.19 325 ALA A CA 1
ATOM 2394 C C . ALA A 1 325 ? -18.417 16.050 -15.817 1.00 94.19 325 ALA A C 1
ATOM 2396 O O . ALA A 1 325 ? -18.765 15.519 -14.757 1.00 94.19 325 ALA A O 1
ATOM 2397 N N . ALA A 1 326 ? -17.707 17.182 -15.829 1.00 93.50 326 ALA A N 1
ATOM 2398 C CA . ALA A 1 326 ? -17.202 17.789 -14.601 1.00 93.50 326 ALA A CA 1
ATOM 2399 C C . ALA A 1 326 ? -18.328 18.188 -13.638 1.00 93.50 326 ALA A C 1
ATOM 2401 O O . ALA A 1 326 ? -18.217 17.971 -12.433 1.00 93.50 326 ALA A O 1
ATOM 2402 N N . GLU A 1 327 ? -19.434 18.710 -14.168 1.00 93.81 327 GLU A N 1
ATOM 2403 C CA . GLU A 1 327 ? -20.622 19.058 -13.393 1.00 93.81 327 GLU A CA 1
ATOM 2404 C C . GLU A 1 327 ? -21.233 17.824 -12.718 1.00 93.81 327 GLU A C 1
ATOM 2406 O O . GLU A 1 327 ? -21.582 17.876 -11.544 1.00 93.81 327 GLU A O 1
ATOM 2411 N N . GLU A 1 328 ? -21.296 16.692 -13.422 1.00 94.00 328 GLU A N 1
ATOM 2412 C CA . GLU A 1 328 ? -21.817 15.431 -12.882 1.00 94.00 328 GLU A CA 1
ATOM 2413 C C . GLU A 1 328 ? -20.912 14.865 -11.779 1.00 94.00 328 GLU A C 1
ATOM 2415 O O . GLU A 1 328 ? -21.403 14.402 -10.750 1.00 94.00 328 GLU A O 1
ATOM 2420 N N . CYS A 1 329 ? -19.590 14.971 -11.939 1.00 95.25 329 CYS A N 1
ATOM 2421 C CA . CYS A 1 329 ? -18.640 14.587 -10.894 1.00 95.25 329 CYS A CA 1
ATOM 2422 C C . CYS A 1 329 ? -18.794 15.466 -9.643 1.00 95.25 329 CYS A C 1
ATOM 2424 O O . CYS A 1 329 ? -18.743 14.956 -8.525 1.00 95.25 329 CYS A O 1
ATOM 2426 N N . VAL A 1 330 ? -19.023 16.775 -9.816 1.00 95.56 3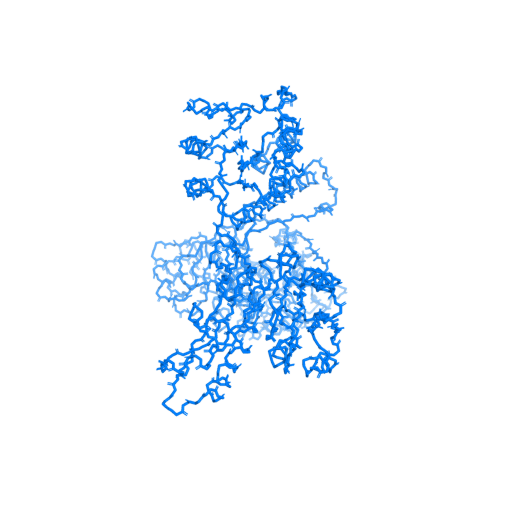30 VAL A N 1
ATOM 2427 C CA . VAL A 1 330 ? -19.272 17.706 -8.702 1.00 95.56 330 VAL A CA 1
ATOM 2428 C C . VAL A 1 330 ? -20.545 17.339 -7.937 1.00 95.56 330 VAL A C 1
ATOM 2430 O O . VAL A 1 330 ? -20.541 17.388 -6.707 1.00 95.56 330 VAL A O 1
ATOM 2433 N N . GLU A 1 331 ? -21.609 16.917 -8.624 1.00 93.06 331 GLU A N 1
ATOM 2434 C CA . GLU A 1 331 ? -22.839 16.447 -7.966 1.00 93.06 331 GLU A CA 1
ATOM 2435 C C . GLU A 1 331 ? -22.631 15.178 -7.125 1.00 93.06 331 GLU A C 1
ATOM 2437 O O . GLU A 1 331 ? -23.373 14.945 -6.170 1.00 93.06 331 GLU A O 1
ATOM 2442 N N . GLN A 1 332 ? -21.608 14.375 -7.431 1.00 94.12 332 GLN A N 1
ATOM 2443 C CA . GLN A 1 332 ? -21.263 13.177 -6.660 1.00 94.12 332 GLN A CA 1
ATOM 2444 C C . GLN A 1 332 ? -20.391 13.459 -5.430 1.00 94.12 332 GLN A C 1
ATOM 2446 O O . GLN A 1 332 ? -20.059 12.527 -4.698 1.00 94.12 332 GLN A O 1
ATOM 2451 N N . ILE A 1 333 ? -20.041 14.721 -5.156 1.00 96.25 333 ILE A N 1
ATOM 2452 C CA . ILE A 1 333 ? -19.314 15.089 -3.939 1.00 96.25 333 ILE A CA 1
ATOM 2453 C C . ILE A 1 333 ? -20.282 15.102 -2.748 1.00 96.25 333 ILE A C 1
ATOM 2455 O O . ILE A 1 333 ? -20.970 16.086 -2.471 1.00 96.25 333 ILE A O 1
ATOM 2459 N N . ASP A 1 334 ? -20.305 14.000 -2.006 1.00 95.06 334 ASP A N 1
ATOM 2460 C CA . ASP A 1 334 ? -21.078 13.860 -0.776 1.00 95.06 334 ASP A CA 1
ATOM 2461 C C . ASP A 1 334 ? -20.543 14.753 0.361 1.00 95.06 334 ASP A C 1
ATOM 2463 O O . ASP A 1 334 ? -19.361 14.730 0.708 1.00 95.06 334 ASP A O 1
ATOM 2467 N N . ILE A 1 335 ? -21.445 15.521 0.976 1.00 95.75 335 ILE A N 1
ATOM 2468 C CA . ILE A 1 335 ? -21.175 16.374 2.142 1.00 95.75 335 ILE A CA 1
ATOM 2469 C C . ILE A 1 335 ? -21.737 15.746 3.424 1.00 95.75 335 ILE A C 1
ATOM 2471 O O . ILE A 1 335 ? -21.086 15.741 4.473 1.00 95.75 335 ILE A O 1
ATOM 2475 N N . GLY A 1 336 ? -22.963 15.222 3.353 1.00 94.38 336 GLY A N 1
ATOM 2476 C CA . GLY A 1 336 ? -23.687 14.697 4.507 1.00 94.38 336 GLY A CA 1
ATOM 2477 C C . GLY A 1 336 ? -23.108 13.373 4.999 1.00 94.38 336 GLY A C 1
ATOM 2478 O O . GLY A 1 336 ? -22.938 13.195 6.208 1.00 94.38 336 GLY A O 1
ATOM 2479 N N . GLY A 1 337 ? -22.765 12.467 4.081 1.00 95.38 337 GLY A N 1
ATOM 2480 C CA . GLY A 1 337 ? -22.162 11.172 4.388 1.00 95.38 337 GLY A CA 1
ATOM 2481 C C . GLY A 1 337 ? -20.867 11.310 5.190 1.00 95.38 337 GLY A C 1
ATOM 2482 O O . GLY A 1 337 ? -20.834 10.857 6.341 1.00 95.38 337 GLY A O 1
ATOM 2483 N N . PRO A 1 338 ? -19.830 12.012 4.684 1.00 97.81 338 PRO A N 1
ATOM 2484 C CA . PRO A 1 338 ? -18.575 12.182 5.414 1.00 97.81 338 PRO A CA 1
ATOM 2485 C C . PRO A 1 338 ? -18.759 12.899 6.756 1.00 97.81 338 PRO A C 1
ATOM 2487 O O . PRO A 1 338 ? -18.113 12.540 7.745 1.00 97.81 338 PRO A O 1
ATOM 2490 N N . ALA A 1 339 ? -19.670 13.877 6.842 1.00 98.25 339 ALA A N 1
ATOM 2491 C CA . ALA A 1 339 ? -19.974 14.559 8.098 1.00 98.25 339 ALA A CA 1
ATOM 2492 C C . ALA A 1 339 ? -20.539 13.598 9.160 1.00 98.25 339 ALA A C 1
ATOM 2494 O O . ALA A 1 339 ? -20.094 13.625 10.313 1.00 98.25 339 ALA A O 1
ATOM 2495 N N . MET A 1 340 ? -21.494 12.736 8.793 1.00 98.38 340 MET A N 1
ATOM 2496 C CA . MET A 1 340 ? -22.069 11.736 9.702 1.00 98.38 340 MET A CA 1
ATOM 2497 C C . MET A 1 340 ? -21.046 10.665 10.090 1.00 98.38 340 MET A C 1
ATOM 2499 O O . MET A 1 340 ? -20.895 10.373 11.278 1.00 98.38 340 MET A O 1
ATOM 2503 N N . VAL A 1 341 ? -20.300 10.130 9.116 1.00 98.50 341 VAL A N 1
ATOM 2504 C CA . VAL A 1 341 ? -19.271 9.101 9.335 1.00 98.50 341 VAL A CA 1
ATOM 2505 C C . VAL A 1 341 ? -18.217 9.596 10.328 1.00 98.50 341 VAL A C 1
ATOM 2507 O O . VAL A 1 341 ? -17.948 8.934 11.333 1.00 98.50 341 VAL A O 1
ATOM 2510 N N . ARG A 1 342 ? -17.683 10.808 10.123 1.00 98.81 342 ARG A N 1
ATOM 2511 C CA . ARG A 1 342 ? -16.698 11.423 11.031 1.00 98.81 342 ARG A CA 1
ATOM 2512 C C . ARG A 1 342 ? -17.284 11.705 12.415 1.00 98.81 342 ARG A C 1
ATOM 2514 O O . ARG A 1 342 ? -16.583 11.545 13.416 1.00 98.81 342 ARG A O 1
ATOM 2521 N N . ALA A 1 343 ? -18.553 12.112 12.493 1.00 98.62 343 ALA A N 1
ATOM 2522 C CA . ALA A 1 343 ? -19.234 12.359 13.760 1.00 98.62 343 ALA A CA 1
ATOM 2523 C C . ALA A 1 343 ? -19.376 11.078 14.600 1.00 98.62 343 ALA A C 1
ATOM 2525 O O . ALA A 1 343 ? -18.982 11.068 15.769 1.00 98.62 343 ALA A O 1
ATOM 2526 N N . ALA A 1 344 ? -19.863 9.992 13.997 1.00 98.62 344 ALA A N 1
ATOM 2527 C CA . ALA A 1 344 ? -20.005 8.703 14.669 1.00 98.62 344 ALA A CA 1
ATOM 2528 C C . ALA A 1 344 ? -18.642 8.101 15.049 1.00 98.62 344 ALA A C 1
ATOM 2530 O O . ALA A 1 344 ? -18.451 7.699 16.195 1.00 98.62 344 ALA A O 1
ATOM 2531 N N . ALA A 1 345 ? -17.658 8.133 14.141 1.00 98.50 345 ALA A N 1
ATOM 2532 C CA . ALA A 1 345 ? -16.301 7.648 14.407 1.00 98.50 345 ALA A CA 1
ATOM 2533 C C . ALA A 1 345 ? -15.627 8.400 15.571 1.00 98.50 345 ALA A C 1
ATOM 2535 O O . ALA A 1 345 ? -14.994 7.798 16.445 1.00 98.50 345 ALA A O 1
ATOM 2536 N N . LYS A 1 346 ? -15.803 9.728 15.643 1.00 98.56 346 LYS A N 1
ATOM 2537 C CA . LYS A 1 346 ? -15.328 10.540 16.775 1.00 98.56 346 LYS A CA 1
ATOM 2538 C C . LYS A 1 346 ? -15.956 10.092 18.099 1.00 98.56 346 LYS A C 1
ATOM 2540 O O . LYS A 1 346 ? -15.269 10.085 19.118 1.00 98.56 346 LYS A O 1
ATOM 2545 N N . ASN A 1 347 ? -17.232 9.711 18.090 1.00 98.19 347 ASN A N 1
ATOM 2546 C CA . ASN A 1 347 ? -17.974 9.279 19.273 1.00 98.19 347 ASN A CA 1
ATOM 2547 C C . ASN A 1 347 ? -18.050 7.745 19.423 1.00 98.19 347 ASN A C 1
ATOM 2549 O O . ASN A 1 347 ? -19.000 7.224 20.009 1.00 98.19 347 ASN A O 1
ATOM 2553 N N . HIS A 1 348 ? -17.035 7.007 18.961 1.00 97.88 348 HIS A N 1
ATOM 2554 C CA . HIS A 1 348 ? -16.978 5.536 19.031 1.00 97.88 348 HIS A CA 1
ATOM 2555 C C . HIS A 1 348 ? -17.102 4.950 20.445 1.00 97.88 348 HIS A C 1
ATOM 2557 O O . HIS A 1 348 ? -17.388 3.769 20.623 1.00 97.88 348 HIS A O 1
ATOM 2563 N N . ALA A 1 349 ? -16.915 5.760 21.491 1.00 94.25 349 ALA A N 1
ATOM 2564 C CA . ALA A 1 349 ? -17.231 5.349 22.855 1.00 94.25 349 ALA A CA 1
ATOM 2565 C C . ALA A 1 349 ? -18.712 4.938 23.011 1.00 94.25 349 ALA A C 1
ATOM 2567 O O . ALA A 1 349 ? -19.021 4.092 23.856 1.00 94.25 349 ALA A O 1
ATOM 2568 N N . ASN A 1 350 ? -19.597 5.501 22.182 1.00 95.50 350 ASN A N 1
ATOM 2569 C CA . ASN A 1 350 ? -21.046 5.342 22.242 1.00 95.50 350 ASN A CA 1
ATOM 2570 C C . ASN A 1 350 ? -21.658 4.790 20.940 1.00 95.50 350 ASN A C 1
ATOM 2572 O O . ASN A 1 350 ? -22.606 4.023 21.039 1.00 95.50 350 ASN A O 1
ATOM 2576 N N . VAL A 1 351 ? -21.108 5.122 19.763 1.00 98.38 351 VAL A N 1
ATOM 2577 C CA . VAL A 1 351 ? -21.706 4.801 18.449 1.00 98.38 351 VAL A CA 1
ATOM 2578 C C . VAL A 1 351 ? -20.828 3.832 17.651 1.00 98.38 351 VAL A C 1
ATOM 2580 O O . VAL A 1 351 ? -19.617 4.021 17.566 1.00 98.38 351 VAL A O 1
ATOM 2583 N N . ALA A 1 352 ? -21.415 2.800 17.048 1.00 98.62 352 ALA A N 1
ATOM 2584 C CA . ALA A 1 352 ? -20.765 1.971 16.031 1.00 98.62 352 ALA A CA 1
ATOM 2585 C C . ALA A 1 352 ? -20.977 2.589 14.638 1.00 98.62 352 ALA A C 1
ATOM 2587 O O . ALA A 1 352 ? -22.091 2.989 14.316 1.00 98.62 352 ALA A O 1
ATOM 2588 N N . VAL A 1 353 ? -19.936 2.670 13.804 1.00 98.75 353 VAL A N 1
ATOM 2589 C CA . VAL A 1 353 ? -20.021 3.233 12.442 1.00 98.75 353 VAL A CA 1
ATOM 2590 C C . VAL A 1 353 ? -19.569 2.216 11.403 1.00 98.75 353 VAL A C 1
ATOM 2592 O O . VAL A 1 353 ? -18.455 1.714 11.467 1.00 98.75 353 VAL A O 1
ATOM 2595 N N . VAL A 1 354 ? -20.425 1.904 10.440 1.00 98.50 354 VAL A N 1
ATOM 2596 C CA . VAL A 1 354 ? -20.177 0.884 9.419 1.00 98.50 354 VAL A CA 1
ATOM 2597 C C . VAL A 1 354 ? -20.239 1.544 8.051 1.00 98.50 354 VAL A C 1
ATOM 2599 O O . VAL A 1 354 ? -21.254 2.146 7.705 1.00 98.50 354 VAL A O 1
ATOM 2602 N N . VAL A 1 355 ? -19.148 1.429 7.293 1.00 97.44 355 VAL A N 1
ATOM 2603 C CA . VAL A 1 355 ? -18.995 2.062 5.970 1.00 97.44 355 VAL A CA 1
ATOM 2604 C C . VAL A 1 355 ? -18.908 1.076 4.809 1.00 97.44 355 VAL A C 1
ATOM 2606 O O . VAL A 1 355 ? -18.860 1.485 3.657 1.00 97.44 355 VAL A O 1
ATOM 2609 N N . ASP A 1 356 ? -18.910 -0.218 5.117 1.00 94.56 356 ASP A N 1
ATOM 2610 C CA . ASP A 1 356 ? -18.629 -1.298 4.177 1.00 94.56 356 ASP A CA 1
ATOM 2611 C C . ASP A 1 356 ? -19.749 -2.358 4.239 1.00 94.56 356 ASP A C 1
ATOM 2613 O O . ASP A 1 356 ? -19.978 -2.925 5.319 1.00 94.56 356 ASP A O 1
ATOM 2617 N N . PRO A 1 357 ? -20.459 -2.618 3.122 1.00 95.12 357 PRO A N 1
ATOM 2618 C CA . PRO A 1 357 ? -21.483 -3.658 3.027 1.00 95.12 357 PRO A CA 1
ATOM 2619 C C . PRO A 1 357 ? -21.006 -5.069 3.382 1.00 95.12 357 PRO A C 1
ATOM 2621 O O . PRO A 1 357 ? -21.781 -5.845 3.946 1.00 95.12 357 PRO A O 1
ATOM 2624 N N . GLU A 1 358 ? -19.735 -5.412 3.147 1.00 95.25 358 GLU A N 1
ATOM 2625 C CA . GLU A 1 358 ? -19.204 -6.753 3.445 1.00 95.25 358 GLU A CA 1
ATOM 2626 C C . GLU A 1 358 ? -19.269 -7.087 4.945 1.00 95.25 358 GLU A C 1
ATOM 2628 O O . GLU A 1 358 ? -19.281 -8.249 5.356 1.00 95.25 358 GLU A O 1
ATOM 2633 N N . ARG A 1 359 ? -19.373 -6.060 5.798 1.00 95.69 359 ARG A N 1
ATOM 2634 C CA . ARG A 1 359 ? -19.473 -6.201 7.254 1.00 95.69 359 ARG A CA 1
ATOM 2635 C C . ARG A 1 359 ? -20.890 -6.458 7.759 1.00 95.69 359 ARG A C 1
ATOM 2637 O O . ARG A 1 359 ? -21.039 -6.739 8.948 1.00 95.69 359 ARG A O 1
ATOM 2644 N N . TYR A 1 360 ? -21.928 -6.363 6.927 1.00 97.56 360 TYR A N 1
ATOM 2645 C CA . TYR A 1 360 ? -23.320 -6.399 7.400 1.00 97.56 360 TYR A CA 1
ATOM 2646 C C . TYR A 1 360 ? -23.692 -7.713 8.094 1.00 97.56 360 TYR A C 1
ATOM 2648 O O . TYR A 1 360 ? -24.378 -7.680 9.114 1.00 97.56 360 TYR A O 1
ATOM 2656 N N . GLY A 1 361 ? -23.178 -8.853 7.619 1.00 96.56 361 GLY A N 1
ATOM 2657 C CA . GLY A 1 361 ? -23.377 -10.142 8.293 1.00 96.56 361 GLY A CA 1
ATOM 2658 C C . GLY A 1 361 ? -22.850 -10.129 9.732 1.00 96.56 361 GLY A C 1
ATOM 2659 O O . GLY A 1 361 ? -23.596 -10.395 10.672 1.00 96.56 361 GLY A O 1
ATOM 2660 N N . TRP A 1 362 ? -21.597 -9.703 9.914 1.00 97.12 362 TRP A N 1
ATOM 2661 C CA . TRP A 1 362 ? -20.975 -9.575 11.235 1.00 97.12 362 TRP A CA 1
ATOM 2662 C C . TRP A 1 362 ? -21.681 -8.540 12.124 1.00 97.12 362 TRP A C 1
ATOM 2664 O O . TRP A 1 362 ? -21.825 -8.759 13.324 1.00 97.12 362 TRP A O 1
ATOM 2674 N N . VAL A 1 363 ? -22.165 -7.428 11.558 1.00 97.81 363 VAL A N 1
ATOM 2675 C CA . VAL A 1 363 ? -22.964 -6.427 12.289 1.00 97.81 363 VAL A CA 1
ATOM 2676 C C . VAL A 1 363 ? -24.220 -7.057 12.881 1.00 97.81 363 VAL A C 1
ATOM 2678 O O . VAL A 1 363 ? -24.514 -6.833 14.055 1.00 97.81 363 VAL A O 1
ATOM 2681 N N . LEU A 1 364 ? -24.943 -7.862 12.101 1.00 97.88 364 LEU A N 1
ATOM 2682 C CA . LEU A 1 364 ? -26.129 -8.566 12.585 1.00 97.88 364 LEU A CA 1
ATOM 2683 C C . LEU A 1 364 ? -25.786 -9.562 13.699 1.00 97.88 364 LEU A C 1
ATOM 2685 O O . LEU A 1 364 ? -26.539 -9.650 14.668 1.00 97.88 364 LEU A O 1
ATOM 2689 N N . ASP A 1 365 ? -24.650 -10.260 13.606 1.00 95.44 365 ASP A N 1
ATOM 2690 C CA . ASP A 1 365 ? -24.152 -11.108 14.699 1.00 95.44 365 ASP A CA 1
ATOM 2691 C C . ASP A 1 365 ? -23.919 -10.288 15.972 1.00 95.44 365 ASP A C 1
ATOM 2693 O O . ASP A 1 365 ? -24.455 -10.624 17.026 1.00 95.44 365 ASP A O 1
ATOM 2697 N N . GLN A 1 366 ? -23.211 -9.156 15.870 1.00 95.38 366 GLN A N 1
ATOM 2698 C CA . GLN A 1 366 ? -22.947 -8.308 17.035 1.00 95.38 366 GLN A CA 1
ATOM 2699 C C . GLN A 1 366 ? -24.237 -7.781 17.664 1.00 95.38 366 GLN A C 1
ATOM 2701 O O . GLN A 1 366 ? -24.357 -7.774 18.885 1.00 95.38 366 GLN A O 1
ATOM 2706 N N . VAL A 1 367 ? -25.214 -7.355 16.858 1.00 96.62 367 VAL A N 1
ATOM 2707 C CA . VAL A 1 367 ? -26.507 -6.864 17.361 1.00 96.62 367 VAL A CA 1
ATOM 2708 C C . VAL A 1 367 ? -27.272 -7.968 18.093 1.00 96.62 367 VAL A C 1
ATOM 2710 O O . VAL A 1 367 ? -27.772 -7.718 19.192 1.00 96.62 367 VAL A O 1
ATOM 2713 N N . ARG A 1 368 ? -27.308 -9.190 17.542 1.00 93.44 368 ARG A N 1
ATOM 2714 C CA . ARG A 1 368 ? -27.928 -10.356 18.196 1.00 93.44 368 ARG A CA 1
ATOM 2715 C C . ARG A 1 368 ? -27.259 -10.711 19.523 1.00 93.44 368 ARG A C 1
ATOM 2717 O O . ARG A 1 368 ? -27.958 -11.051 20.475 1.00 93.44 368 ARG A O 1
ATOM 2724 N N . ASP A 1 369 ? -25.944 -10.544 19.612 1.00 91.62 369 ASP A N 1
ATOM 2725 C CA . ASP A 1 369 ? -25.151 -10.838 20.810 1.00 91.62 369 ASP A CA 1
ATOM 2726 C C . ASP A 1 369 ? -25.207 -9.729 21.882 1.00 91.62 369 ASP A C 1
ATOM 2728 O O . ASP A 1 369 ? -24.446 -9.746 22.851 1.00 91.62 369 ASP A O 1
ATOM 2732 N N . GLY A 1 370 ? -26.111 -8.752 21.748 1.00 90.31 370 GLY A N 1
ATOM 2733 C CA . GLY A 1 370 ? -26.276 -7.657 22.711 1.00 90.31 370 GLY A CA 1
ATOM 2734 C C . GLY A 1 370 ? -25.500 -6.388 22.354 1.00 90.31 370 GLY A C 1
ATOM 2735 O O . GLY A 1 370 ? -25.347 -5.500 23.194 1.00 90.31 370 GLY A O 1
ATOM 2736 N N . GLY A 1 371 ? -25.042 -6.280 21.108 1.00 94.12 371 GLY A N 1
ATOM 2737 C CA . GLY A 1 371 ? -24.387 -5.116 20.526 1.00 94.12 371 GLY A CA 1
ATOM 2738 C C . GLY A 1 371 ? -22.860 -5.172 20.560 1.00 94.12 371 GLY A C 1
ATOM 2739 O O . GLY A 1 371 ? -22.253 -6.213 20.793 1.00 94.12 371 GLY A O 1
ATOM 2740 N N . PHE A 1 372 ? -22.219 -4.037 20.293 1.00 95.88 372 PHE A N 1
ATOM 2741 C CA . PHE A 1 372 ? -20.775 -3.971 20.045 1.00 95.88 372 PHE A CA 1
ATOM 2742 C C . PHE A 1 372 ? -19.972 -3.792 21.332 1.00 95.88 372 PHE A C 1
ATOM 2744 O O . PHE A 1 372 ? -20.372 -3.015 22.207 1.00 95.88 372 PHE A O 1
ATOM 2751 N N . THR A 1 373 ? -18.795 -4.410 21.419 1.00 92.12 373 THR A N 1
ATOM 2752 C CA . THR A 1 373 ? -17.798 -4.079 22.450 1.00 92.12 373 THR A CA 1
ATOM 2753 C C . THR A 1 373 ? -17.136 -2.727 22.151 1.00 92.12 373 THR A C 1
ATOM 2755 O O . THR A 1 373 ? -17.316 -2.138 21.079 1.00 92.12 373 THR A O 1
ATOM 2758 N N . LEU A 1 374 ? -16.360 -2.183 23.097 1.00 90.38 374 LEU A N 1
ATOM 2759 C CA . LEU A 1 374 ? -15.574 -0.972 22.827 1.00 90.38 374 LEU A CA 1
ATOM 2760 C C . LEU A 1 374 ? -14.522 -1.204 21.729 1.00 90.38 374 LEU A C 1
ATOM 2762 O O . LEU A 1 374 ? -14.332 -0.322 20.890 1.00 90.38 374 LEU A O 1
ATOM 2766 N N . ALA A 1 375 ? -13.879 -2.376 21.718 1.00 87.50 375 ALA A N 1
ATOM 2767 C CA . ALA A 1 375 ? -12.875 -2.737 20.720 1.00 87.50 375 ALA A CA 1
ATOM 2768 C C . ALA A 1 375 ? -13.472 -2.758 19.305 1.00 87.50 375 ALA A C 1
ATOM 2770 O O . ALA A 1 375 ? -12.897 -2.169 18.387 1.00 87.50 375 ALA A O 1
ATOM 2771 N N . ASP A 1 376 ? -14.666 -3.338 19.150 1.00 95.06 376 ASP A N 1
ATOM 2772 C CA . ASP A 1 376 ? -15.387 -3.358 17.873 1.00 95.06 376 ASP A CA 1
ATOM 2773 C C . ASP A 1 376 ? -15.633 -1.938 17.354 1.00 95.06 376 ASP A C 1
ATOM 2775 O O . ASP A 1 376 ? -15.312 -1.615 16.208 1.00 95.06 376 ASP A O 1
ATOM 2779 N N . ARG A 1 377 ? -16.153 -1.048 18.213 1.00 97.56 377 ARG A N 1
ATOM 2780 C CA . ARG A 1 377 ? -16.446 0.342 17.830 1.00 97.56 377 ARG A CA 1
ATOM 2781 C C . ARG A 1 377 ? -15.184 1.134 17.494 1.00 97.56 377 ARG A C 1
ATOM 2783 O O . ARG A 1 377 ? -15.215 1.965 16.590 1.00 97.56 377 ARG A O 1
ATOM 2790 N N . GLN A 1 378 ? -14.069 0.877 18.178 1.00 96.81 378 GLN A N 1
ATOM 2791 C CA . GLN A 1 378 ? -12.776 1.485 17.853 1.00 96.81 378 GLN A CA 1
ATOM 2792 C C . GLN A 1 378 ? -12.258 1.023 16.488 1.00 96.81 378 GLN A C 1
ATOM 2794 O O . GLN A 1 378 ? -11.843 1.857 15.683 1.00 96.81 378 GLN A O 1
ATOM 2799 N N . ALA A 1 379 ? -12.322 -0.279 16.198 1.00 96.00 379 ALA A N 1
ATOM 2800 C CA . ALA A 1 379 ? -11.916 -0.825 14.905 1.00 96.00 379 ALA A CA 1
ATOM 2801 C C . ALA A 1 379 ? -12.767 -0.253 13.757 1.00 96.00 379 ALA A C 1
ATOM 2803 O O . ALA A 1 379 ? -12.231 0.172 12.731 1.00 96.00 379 ALA A O 1
ATOM 2804 N N . LEU A 1 380 ? -14.081 -0.166 13.967 1.00 98.31 380 LEU A N 1
ATOM 2805 C CA . LEU A 1 380 ? -15.028 0.467 13.051 1.00 98.31 380 LEU A CA 1
ATOM 2806 C C . LEU A 1 380 ? -14.727 1.958 12.824 1.00 98.31 380 LEU A C 1
ATOM 2808 O O . LEU A 1 380 ? -14.711 2.420 11.686 1.00 98.31 380 LEU A O 1
ATOM 2812 N N . ALA A 1 381 ? -14.403 2.711 13.877 1.00 98.44 381 ALA A N 1
ATOM 2813 C CA . ALA A 1 381 ? -14.036 4.121 13.758 1.00 98.44 381 ALA A CA 1
ATOM 2814 C C . ALA A 1 381 ? -12.729 4.345 12.980 1.00 98.44 381 ALA A C 1
ATOM 2816 O O . ALA A 1 381 ? -12.624 5.307 12.217 1.00 98.44 381 ALA A O 1
ATOM 2817 N N . VAL A 1 382 ? -11.743 3.455 13.139 1.00 97.81 382 VAL A N 1
ATOM 2818 C CA . VAL A 1 382 ? -10.509 3.478 12.337 1.00 97.81 382 VAL A CA 1
ATOM 2819 C C . VAL A 1 382 ? -10.822 3.238 10.860 1.00 97.81 382 VAL A C 1
ATOM 2821 O O . VAL A 1 382 ? -10.317 3.973 10.011 1.00 97.81 382 VAL A O 1
ATOM 2824 N N . ALA A 1 383 ? -11.666 2.251 10.547 1.00 96.50 383 ALA A N 1
ATOM 2825 C CA . ALA A 1 383 ? -12.096 1.984 9.174 1.00 96.50 383 ALA A CA 1
ATOM 2826 C C . ALA A 1 383 ? -12.840 3.188 8.567 1.00 96.50 383 ALA A C 1
ATOM 2828 O O . ALA A 1 383 ? -12.523 3.610 7.459 1.00 96.50 383 ALA A O 1
ATOM 2829 N N . ALA A 1 384 ? -13.745 3.805 9.330 1.00 97.94 384 ALA A N 1
ATOM 2830 C CA . ALA A 1 384 ? -14.492 4.989 8.919 1.00 97.94 384 ALA A CA 1
ATOM 2831 C C . ALA A 1 384 ? -13.589 6.184 8.561 1.00 97.94 384 ALA A C 1
ATOM 2833 O O . ALA A 1 384 ? -13.768 6.791 7.507 1.00 97.94 384 ALA A O 1
ATOM 2834 N N . PHE A 1 385 ? -12.591 6.509 9.393 1.00 98.38 385 PHE A N 1
ATOM 2835 C CA . PHE A 1 385 ? -11.668 7.609 9.085 1.00 98.38 385 PHE A CA 1
ATOM 2836 C C . PHE A 1 385 ? -10.769 7.315 7.881 1.00 98.38 385 PHE A C 1
ATOM 2838 O O . PHE A 1 385 ? -10.488 8.233 7.112 1.00 98.38 385 PHE A O 1
ATOM 2845 N N . ARG A 1 386 ? -10.340 6.058 7.695 1.00 96.12 386 ARG A N 1
ATOM 2846 C CA . ARG A 1 386 ? -9.599 5.642 6.493 1.00 96.12 386 ARG A CA 1
ATOM 2847 C C . ARG A 1 386 ? -10.446 5.816 5.236 1.00 96.12 386 ARG A C 1
ATOM 2849 O O . ARG A 1 386 ? -9.975 6.441 4.297 1.00 96.12 386 ARG A O 1
ATOM 2856 N N . HIS A 1 387 ? -11.700 5.367 5.268 1.00 95.00 387 HIS A N 1
ATOM 2857 C CA . HIS A 1 387 ? -12.636 5.518 4.155 1.00 95.00 387 HIS A CA 1
ATOM 2858 C C . HIS A 1 387 ? -12.824 6.990 3.757 1.00 95.00 387 HIS A C 1
ATOM 2860 O O . HIS A 1 387 ? -12.668 7.334 2.590 1.00 95.00 387 HIS A O 1
ATOM 2866 N N . THR A 1 388 ? -13.054 7.888 4.725 1.00 96.75 388 THR A N 1
ATOM 2867 C CA . THR A 1 388 ? -13.176 9.327 4.422 1.00 96.75 388 THR A CA 1
ATOM 2868 C C . THR A 1 388 ? -11.867 9.955 3.944 1.00 96.75 388 THR A C 1
ATOM 2870 O O . THR A 1 388 ? -11.900 10.840 3.101 1.00 96.75 388 THR A O 1
ATOM 2873 N N . ALA A 1 389 ? -10.712 9.500 4.443 1.00 96.81 389 ALA A N 1
ATOM 2874 C CA . ALA A 1 389 ? -9.422 10.012 3.987 1.00 96.81 389 ALA A CA 1
ATOM 2875 C C . ALA A 1 389 ? -9.138 9.623 2.527 1.00 96.81 389 ALA A C 1
ATOM 2877 O O . ALA A 1 389 ? -8.678 10.463 1.760 1.00 96.81 389 ALA A O 1
ATOM 2878 N N . SER A 1 390 ? -9.433 8.379 2.135 1.00 94.38 390 SER A N 1
ATOM 2879 C CA . SER A 1 390 ? -9.316 7.930 0.742 1.00 94.38 390 SER A CA 1
ATOM 2880 C C . SER A 1 390 ? -10.272 8.692 -0.177 1.00 94.38 390 SER A C 1
ATOM 2882 O O . SER A 1 390 ? -9.839 9.200 -1.206 1.00 94.38 390 SER A O 1
ATOM 2884 N N . TYR A 1 391 ? -11.524 8.877 0.250 1.00 95.25 391 TYR A N 1
ATOM 2885 C CA . TYR A 1 391 ? -12.512 9.669 -0.482 1.00 95.25 391 TYR A CA 1
ATOM 2886 C C . TYR A 1 391 ? -12.052 11.119 -0.715 1.00 95.25 391 TYR A C 1
ATOM 2888 O O . TYR A 1 391 ? -12.073 11.611 -1.843 1.00 95.25 391 TYR A O 1
ATOM 2896 N N . ASP A 1 392 ? -11.567 11.795 0.331 1.00 96.94 392 ASP A N 1
ATOM 2897 C CA . ASP A 1 392 ? -11.085 13.176 0.224 1.00 96.94 392 ASP A CA 1
ATOM 2898 C C . ASP A 1 392 ? -9.827 13.283 -0.661 1.00 96.94 392 ASP A C 1
ATOM 2900 O O . ASP A 1 392 ? -9.672 14.271 -1.379 1.00 96.94 392 ASP A O 1
ATOM 2904 N N . ILE A 1 393 ? -8.944 12.270 -0.655 1.00 96.44 393 ILE A N 1
ATOM 2905 C CA . ILE A 1 393 ? -7.801 12.195 -1.583 1.00 96.44 393 ILE A CA 1
ATOM 2906 C C . ILE A 1 393 ? -8.299 12.142 -3.030 1.00 96.44 393 ILE A C 1
ATOM 2908 O O . ILE A 1 393 ? -7.834 12.938 -3.845 1.00 96.44 393 ILE A O 1
ATOM 2912 N N . ALA A 1 394 ? -9.256 11.264 -3.345 1.00 94.50 394 ALA A N 1
ATOM 2913 C CA . ALA A 1 394 ? -9.798 11.130 -4.695 1.00 94.50 394 ALA A CA 1
ATOM 2914 C C . ALA A 1 394 ? -10.427 12.441 -5.196 1.00 94.50 394 ALA A C 1
ATOM 2916 O O . ALA A 1 394 ? -10.120 12.896 -6.302 1.00 94.50 394 ALA A O 1
ATOM 2917 N N . VAL A 1 395 ? -11.248 13.092 -4.363 1.00 96.19 395 VAL A N 1
ATOM 2918 C CA . VAL A 1 395 ? -11.871 14.386 -4.687 1.00 96.19 395 VAL A CA 1
ATOM 2919 C C . VAL A 1 395 ? -10.814 15.473 -4.893 1.00 96.19 395 VAL A C 1
ATOM 2921 O O . VAL A 1 395 ? -10.852 16.175 -5.905 1.00 96.19 395 VAL A O 1
ATOM 2924 N N . ALA A 1 396 ? -9.844 15.604 -3.981 1.00 96.19 396 ALA A N 1
ATOM 2925 C CA . ALA A 1 396 ? -8.793 16.618 -4.079 1.00 96.19 396 ALA A CA 1
ATOM 2926 C C . ALA A 1 396 ? -7.910 16.424 -5.322 1.00 96.19 396 ALA A C 1
ATOM 2928 O O . ALA A 1 396 ? -7.611 17.392 -6.026 1.00 96.19 396 ALA A O 1
ATOM 2929 N N . SER A 1 397 ? -7.532 15.179 -5.625 1.00 94.12 397 SER A N 1
ATOM 2930 C CA . SER A 1 397 ? -6.769 14.836 -6.825 1.00 94.12 397 SER A CA 1
ATOM 2931 C C . SER A 1 397 ? -7.545 15.150 -8.102 1.00 94.12 397 SER A C 1
ATOM 2933 O O . SER A 1 397 ? -6.987 15.763 -9.010 1.00 94.12 397 SER A O 1
ATOM 2935 N N . TRP A 1 398 ? -8.827 14.788 -8.183 1.00 95.19 398 TRP A N 1
ATOM 2936 C CA . TRP A 1 398 ? -9.653 15.099 -9.351 1.00 95.19 398 TRP A CA 1
ATOM 2937 C C . TRP A 1 398 ? -9.847 16.610 -9.537 1.00 95.19 398 TRP A C 1
ATOM 2939 O O . TRP A 1 398 ? -9.679 17.119 -10.645 1.00 95.19 398 TRP A O 1
ATOM 2949 N N . MET A 1 399 ? -10.122 17.353 -8.459 1.00 95.06 399 MET A N 1
ATOM 2950 C CA . MET A 1 399 ? -10.275 18.809 -8.533 1.00 95.06 399 MET A CA 1
ATOM 2951 C C . MET A 1 399 ? -9.016 19.491 -9.078 1.00 95.06 399 MET A C 1
ATOM 2953 O O . MET A 1 399 ? -9.120 20.349 -9.951 1.00 95.06 399 MET A O 1
ATOM 2957 N N . GLY A 1 400 ? -7.833 19.105 -8.591 1.00 92.88 400 GLY A N 1
ATOM 2958 C CA . GLY A 1 400 ? -6.565 19.699 -9.025 1.00 92.88 400 GLY A CA 1
ATOM 2959 C C . GLY A 1 400 ? -6.108 19.265 -10.420 1.00 92.88 400 GLY A C 1
ATOM 2960 O O . GLY A 1 400 ? -5.423 20.027 -11.089 1.00 92.88 400 GLY A O 1
ATOM 2961 N N . ASN A 1 401 ? -6.478 18.063 -10.870 1.00 90.50 401 ASN A N 1
ATOM 2962 C CA . ASN A 1 401 ? -6.014 17.524 -12.155 1.00 90.50 401 ASN A CA 1
ATOM 2963 C C . ASN A 1 401 ? -7.004 17.722 -13.310 1.00 90.50 401 ASN A C 1
ATOM 2965 O O . ASN A 1 401 ? -6.588 17.699 -14.464 1.00 90.50 401 ASN A O 1
ATOM 2969 N N . VAL A 1 402 ? -8.301 17.866 -13.024 1.00 91.44 402 VAL A N 1
ATOM 2970 C CA . VAL A 1 402 ? -9.363 17.901 -14.046 1.00 91.44 402 VAL A CA 1
ATOM 2971 C C . VAL A 1 402 ? -10.162 19.196 -13.985 1.00 91.44 402 VAL A C 1
ATOM 2973 O O . VAL A 1 402 ? -10.348 19.840 -15.013 1.00 91.44 402 VAL A O 1
ATOM 2976 N N . LEU A 1 403 ? -10.631 19.596 -12.799 1.00 93.00 403 LEU A N 1
ATOM 2977 C CA . LEU A 1 403 ? -11.481 20.786 -12.666 1.00 93.00 403 LEU A CA 1
ATOM 2978 C C . LEU A 1 403 ? -10.678 22.090 -12.794 1.00 93.00 403 LEU A C 1
ATOM 2980 O O . LEU A 1 403 ? -11.137 23.044 -13.418 1.00 93.00 403 LEU A O 1
ATOM 2984 N N . ALA A 1 404 ? -9.489 22.130 -12.196 1.00 91.94 404 ALA A N 1
ATOM 2985 C CA . ALA A 1 404 ? -8.589 23.278 -12.210 1.00 91.94 404 ALA A CA 1
ATOM 2986 C C . ALA A 1 404 ? -7.131 22.833 -12.457 1.00 91.94 404 ALA A C 1
ATOM 2988 O O . ALA A 1 404 ? -6.300 22.976 -11.559 1.00 91.94 404 ALA A O 1
ATOM 2989 N N . PRO A 1 405 ? -6.825 22.269 -13.645 1.00 90.38 405 PRO A N 1
ATOM 2990 C CA . PRO A 1 405 ? -5.495 21.766 -13.968 1.00 90.38 405 PRO A CA 1
ATOM 2991 C C . PRO A 1 405 ? -4.459 22.888 -14.010 1.00 90.38 405 PRO A C 1
ATOM 2993 O O . PRO A 1 405 ? -4.683 23.954 -14.586 1.00 90.38 405 PRO A O 1
ATOM 2996 N N . GLU A 1 406 ? -3.294 22.609 -13.438 1.00 84.31 406 GLU A N 1
ATOM 2997 C CA . GLU A 1 406 ? -2.122 23.479 -13.519 1.00 84.31 406 GLU A CA 1
ATOM 2998 C C . GLU A 1 406 ? -1.386 23.273 -14.864 1.00 84.31 406 GLU A C 1
ATOM 3000 O O . GLU A 1 406 ? -1.377 22.161 -15.400 1.00 84.31 406 GLU A O 1
ATOM 3005 N N . PRO A 1 407 ? -0.735 24.309 -15.426 1.00 80.81 407 PRO A N 1
ATOM 3006 C CA . PRO A 1 407 ? -0.131 24.244 -16.762 1.00 80.81 407 PRO A CA 1
ATOM 3007 C C . PRO A 1 407 ? 1.175 23.432 -16.831 1.00 80.81 407 PRO A C 1
ATOM 3009 O O . PRO A 1 407 ? 1.574 23.017 -17.917 1.00 80.81 407 PRO A O 1
ATOM 3012 N N . ASP A 1 408 ? 1.841 23.195 -15.697 1.00 80.00 408 ASP A N 1
ATOM 3013 C CA . ASP A 1 408 ? 3.224 22.691 -15.638 1.00 80.00 408 ASP A CA 1
ATOM 3014 C C . ASP A 1 408 ? 3.347 21.150 -15.721 1.00 80.00 408 ASP A C 1
ATOM 3016 O O . ASP A 1 408 ? 4.428 20.593 -15.525 1.00 80.00 408 ASP A O 1
ATOM 3020 N N . GLY A 1 409 ? 2.251 20.435 -15.996 1.00 83.00 409 GLY A N 1
ATOM 3021 C CA . GLY A 1 409 ? 2.234 18.981 -16.229 1.00 83.00 409 GLY A CA 1
ATOM 3022 C C . GLY A 1 409 ? 2.318 18.091 -14.978 1.00 83.00 409 GLY A C 1
ATOM 3023 O O . GLY A 1 409 ? 2.051 16.895 -15.074 1.00 83.00 409 GLY A O 1
ATOM 3024 N N . PHE A 1 410 ? 2.617 18.653 -13.802 1.00 90.56 410 PHE A N 1
ATOM 3025 C CA . PHE A 1 410 ? 2.577 17.957 -12.509 1.00 90.56 410 PHE A CA 1
ATOM 3026 C C . PHE A 1 410 ? 1.722 18.723 -11.490 1.00 90.56 410 PHE A C 1
ATOM 3028 O O . PHE A 1 410 ? 1.790 19.954 -11.439 1.00 90.56 410 PHE A O 1
ATOM 3035 N N . PRO A 1 411 ? 0.944 18.032 -10.635 1.00 91.38 411 PRO A N 1
ATOM 3036 C CA . PRO A 1 411 ? 0.090 18.703 -9.668 1.00 91.38 411 PRO A CA 1
ATOM 3037 C C . PRO A 1 411 ? 0.887 19.305 -8.511 1.00 91.38 411 PRO A C 1
ATOM 3039 O O . PRO A 1 411 ? 1.845 18.720 -8.003 1.00 91.38 411 PRO A O 1
ATOM 3042 N N . ARG A 1 412 ? 0.416 20.450 -8.009 1.00 91.75 412 ARG A N 1
ATOM 3043 C CA . ARG A 1 412 ? 0.989 21.117 -6.828 1.00 91.75 412 ARG A CA 1
ATOM 3044 C C . ARG A 1 412 ? 0.818 20.315 -5.533 1.00 91.75 412 ARG A C 1
ATOM 3046 O O . ARG A 1 412 ? 1.588 20.492 -4.588 1.00 91.75 412 ARG A O 1
ATOM 3053 N N . TRP A 1 413 ? -0.206 19.469 -5.468 1.00 94.31 413 TRP A N 1
ATOM 3054 C CA . TRP A 1 413 ? -0.472 18.575 -4.348 1.00 94.31 413 TRP A CA 1
ATOM 3055 C C . TRP A 1 413 ? -0.710 17.161 -4.865 1.00 94.31 413 TRP A C 1
ATOM 3057 O O . TRP A 1 413 ? -1.481 16.957 -5.800 1.00 94.31 413 TRP A O 1
ATOM 3067 N N . VAL A 1 414 ? -0.068 16.186 -4.229 1.00 93.94 414 VAL A N 1
ATOM 3068 C CA . VAL A 1 414 ? -0.254 14.765 -4.515 1.00 93.94 414 VAL A CA 1
ATOM 3069 C C . VAL A 1 414 ? -0.578 14.038 -3.217 1.00 93.94 414 VAL A C 1
ATOM 3071 O O . VAL A 1 414 ? 0.109 14.202 -2.206 1.00 93.94 414 VAL A O 1
ATOM 3074 N N . GLY A 1 415 ? -1.638 13.239 -3.254 1.00 93.94 415 GLY A N 1
ATOM 3075 C CA . GLY A 1 415 ? -2.050 12.354 -2.176 1.00 93.94 415 GLY A CA 1
ATOM 3076 C C . GLY A 1 415 ? -2.295 10.959 -2.726 1.00 93.94 415 GLY A C 1
ATOM 3077 O O . GLY A 1 415 ? -2.744 10.795 -3.856 1.00 93.94 415 GLY A O 1
ATOM 3078 N N . ALA A 1 416 ? -1.982 9.952 -1.923 1.00 92.06 416 ALA A N 1
ATOM 3079 C CA . ALA A 1 416 ? -2.240 8.562 -2.250 1.00 92.06 416 ALA A CA 1
ATOM 3080 C C . ALA A 1 416 ? -2.526 7.786 -0.963 1.00 92.06 416 ALA A C 1
ATOM 3082 O O . ALA A 1 416 ? -2.010 8.111 0.110 1.00 92.06 416 ALA A O 1
ATOM 3083 N N . SER A 1 417 ? -3.373 6.768 -1.080 1.00 93.44 417 SER A N 1
ATOM 3084 C CA . SER A 1 417 ? -3.665 5.822 -0.011 1.00 93.44 417 SER A CA 1
ATOM 3085 C C . SER A 1 417 ? -3.505 4.399 -0.531 1.00 93.44 417 SER A C 1
ATOM 3087 O O . SER A 1 417 ? -3.707 4.119 -1.716 1.00 93.44 417 SER A O 1
ATOM 3089 N N . TRP A 1 418 ? -3.091 3.514 0.371 1.00 94.12 418 TRP A N 1
ATOM 3090 C CA . TRP A 1 418 ? -2.899 2.106 0.074 1.00 94.12 418 TRP A CA 1
ATOM 3091 C C . TRP A 1 418 ? -3.406 1.242 1.221 1.00 94.12 418 TRP A C 1
ATOM 3093 O O . TRP A 1 418 ? -3.294 1.608 2.396 1.00 94.12 418 TRP A O 1
ATOM 3103 N N . GLU A 1 419 ? -3.875 0.049 0.882 1.00 92.19 419 GLU A N 1
ATOM 3104 C CA . GLU A 1 419 ? -4.302 -0.965 1.835 1.00 92.19 419 GLU A CA 1
ATOM 3105 C C . GLU A 1 419 ? -3.272 -2.081 1.944 1.00 92.19 419 GLU A C 1
ATOM 3107 O O . GLU A 1 419 ? -2.700 -2.543 0.956 1.00 92.19 419 GLU A O 1
ATOM 3112 N N . ARG A 1 420 ? -3.007 -2.522 3.175 1.00 94.50 420 ARG A N 1
ATOM 3113 C CA . ARG A 1 420 ? -2.044 -3.595 3.413 1.00 94.50 420 ARG A CA 1
ATOM 3114 C C . ARG A 1 420 ? -2.640 -4.922 2.952 1.00 94.50 420 ARG A C 1
ATOM 3116 O O . ARG A 1 420 ? -3.565 -5.417 3.590 1.00 94.50 420 ARG A O 1
ATOM 3123 N N . ARG A 1 421 ? -2.035 -5.538 1.935 1.00 93.19 421 ARG A N 1
ATOM 3124 C CA . ARG A 1 421 ? -2.412 -6.876 1.456 1.00 93.19 421 ARG A CA 1
ATOM 3125 C C . ARG A 1 421 ? -1.815 -7.973 2.328 1.00 93.19 421 ARG A C 1
ATOM 3127 O O . ARG A 1 421 ? -2.518 -8.891 2.727 1.00 93.19 421 ARG A O 1
ATOM 3134 N N . THR A 1 422 ? -0.525 -7.877 2.653 1.00 93.81 422 THR A N 1
ATOM 3135 C CA . THR A 1 422 ? 0.129 -8.864 3.523 1.00 93.81 422 THR A CA 1
ATOM 3136 C C . THR A 1 422 ? 1.335 -8.288 4.263 1.00 93.81 422 THR A C 1
ATOM 3138 O O . THR A 1 422 ? 1.977 -7.346 3.795 1.00 93.81 422 THR A O 1
ATOM 3141 N N . VAL A 1 423 ? 1.647 -8.854 5.429 1.00 96.00 423 VAL A N 1
ATOM 3142 C CA . VAL A 1 423 ? 2.921 -8.617 6.122 1.00 96.00 423 VAL A CA 1
ATOM 3143 C C . VAL A 1 423 ? 3.940 -9.596 5.551 1.00 96.00 423 VAL A C 1
ATOM 3145 O O . VAL A 1 423 ? 3.670 -10.789 5.456 1.00 96.00 423 VAL A O 1
ATOM 3148 N N . LEU A 1 424 ? 5.105 -9.091 5.157 1.00 95.75 424 LEU A N 1
ATOM 3149 C CA . LEU A 1 424 ? 6.188 -9.909 4.625 1.00 95.75 424 LEU A CA 1
ATOM 3150 C C . LEU A 1 424 ? 7.068 -10.405 5.770 1.00 95.75 424 LEU A C 1
ATOM 3152 O O . LEU A 1 424 ? 7.157 -9.784 6.829 1.00 95.75 424 LEU A O 1
ATOM 3156 N N . ARG A 1 425 ? 7.780 -11.507 5.528 1.00 93.06 425 ARG A N 1
ATOM 3157 C CA . ARG A 1 425 ? 8.686 -12.104 6.517 1.00 93.06 425 ARG A CA 1
ATOM 3158 C C . ARG A 1 425 ? 9.734 -11.111 7.047 1.00 93.06 425 ARG A C 1
ATOM 3160 O O . ARG A 1 425 ? 10.094 -11.183 8.217 1.00 93.06 425 ARG A O 1
ATOM 3167 N N . TYR A 1 426 ? 10.234 -10.238 6.176 1.00 96.06 426 TYR A N 1
ATOM 3168 C CA . TYR A 1 426 ? 11.156 -9.135 6.459 1.00 96.06 426 TYR A CA 1
ATOM 3169 C C . TYR A 1 426 ? 11.174 -8.162 5.256 1.00 96.06 426 TYR A C 1
ATOM 3171 O O . TYR A 1 426 ? 10.542 -8.439 4.232 1.00 96.06 426 TYR A O 1
ATOM 3179 N N . GLY A 1 427 ? 11.850 -7.018 5.398 1.00 97.69 427 GLY A N 1
ATOM 3180 C CA . GLY A 1 427 ? 12.108 -6.027 4.343 1.00 97.69 427 GLY A CA 1
ATOM 3181 C C . GLY A 1 427 ? 13.233 -6.466 3.398 1.00 97.69 427 GLY A C 1
ATOM 3182 O O . GLY A 1 427 ? 13.324 -7.640 3.057 1.00 97.69 427 GLY A O 1
ATOM 3183 N N . GLU A 1 428 ? 14.121 -5.562 2.980 1.00 97.25 428 GLU A N 1
ATOM 3184 C CA . GLU A 1 428 ? 15.283 -5.951 2.155 1.00 97.25 428 GLU A CA 1
ATOM 3185 C C . GLU A 1 428 ? 16.220 -6.920 2.895 1.00 97.25 428 GLU A C 1
ATOM 3187 O O . GLU A 1 428 ? 16.777 -7.843 2.296 1.00 97.25 428 GLU A O 1
ATOM 3192 N N . ASN A 1 429 ? 16.350 -6.742 4.215 1.00 96.31 429 ASN A N 1
ATOM 3193 C CA . ASN A 1 429 ? 17.216 -7.528 5.089 1.00 96.31 429 ASN A CA 1
ATOM 3194 C C . ASN A 1 429 ? 16.431 -8.147 6.265 1.00 96.31 429 ASN A C 1
ATOM 3196 O O . ASN A 1 429 ? 15.475 -7.534 6.741 1.00 96.31 429 ASN A O 1
ATOM 3200 N N . PRO A 1 430 ? 16.863 -9.299 6.829 1.00 95.50 430 PRO A N 1
ATOM 3201 C CA . PRO A 1 430 ? 16.113 -10.025 7.867 1.00 95.50 430 PRO A CA 1
ATOM 3202 C C . PRO A 1 430 ? 15.761 -9.252 9.148 1.00 95.50 430 PRO A C 1
ATOM 3204 O O . PRO A 1 430 ? 14.828 -9.631 9.847 1.00 95.50 430 PRO A O 1
ATOM 3207 N N . HIS A 1 431 ? 16.509 -8.199 9.481 1.00 94.00 431 HIS A N 1
ATOM 3208 C CA . HIS A 1 431 ? 16.273 -7.372 10.669 1.00 94.00 431 HIS A CA 1
ATOM 3209 C C . HIS A 1 431 ? 15.256 -6.240 10.427 1.00 94.00 431 HIS A C 1
ATOM 3211 O O . HIS A 1 431 ? 14.836 -5.583 11.376 1.00 94.00 431 HIS A O 1
ATOM 3217 N N . GLN A 1 432 ? 14.875 -5.992 9.170 1.00 95.81 432 GLN A N 1
ATOM 3218 C CA . GLN A 1 432 ? 13.895 -4.980 8.784 1.00 95.81 432 GLN A CA 1
ATOM 3219 C C . GLN A 1 432 ? 12.518 -5.637 8.662 1.00 95.81 432 GLN A C 1
ATOM 3221 O O . GLN A 1 432 ? 12.397 -6.723 8.102 1.00 95.81 432 GLN A O 1
ATOM 3226 N N . GLN A 1 433 ? 11.463 -4.983 9.141 1.00 97.12 433 GLN A N 1
ATOM 3227 C CA . GLN A 1 433 ? 10.090 -5.424 8.874 1.00 97.12 433 GLN A CA 1
ATOM 3228 C C . GLN A 1 433 ? 9.659 -4.992 7.464 1.00 97.12 433 GLN A C 1
ATOM 3230 O O . GLN A 1 433 ? 10.112 -3.961 6.970 1.00 97.12 433 GLN A O 1
ATOM 3235 N N . GLY A 1 434 ? 8.782 -5.768 6.821 1.00 96.88 434 GLY A N 1
ATOM 3236 C CA . GLY A 1 434 ? 8.276 -5.479 5.477 1.00 96.88 434 GLY A CA 1
ATOM 3237 C C . GLY A 1 434 ? 6.789 -5.799 5.343 1.00 96.88 434 GLY A C 1
ATOM 3238 O O . GLY A 1 434 ? 6.261 -6.654 6.050 1.00 96.88 434 GLY A O 1
ATOM 3239 N N . ALA A 1 435 ? 6.099 -5.114 4.437 1.00 97.81 435 ALA A N 1
ATOM 3240 C CA . ALA A 1 435 ? 4.703 -5.377 4.101 1.00 97.81 435 ALA A CA 1
ATOM 3241 C C . ALA A 1 435 ? 4.428 -4.973 2.648 1.00 97.81 435 ALA A C 1
ATOM 3243 O O . ALA A 1 435 ? 5.039 -4.030 2.147 1.00 97.81 435 ALA A O 1
ATOM 3244 N N . LEU A 1 436 ? 3.497 -5.671 1.996 1.00 97.00 436 LEU A N 1
ATOM 3245 C CA . LEU A 1 436 ? 2.972 -5.304 0.684 1.00 97.00 436 LEU A CA 1
ATOM 3246 C C . LEU A 1 436 ? 1.685 -4.497 0.855 1.00 97.00 436 LEU A C 1
ATOM 3248 O O . LEU A 1 436 ? 0.777 -4.900 1.592 1.00 97.00 436 LEU A O 1
ATOM 3252 N N . TYR A 1 437 ? 1.595 -3.403 0.108 1.00 95.19 437 TYR A N 1
ATOM 3253 C CA . TYR A 1 437 ? 0.422 -2.547 0.029 1.00 95.19 437 TYR A CA 1
ATOM 3254 C C . TYR A 1 437 ? -0.102 -2.487 -1.411 1.00 95.19 437 TYR A C 1
ATOM 3256 O O . TYR A 1 437 ? 0.677 -2.567 -2.358 1.00 95.19 437 TYR A O 1
ATOM 3264 N N . VAL A 1 438 ? -1.416 -2.347 -1.568 1.00 92.88 438 VAL A N 1
ATOM 3265 C CA . VAL A 1 438 ? -2.110 -2.213 -2.857 1.00 92.88 438 VAL A CA 1
ATOM 3266 C C . VAL A 1 438 ? -2.827 -0.870 -2.890 1.00 92.88 438 VAL A C 1
ATOM 3268 O O . VAL A 1 438 ? -3.349 -0.424 -1.871 1.00 92.88 438 VAL A O 1
ATOM 3271 N N . SER A 1 439 ? -2.822 -0.206 -4.047 1.00 88.06 439 SER A N 1
ATOM 3272 C CA . SER A 1 439 ? -3.536 1.064 -4.223 1.00 88.06 439 SER A CA 1
ATOM 3273 C C . SER A 1 439 ? -5.034 0.874 -3.994 1.00 88.06 439 SER A C 1
ATOM 3275 O O . SER A 1 439 ? -5.629 -0.028 -4.584 1.00 88.06 439 SER A O 1
ATOM 3277 N N . SER A 1 440 ? -5.642 1.759 -3.201 1.00 74.69 440 SER A N 1
ATOM 3278 C CA . SER A 1 440 ? -7.090 1.763 -2.950 1.00 74.69 440 SER A CA 1
ATOM 3279 C C . SER A 1 440 ? -7.929 2.111 -4.192 1.00 74.69 440 SER A C 1
ATOM 3281 O O . SER A 1 440 ? -9.128 1.882 -4.183 1.00 74.69 440 SER A O 1
ATOM 3283 N N . HIS A 1 441 ? -7.301 2.599 -5.270 1.00 69.31 441 HIS A N 1
ATOM 3284 C CA . HIS A 1 441 ? -7.968 3.105 -6.479 1.00 69.31 441 HIS A CA 1
ATOM 3285 C C . HIS A 1 441 ? -7.816 2.154 -7.689 1.00 69.31 441 HIS A C 1
ATOM 3287 O O . HIS A 1 441 ? -7.683 2.602 -8.825 1.00 69.31 441 HIS A O 1
ATOM 3293 N N . GLY A 1 442 ? -7.754 0.834 -7.462 1.00 63.56 442 GLY A N 1
ATOM 3294 C CA . GLY A 1 442 ? -7.783 -0.163 -8.549 1.00 63.56 442 GLY A CA 1
ATOM 3295 C C . GLY A 1 442 ? -6.460 -0.384 -9.298 1.00 63.56 442 GLY A C 1
ATOM 3296 O O . GLY A 1 442 ? -6.449 -0.515 -10.519 1.00 63.56 442 GLY A O 1
ATOM 3297 N N . GLY A 1 443 ? -5.329 -0.443 -8.586 1.00 66.12 443 GLY A N 1
ATOM 3298 C CA . GLY A 1 443 ? -4.013 -0.651 -9.208 1.00 66.12 443 GLY A CA 1
ATOM 3299 C C . GLY A 1 443 ? -3.823 -2.040 -9.841 1.00 66.12 443 GLY A C 1
ATOM 3300 O O . GLY A 1 443 ? -3.962 -3.066 -9.174 1.00 66.12 443 GLY A O 1
ATOM 3301 N N . THR A 1 444 ? -3.423 -2.085 -11.112 1.00 73.62 444 THR A N 1
ATOM 3302 C CA . THR A 1 444 ? -2.955 -3.304 -11.795 1.00 73.62 444 THR A CA 1
ATOM 3303 C C . THR A 1 444 ? -1.440 -3.458 -11.671 1.00 73.62 444 THR A C 1
ATOM 3305 O O . THR A 1 444 ? -0.721 -2.462 -11.639 1.00 73.62 444 THR A O 1
ATOM 3308 N N . GLY A 1 445 ? -0.934 -4.691 -11.652 1.00 85.62 445 GLY A N 1
ATOM 3309 C CA . GLY A 1 445 ? 0.501 -4.978 -11.726 1.00 85.62 445 GLY A CA 1
ATOM 3310 C C . GLY A 1 445 ? 0.943 -5.998 -10.686 1.00 85.62 445 GLY A C 1
ATOM 3311 O O . GLY A 1 445 ? 0.153 -6.822 -10.227 1.00 85.62 445 GLY A O 1
ATOM 3312 N N . LEU A 1 446 ? 2.214 -5.943 -10.288 1.00 91.69 446 LEU A N 1
ATOM 3313 C CA . LEU A 1 446 ? 2.799 -6.964 -9.422 1.00 91.69 446 LEU A CA 1
ATOM 3314 C C 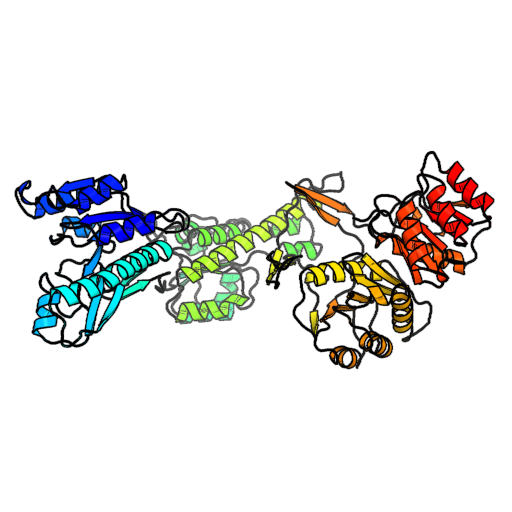. LEU A 1 446 ? 2.156 -7.027 -8.026 1.00 91.69 446 LEU A C 1
ATOM 3316 O O . LEU A 1 446 ? 1.990 -8.109 -7.465 1.00 91.69 446 LEU A O 1
ATOM 3320 N N . ALA A 1 447 ? 1.751 -5.885 -7.464 1.00 92.69 447 ALA A N 1
ATOM 3321 C CA . ALA A 1 447 ? 1.108 -5.840 -6.149 1.00 92.69 447 ALA A CA 1
ATOM 3322 C C . ALA A 1 447 ? -0.249 -6.570 -6.119 1.00 92.69 447 ALA A C 1
ATOM 3324 O O . ALA A 1 447 ? -0.673 -7.029 -5.055 1.00 92.69 447 ALA A O 1
ATOM 3325 N N . THR A 1 448 ? -0.908 -6.710 -7.276 1.00 91.81 448 THR A N 1
ATOM 3326 C CA . THR A 1 448 ? -2.174 -7.434 -7.467 1.00 91.81 448 THR A CA 1
ATOM 3327 C C . THR A 1 448 ? -2.008 -8.773 -8.185 1.00 91.81 448 THR A C 1
ATOM 3329 O O . THR A 1 448 ? -3.004 -9.457 -8.399 1.00 91.81 448 THR A O 1
ATOM 3332 N N . ALA A 1 449 ? -0.770 -9.205 -8.459 1.00 94.62 449 ALA A N 1
ATOM 3333 C CA . ALA A 1 449 ? -0.491 -10.500 -9.070 1.00 94.62 449 ALA A CA 1
ATOM 3334 C C . ALA A 1 449 ? -1.099 -11.660 -8.262 1.00 94.62 449 ALA A C 1
ATOM 3336 O O . ALA A 1 449 ? -1.192 -11.612 -7.023 1.00 94.62 449 ALA A O 1
ATOM 3337 N N . GLU A 1 450 ? -1.507 -12.699 -8.984 1.00 96.12 450 GLU A N 1
ATOM 3338 C CA . GLU A 1 450 ? -1.970 -13.964 -8.430 1.00 96.12 450 GLU A CA 1
ATOM 3339 C C . GLU A 1 450 ? -0.784 -14.917 -8.292 1.00 96.12 450 GLU A C 1
ATOM 3341 O O . GLU A 1 450 ? -0.020 -15.117 -9.236 1.00 96.12 450 GLU A O 1
ATOM 3346 N N . GLN A 1 451 ? -0.625 -15.513 -7.112 1.00 97.88 451 GLN A N 1
ATOM 3347 C CA . GLN A 1 451 ? 0.401 -16.516 -6.870 1.00 97.88 451 GLN A CA 1
ATOM 3348 C C . GLN A 1 451 ? -0.209 -17.918 -6.971 1.00 97.88 451 GLN A C 1
ATOM 3350 O O . GLN A 1 451 ? -0.972 -18.324 -6.098 1.00 97.88 451 GLN A O 1
ATOM 3355 N N . LEU A 1 452 ? 0.178 -18.669 -8.003 1.00 98.25 452 LEU A N 1
ATOM 3356 C CA . LEU A 1 452 ? -0.352 -20.005 -8.296 1.00 98.25 452 LEU A CA 1
ATOM 3357 C C . LEU A 1 452 ? 0.362 -21.129 -7.530 1.00 98.25 452 LEU A C 1
ATOM 3359 O O . LEU A 1 452 ? -0.199 -22.203 -7.331 1.00 98.25 452 LEU A O 1
ATOM 3363 N N . HIS A 1 453 ? 1.615 -20.912 -7.117 1.00 98.44 453 HIS A N 1
ATOM 3364 C CA . HIS A 1 453 ? 2.445 -21.923 -6.447 1.00 98.44 453 HIS A CA 1
ATOM 3365 C C . HIS A 1 453 ? 3.568 -21.288 -5.617 1.00 98.44 453 HIS A C 1
ATOM 3367 O O . HIS A 1 453 ? 3.863 -20.095 -5.737 1.00 98.44 453 HIS A O 1
ATOM 3373 N N . GLY A 1 454 ? 4.238 -22.103 -4.802 1.00 97.25 454 GLY A N 1
ATOM 3374 C CA . GLY A 1 454 ? 5.485 -21.754 -4.127 1.00 97.25 454 GLY A CA 1
ATOM 3375 C C . GLY A 1 454 ? 5.326 -21.208 -2.713 1.00 97.25 454 GLY A C 1
ATOM 3376 O O . GLY A 1 454 ? 4.247 -21.180 -2.130 1.00 97.25 454 GLY A O 1
ATOM 3377 N N . LYS A 1 455 ? 6.454 -20.784 -2.135 1.00 95.56 455 LYS A N 1
ATOM 3378 C CA . LYS A 1 455 ? 6.502 -20.125 -0.819 1.00 95.56 455 LYS A CA 1
ATOM 3379 C C . LYS A 1 455 ? 5.977 -18.693 -0.903 1.00 95.56 455 LYS A C 1
ATOM 3381 O O . LYS A 1 455 ? 5.964 -18.107 -1.975 1.00 95.56 455 LYS A O 1
ATOM 3386 N N . GLU A 1 456 ? 5.677 -18.072 0.231 1.00 95.88 456 GLU A N 1
ATOM 3387 C CA . GLU A 1 456 ? 5.382 -16.634 0.281 1.00 95.88 456 GLU A CA 1
ATOM 3388 C C . GLU A 1 456 ? 6.483 -15.792 -0.395 1.00 95.88 456 GLU A C 1
ATOM 3390 O O . GLU A 1 456 ? 7.683 -16.096 -0.298 1.00 95.88 456 GLU A O 1
ATOM 3395 N N . MET A 1 457 ? 6.070 -14.739 -1.099 1.00 98.00 457 MET A N 1
ATOM 3396 C CA . MET A 1 457 ? 6.962 -13.749 -1.704 1.00 98.00 457 MET A CA 1
ATOM 3397 C C . MET A 1 457 ? 7.708 -12.946 -0.627 1.00 98.00 457 MET A C 1
ATOM 3399 O O . MET A 1 457 ? 7.113 -12.505 0.355 1.00 98.00 457 MET A O 1
ATOM 3403 N N . SER A 1 458 ? 9.013 -12.732 -0.811 1.00 98.00 458 SER A N 1
ATOM 3404 C CA . SER A 1 458 ? 9.804 -11.796 0.007 1.00 98.00 458 SER A CA 1
ATOM 3405 C C . SER A 1 458 ? 9.794 -10.377 -0.573 1.00 98.00 458 SER A C 1
ATOM 3407 O O . SER A 1 458 ? 9.399 -10.184 -1.721 1.00 98.00 458 SER A O 1
ATOM 3409 N N . TYR A 1 459 ? 10.282 -9.388 0.185 1.00 98.44 459 TYR A N 1
ATOM 3410 C CA . TYR A 1 459 ? 10.426 -8.008 -0.299 1.00 98.44 459 TYR A CA 1
ATOM 3411 C C . TYR A 1 459 ? 11.259 -7.933 -1.588 1.00 98.44 459 TYR A C 1
ATOM 3413 O O . TYR A 1 459 ? 10.802 -7.391 -2.590 1.00 98.44 459 TYR A O 1
ATOM 3421 N N . ASN A 1 460 ? 12.432 -8.575 -1.598 1.00 98.31 460 ASN A N 1
ATOM 3422 C CA . ASN A 1 460 ? 13.320 -8.582 -2.764 1.00 98.31 460 ASN A CA 1
ATOM 3423 C C . ASN A 1 460 ? 12.718 -9.354 -3.946 1.00 98.31 460 ASN A C 1
ATOM 3425 O O . ASN A 1 460 ? 12.988 -9.023 -5.094 1.00 98.31 460 ASN A O 1
ATOM 3429 N N . ASN A 1 461 ? 11.863 -10.357 -3.690 1.00 98.38 461 ASN A N 1
ATOM 3430 C CA . ASN A 1 461 ? 11.133 -11.009 -4.776 1.00 98.38 461 ASN A CA 1
ATOM 3431 C C . ASN A 1 461 ? 10.187 -10.030 -5.475 1.00 98.38 461 ASN A C 1
ATOM 3433 O O . ASN A 1 461 ? 10.069 -10.108 -6.693 1.00 98.38 461 ASN A O 1
ATOM 3437 N N . TYR A 1 462 ? 9.539 -9.116 -4.743 1.00 98.00 462 TYR A N 1
ATOM 3438 C CA . TYR A 1 462 ? 8.701 -8.093 -5.364 1.00 98.00 462 TYR A CA 1
ATOM 3439 C C . TYR A 1 462 ? 9.535 -7.112 -6.198 1.00 98.00 462 TYR A C 1
ATOM 3441 O O . TYR A 1 462 ? 9.230 -6.913 -7.368 1.00 98.00 462 TYR A O 1
ATOM 3449 N N . THR A 1 463 ? 10.623 -6.557 -5.656 1.00 97.62 463 THR A N 1
ATOM 3450 C CA . THR A 1 463 ? 11.451 -5.595 -6.410 1.00 97.62 463 THR A CA 1
ATOM 3451 C C . THR A 1 463 ? 12.105 -6.218 -7.646 1.00 97.62 463 THR A C 1
ATOM 3453 O O . THR A 1 463 ? 12.122 -5.596 -8.706 1.00 97.62 463 THR A O 1
ATOM 3456 N N . ASP A 1 464 ? 12.594 -7.458 -7.548 1.00 98.56 464 ASP A N 1
ATOM 3457 C CA . ASP A 1 464 ? 13.198 -8.162 -8.685 1.00 98.56 464 ASP A CA 1
ATOM 3458 C C . ASP A 1 464 ? 12.152 -8.563 -9.735 1.00 98.56 464 ASP A C 1
ATOM 3460 O O . ASP A 1 464 ? 12.421 -8.453 -10.931 1.00 98.56 464 ASP A O 1
ATOM 3464 N N . SER A 1 465 ? 10.951 -8.984 -9.315 1.00 98.31 465 SER A N 1
ATOM 3465 C CA . SER A 1 465 ? 9.871 -9.324 -10.256 1.00 98.31 465 SER A CA 1
ATOM 3466 C C . SER A 1 465 ? 9.352 -8.097 -10.988 1.00 98.31 465 SER A C 1
ATOM 3468 O O . SER A 1 465 ? 9.077 -8.196 -12.176 1.00 98.31 465 SER A O 1
ATOM 3470 N N . ASP A 1 466 ? 9.259 -6.945 -10.322 1.00 96.50 466 ASP A N 1
ATOM 3471 C CA . ASP A 1 466 ? 8.801 -5.700 -10.946 1.00 96.50 466 ASP A CA 1
ATOM 3472 C C . ASP A 1 466 ? 9.811 -5.210 -11.994 1.00 96.50 466 ASP A C 1
ATOM 3474 O O . ASP A 1 466 ? 9.453 -4.907 -13.135 1.00 96.50 466 ASP A O 1
ATOM 3478 N N . ALA A 1 467 ? 11.105 -5.259 -11.653 1.00 97.19 467 ALA A N 1
ATOM 3479 C CA . ALA A 1 467 ? 12.186 -4.958 -12.585 1.00 97.19 467 ALA A CA 1
ATOM 3480 C C . ALA A 1 467 ? 12.205 -5.921 -13.786 1.00 97.19 467 ALA A C 1
ATOM 3482 O O . ALA A 1 467 ? 12.370 -5.474 -14.922 1.00 97.19 467 ALA A O 1
ATOM 3483 N N . ALA A 1 468 ? 12.012 -7.225 -13.552 1.00 98.44 468 ALA A N 1
ATOM 3484 C CA . ALA A 1 468 ? 11.978 -8.233 -14.613 1.00 98.44 468 ALA A CA 1
ATOM 3485 C C . ALA A 1 468 ? 10.763 -8.038 -15.521 1.00 98.44 468 ALA A C 1
ATOM 3487 O O . ALA A 1 468 ? 10.884 -8.081 -16.745 1.00 98.44 468 ALA A O 1
ATOM 3488 N N . TRP A 1 469 ? 9.602 -7.778 -14.919 1.00 97.44 469 TRP A N 1
ATOM 3489 C CA . TRP A 1 469 ? 8.347 -7.558 -15.622 1.00 97.44 469 TRP A CA 1
ATOM 3490 C C . TRP A 1 469 ? 8.424 -6.351 -16.551 1.00 97.44 469 TRP A C 1
ATOM 3492 O O . TRP A 1 469 ? 8.063 -6.471 -17.725 1.00 97.44 469 TRP A O 1
ATOM 3502 N N . ARG A 1 470 ? 8.971 -5.228 -16.063 1.00 95.94 470 ARG A N 1
ATOM 3503 C CA . ARG A 1 470 ? 9.231 -4.035 -16.880 1.00 95.94 470 ARG A CA 1
ATOM 3504 C C . ARG A 1 470 ? 10.224 -4.335 -18.003 1.00 95.94 470 ARG A C 1
ATOM 3506 O O . ARG A 1 470 ? 9.907 -4.078 -19.155 1.00 95.94 470 ARG A O 1
ATOM 3513 N N . ALA A 1 471 ? 11.365 -4.957 -17.696 1.00 98.06 471 ALA A N 1
ATOM 3514 C CA . ALA A 1 471 ? 12.388 -5.276 -18.694 1.00 98.06 471 ALA A CA 1
ATOM 3515 C C . ALA A 1 471 ? 11.874 -6.194 -19.819 1.00 98.06 471 ALA A C 1
ATOM 3517 O O . ALA A 1 471 ? 12.212 -5.993 -20.979 1.00 98.06 471 ALA A O 1
ATOM 3518 N N . ALA A 1 472 ? 11.024 -7.179 -19.513 1.00 98.25 472 ALA A N 1
ATOM 3519 C CA . ALA A 1 472 ? 10.425 -8.031 -20.541 1.00 98.25 472 ALA A CA 1
ATOM 3520 C C . ALA A 1 472 ? 9.442 -7.253 -21.443 1.00 98.25 472 ALA A C 1
ATOM 3522 O O . ALA A 1 472 ? 9.364 -7.513 -22.645 1.00 98.25 472 ALA A O 1
ATOM 3523 N N . HIS A 1 473 ? 8.704 -6.289 -20.881 1.00 97.00 473 HIS A N 1
ATOM 3524 C CA . HIS A 1 473 ? 7.724 -5.467 -21.604 1.00 97.00 473 HIS A CA 1
ATOM 3525 C C . HIS A 1 473 ? 8.313 -4.213 -22.267 1.00 97.00 473 HIS A C 1
ATOM 3527 O O . HIS A 1 473 ? 7.623 -3.578 -23.064 1.00 97.00 473 HIS A O 1
ATOM 3533 N N . ASP A 1 474 ? 9.595 -3.916 -22.034 1.00 97.19 474 ASP A N 1
ATOM 3534 C CA . ASP A 1 474 ? 10.372 -2.948 -22.816 1.00 97.19 474 ASP A CA 1
ATOM 3535 C C . ASP A 1 474 ? 10.558 -3.423 -24.278 1.00 97.19 474 ASP A C 1
ATOM 3537 O O . ASP A 1 474 ? 11.010 -2.658 -25.128 1.00 97.19 474 ASP A O 1
ATOM 3541 N N . HIS A 1 475 ? 10.175 -4.661 -24.616 1.00 97.12 475 HIS A N 1
ATOM 3542 C CA . HIS A 1 475 ? 10.268 -5.234 -25.960 1.00 97.12 475 HIS A CA 1
ATOM 3543 C C . HIS A 1 475 ? 8.904 -5.698 -26.487 1.00 97.12 475 HIS A C 1
ATOM 3545 O O . HIS A 1 475 ? 8.091 -6.268 -25.756 1.00 97.12 475 HIS A O 1
ATOM 3551 N N . GLU A 1 476 ? 8.665 -5.487 -27.783 1.00 94.06 476 GLU A N 1
ATOM 3552 C CA . GLU A 1 476 ? 7.416 -5.889 -28.443 1.00 94.06 476 GLU A CA 1
ATOM 3553 C C . GLU A 1 476 ? 7.422 -7.361 -28.851 1.00 94.06 476 GLU A C 1
ATOM 3555 O O . GLU A 1 476 ? 6.396 -8.037 -28.752 1.00 94.06 476 GLU A O 1
ATOM 3560 N N . GLN A 1 477 ? 8.585 -7.866 -29.265 1.00 97.25 477 GLN A N 1
ATOM 3561 C CA . GLN A 1 477 ? 8.820 -9.268 -29.598 1.00 97.25 477 GLN A CA 1
ATOM 3562 C C . GLN A 1 477 ? 8.632 -10.179 -28.369 1.00 97.25 477 GLN A C 1
ATOM 3564 O O . GLN A 1 477 ? 8.732 -9.698 -27.237 1.00 97.25 477 GLN A O 1
ATOM 3569 N N . PRO A 1 478 ? 8.414 -11.499 -28.550 1.00 98.31 478 PRO A N 1
ATOM 3570 C CA . PRO A 1 478 ? 8.496 -12.470 -27.459 1.00 98.31 478 PRO A CA 1
ATOM 3571 C C . PRO A 1 478 ? 9.816 -12.309 -26.701 1.00 98.31 478 PRO A C 1
ATOM 3573 O O . PRO A 1 478 ? 10.885 -12.483 -27.285 1.00 98.31 478 PRO A O 1
ATOM 3576 N N . CYS A 1 479 ? 9.742 -11.941 -25.425 1.00 98.75 479 CYS A N 1
ATOM 3577 C CA . CYS A 1 479 ? 10.889 -11.521 -24.630 1.00 98.75 479 CYS A CA 1
ATOM 3578 C C . CYS A 1 479 ? 10.887 -12.199 -23.264 1.00 98.75 479 CYS A C 1
ATOM 3580 O O . CYS A 1 479 ? 9.842 -12.323 -22.615 1.00 98.75 479 CYS A O 1
ATOM 3582 N N . VAL A 1 480 ? 12.083 -12.594 -22.827 1.00 98.94 480 VAL A N 1
ATOM 3583 C CA . VAL A 1 480 ? 12.345 -13.085 -21.478 1.00 98.94 480 VAL A CA 1
ATOM 3584 C C . VAL A 1 480 ? 13.464 -12.262 -20.852 1.00 98.94 480 VAL A C 1
ATOM 3586 O O . VAL A 1 480 ? 14.533 -12.094 -21.442 1.00 98.94 480 VAL A O 1
ATOM 3589 N N . ALA A 1 481 ? 13.221 -11.782 -19.634 1.00 98.88 481 ALA A N 1
ATOM 3590 C CA . ALA A 1 481 ? 14.203 -11.095 -18.807 1.00 98.88 481 ALA A CA 1
ATOM 3591 C C . ALA A 1 481 ? 14.475 -11.906 -17.536 1.00 98.88 481 ALA A C 1
ATOM 3593 O O . ALA A 1 481 ? 13.548 -12.364 -16.866 1.00 98.88 481 ALA A O 1
ATOM 3594 N N . ILE A 1 482 ? 15.753 -12.069 -17.196 1.00 98.81 482 ILE A N 1
ATOM 3595 C CA . ILE A 1 482 ? 16.212 -12.734 -15.976 1.00 98.81 482 ILE A CA 1
ATOM 3596 C C . ILE A 1 482 ? 16.914 -11.689 -15.113 1.00 98.81 482 ILE A C 1
ATOM 3598 O O . ILE A 1 482 ? 17.950 -11.153 -15.506 1.00 98.81 482 ILE A O 1
ATOM 3602 N N . ILE A 1 483 ? 16.353 -11.401 -13.940 1.00 98.75 483 ILE A N 1
ATOM 3603 C CA . ILE A 1 483 ? 16.836 -10.389 -12.995 1.00 98.75 483 ILE A CA 1
ATOM 3604 C C . ILE A 1 483 ? 17.356 -11.048 -11.722 1.00 98.75 483 ILE A C 1
ATOM 3606 O O . ILE A 1 483 ? 16.822 -12.053 -11.252 1.00 98.75 483 ILE A O 1
ATOM 3610 N N . LYS A 1 484 ? 18.368 -10.427 -11.121 1.00 97.88 484 LYS A N 1
ATOM 3611 C CA . LYS A 1 484 ? 18.802 -10.709 -9.756 1.00 97.88 484 LYS A CA 1
ATOM 3612 C C . LYS A 1 484 ? 19.295 -9.424 -9.106 1.00 97.88 484 LYS A C 1
ATOM 3614 O O . LYS A 1 484 ? 20.153 -8.745 -9.667 1.00 97.88 484 LYS A O 1
ATOM 3619 N N . HIS A 1 485 ? 18.761 -9.084 -7.933 1.00 97.00 485 HIS A N 1
ATOM 3620 C CA . HIS A 1 485 ? 19.118 -7.857 -7.207 1.00 97.00 485 HIS A CA 1
ATOM 3621 C C . HIS A 1 485 ? 18.953 -6.593 -8.073 1.00 97.00 485 HIS A C 1
ATOM 3623 O O . HIS A 1 485 ? 19.885 -5.803 -8.231 1.00 97.00 485 HIS A O 1
ATOM 3629 N N . ALA A 1 486 ? 17.772 -6.444 -8.679 1.00 95.38 486 ALA A N 1
ATOM 3630 C CA . ALA A 1 486 ? 17.350 -5.341 -9.546 1.00 95.38 486 ALA A CA 1
ATOM 3631 C C . ALA A 1 486 ? 18.211 -5.096 -10.805 1.00 95.38 486 ALA A C 1
ATOM 3633 O O . ALA A 1 486 ? 18.080 -4.047 -11.446 1.00 95.38 486 ALA A O 1
ATOM 3634 N N . ASN A 1 487 ? 19.070 -6.055 -11.173 1.00 95.88 487 ASN A N 1
ATOM 3635 C CA . ASN A 1 487 ? 19.934 -5.997 -12.349 1.00 95.88 487 ASN A CA 1
ATOM 3636 C C . ASN A 1 487 ? 19.729 -7.216 -13.264 1.00 95.88 487 ASN A C 1
ATOM 3638 O O . ASN A 1 487 ? 19.522 -8.325 -12.762 1.00 95.88 487 ASN A O 1
ATOM 3642 N N . PRO A 1 488 ? 19.801 -7.047 -14.597 1.00 97.19 488 PRO A N 1
ATOM 3643 C CA . PRO A 1 488 ? 19.615 -8.153 -15.526 1.00 97.19 488 PRO A CA 1
ATOM 3644 C C . PRO A 1 488 ? 20.841 -9.067 -15.577 1.00 97.19 488 PRO A C 1
ATOM 3646 O O . PRO A 1 488 ? 21.953 -8.623 -15.856 1.00 97.19 488 PRO A O 1
ATOM 3649 N N . CYS A 1 489 ? 20.618 -10.361 -15.355 1.00 94.88 489 CYS A N 1
ATOM 3650 C CA . CYS A 1 489 ? 21.574 -11.424 -15.672 1.00 94.88 489 CYS A CA 1
ATOM 3651 C C . CYS A 1 489 ? 21.576 -11.723 -17.174 1.00 94.88 489 CYS A C 1
ATOM 3653 O O . CYS A 1 489 ? 22.617 -12.036 -17.743 1.00 94.88 489 CYS A O 1
ATOM 3655 N N . GLY A 1 490 ? 20.409 -11.606 -17.811 1.00 98.62 490 GLY A N 1
ATOM 3656 C CA . GLY A 1 490 ? 20.255 -11.747 -19.249 1.00 98.62 490 GLY A CA 1
ATOM 3657 C C . GLY A 1 490 ? 18.863 -11.348 -19.712 1.00 98.62 490 GLY A C 1
ATOM 3658 O O . GLY A 1 490 ? 17.878 -11.547 -19.001 1.00 98.62 490 GLY A O 1
ATOM 3659 N N . ILE A 1 491 ? 18.794 -10.769 -20.904 1.00 98.94 491 ILE A N 1
ATOM 3660 C CA . ILE A 1 491 ? 17.554 -10.408 -21.592 1.00 98.94 491 ILE A CA 1
ATOM 3661 C C . ILE A 1 491 ? 17.677 -10.942 -23.014 1.00 98.94 491 ILE A C 1
ATOM 3663 O O . ILE A 1 491 ? 18.752 -10.869 -23.616 1.00 98.94 491 ILE A O 1
ATOM 3667 N N . ALA A 1 492 ? 16.599 -11.487 -23.563 1.00 98.88 492 ALA A N 1
ATOM 3668 C CA . ALA A 1 492 ? 16.573 -11.853 -24.968 1.00 98.88 492 ALA A CA 1
ATOM 3669 C C . ALA A 1 492 ? 15.167 -11.775 -25.548 1.00 98.88 492 ALA A C 1
ATOM 3671 O O . ALA A 1 492 ? 14.185 -12.130 -24.895 1.00 98.88 492 ALA A O 1
ATOM 3672 N N . ILE A 1 493 ? 15.113 -11.374 -26.812 1.00 98.81 493 ILE A N 1
ATOM 3673 C CA . ILE A 1 493 ? 13.942 -11.490 -27.673 1.00 98.81 493 ILE A CA 1
ATOM 3674 C C . ILE A 1 493 ? 14.084 -12.707 -28.582 1.00 98.81 493 ILE A C 1
ATOM 3676 O O . ILE A 1 493 ? 15.197 -13.124 -28.905 1.00 98.81 493 ILE A O 1
ATOM 3680 N N . SER A 1 494 ? 12.974 -13.264 -29.053 1.00 98.06 494 SER A N 1
ATOM 3681 C CA . SER A 1 494 ? 12.977 -14.271 -30.114 1.00 98.06 494 SER A CA 1
ATOM 3682 C C . SER A 1 494 ? 12.322 -13.748 -31.386 1.00 98.06 494 SER A C 1
ATOM 3684 O O . SER A 1 494 ? 11.327 -13.028 -31.342 1.00 98.06 494 SER A O 1
ATOM 3686 N N . THR A 1 495 ? 12.900 -14.137 -32.518 1.00 92.31 495 THR A N 1
ATOM 3687 C CA . THR A 1 495 ? 12.337 -13.972 -33.864 1.00 92.31 495 THR A CA 1
ATOM 3688 C C . THR A 1 495 ? 11.846 -15.304 -34.435 1.00 92.31 495 THR A C 1
ATOM 3690 O O . THR A 1 495 ? 11.435 -15.358 -35.589 1.00 92.31 495 THR A O 1
ATOM 3693 N N . VAL A 1 496 ? 11.907 -16.388 -33.649 1.00 92.38 496 VAL A N 1
ATOM 3694 C CA . VAL A 1 496 ? 11.331 -17.679 -34.030 1.00 92.38 496 VAL A CA 1
ATOM 3695 C C . VAL A 1 496 ? 9.812 -17.551 -34.002 1.00 92.38 496 VAL A C 1
ATOM 3697 O O . VAL A 1 496 ? 9.247 -17.052 -33.032 1.00 92.38 496 VAL A O 1
ATOM 3700 N N . ASP A 1 497 ? 9.151 -18.029 -35.051 1.00 85.62 497 ASP A N 1
ATOM 3701 C CA . ASP A 1 497 ? 7.696 -18.008 -35.133 1.00 85.62 497 ASP A CA 1
ATOM 3702 C C . ASP A 1 497 ? 7.043 -19.106 -34.275 1.00 85.62 497 ASP A C 1
ATOM 3704 O O . ASP A 1 497 ? 7.561 -20.213 -34.102 1.00 85.62 497 ASP A O 1
ATOM 3708 N N . GLY A 1 498 ? 5.835 -18.818 -33.788 1.00 88.56 498 GLY A N 1
ATOM 3709 C CA . GLY A 1 498 ? 4.974 -19.791 -33.117 1.00 88.56 498 GLY A CA 1
ATOM 3710 C C . GLY A 1 498 ? 5.318 -20.056 -31.648 1.00 88.56 498 GLY A C 1
ATOM 3711 O O . GLY A 1 498 ? 5.956 -19.258 -30.964 1.00 88.56 498 GLY A O 1
ATOM 3712 N N . VAL A 1 499 ? 4.847 -21.197 -31.137 1.00 84.56 499 VAL A N 1
ATOM 3713 C CA . VAL A 1 499 ? 4.869 -21.534 -29.698 1.00 84.56 499 VAL A CA 1
ATOM 3714 C C . VAL A 1 499 ? 6.281 -21.709 -29.115 1.00 84.56 499 VAL A C 1
ATOM 3716 O O . VAL A 1 499 ? 6.469 -21.612 -27.905 1.00 84.56 499 VAL A O 1
ATOM 3719 N N . GLY A 1 500 ? 7.294 -21.920 -29.962 1.00 91.31 500 GLY A N 1
ATOM 3720 C CA . GLY A 1 500 ? 8.691 -22.058 -29.539 1.00 91.31 500 GLY A CA 1
ATOM 3721 C C . GLY A 1 500 ? 9.385 -20.734 -29.194 1.00 91.31 500 GLY A C 1
ATOM 3722 O O . GLY A 1 500 ? 10.453 -20.761 -28.583 1.00 91.31 500 GLY A O 1
ATOM 3723 N N . ALA A 1 501 ? 8.795 -19.584 -29.543 1.00 97.12 501 ALA A N 1
ATOM 3724 C CA . ALA A 1 501 ? 9.445 -18.275 -29.436 1.00 97.12 501 ALA A CA 1
ATOM 3725 C C . ALA A 1 501 ? 9.879 -17.929 -28.002 1.00 97.12 501 ALA A C 1
ATOM 3727 O O . ALA A 1 501 ? 11.003 -17.497 -27.756 1.00 97.12 501 ALA A O 1
ATOM 3728 N N . ILE A 1 502 ? 9.004 -18.160 -27.023 1.00 98.25 502 ILE A N 1
ATOM 3729 C CA . ILE A 1 502 ? 9.285 -17.832 -25.619 1.00 98.25 502 ILE A CA 1
ATOM 3730 C C . ILE A 1 502 ? 10.314 -18.784 -25.000 1.00 98.25 502 ILE A C 1
ATOM 3732 O O . ILE A 1 502 ? 11.180 -18.358 -24.235 1.00 98.25 502 ILE A O 1
ATOM 3736 N N . ALA A 1 503 ? 10.287 -20.057 -25.394 1.00 98.25 503 ALA A N 1
ATOM 3737 C CA . ALA A 1 503 ? 11.285 -21.037 -24.990 1.00 98.25 503 ALA A CA 1
ATOM 3738 C C . ALA A 1 503 ? 12.675 -20.728 -25.589 1.00 98.25 503 ALA A C 1
ATOM 3740 O O . ALA A 1 503 ? 13.687 -20.941 -24.925 1.00 98.25 503 ALA A O 1
ATOM 3741 N N . ASP A 1 504 ? 12.742 -20.207 -26.819 1.00 98.62 504 ASP A N 1
ATOM 3742 C CA . ASP A 1 504 ? 13.982 -19.705 -27.429 1.00 98.62 504 ASP A CA 1
ATOM 3743 C C . ASP A 1 504 ? 14.509 -18.452 -26.710 1.00 98.62 504 ASP A C 1
ATOM 3745 O O . ASP A 1 504 ? 15.679 -18.409 -26.322 1.00 98.62 504 ASP A O 1
ATOM 3749 N N . ALA A 1 505 ? 13.640 -17.467 -26.455 1.00 98.75 505 ALA A N 1
ATOM 3750 C CA . ALA A 1 505 ? 13.996 -16.260 -25.710 1.00 98.75 505 ALA A CA 1
ATOM 3751 C C . ALA A 1 505 ? 14.572 -16.599 -24.325 1.00 98.75 505 ALA A C 1
ATOM 3753 O O . ALA A 1 505 ? 15.642 -16.109 -23.966 1.00 98.75 505 ALA A O 1
ATOM 3754 N N . HIS A 1 506 ? 13.937 -17.504 -23.574 1.00 98.69 506 HIS A N 1
ATOM 3755 C CA . HIS A 1 506 ? 14.461 -17.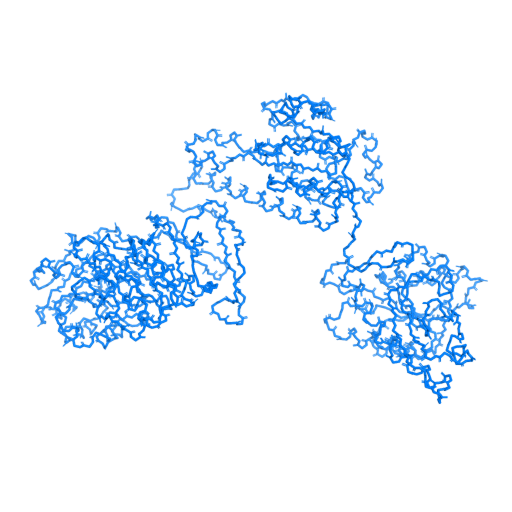963 -22.286 1.00 98.69 506 HIS A CA 1
ATOM 3756 C C . HIS A 1 506 ? 15.862 -18.573 -22.406 1.00 98.69 506 HIS A C 1
ATOM 3758 O O . HIS A 1 506 ? 16.767 -18.185 -21.666 1.00 98.69 506 HIS A O 1
ATOM 3764 N N . ARG A 1 507 ? 16.063 -19.498 -23.355 1.00 98.50 507 ARG A N 1
ATOM 3765 C CA . ARG A 1 507 ? 17.353 -20.172 -23.556 1.00 98.50 507 ARG A CA 1
ATOM 3766 C C . ARG A 1 507 ? 18.473 -19.171 -23.832 1.00 98.50 507 ARG A C 1
ATOM 3768 O O . ARG A 1 507 ? 19.551 -19.280 -23.250 1.00 98.50 507 ARG A O 1
ATOM 3775 N N . LYS A 1 508 ? 18.206 -18.179 -24.686 1.00 98.69 508 LYS A N 1
ATOM 3776 C CA . LYS A 1 508 ? 19.165 -17.121 -25.023 1.00 98.69 508 LYS A CA 1
ATOM 3777 C C . LYS A 1 508 ? 19.432 -16.177 -23.850 1.00 98.69 508 LYS A C 1
ATOM 3779 O O . LYS A 1 508 ? 20.591 -15.876 -23.581 1.00 98.69 508 LYS A O 1
ATOM 3784 N N . ALA A 1 509 ? 18.396 -15.769 -23.114 1.00 98.75 509 ALA A N 1
ATOM 3785 C CA . ALA A 1 509 ? 18.551 -14.937 -21.922 1.00 98.75 509 ALA A CA 1
ATOM 3786 C C . ALA A 1 509 ? 19.378 -15.657 -20.842 1.00 98.75 509 ALA A C 1
ATOM 3788 O O . ALA A 1 509 ? 20.306 -15.076 -20.282 1.00 98.75 509 ALA A O 1
ATOM 3789 N N . HIS A 1 510 ? 19.102 -16.941 -20.592 1.00 98.56 510 HIS A N 1
ATOM 3790 C CA . HIS A 1 510 ? 19.851 -17.753 -19.631 1.00 98.56 510 HIS A CA 1
ATOM 3791 C C . HIS A 1 510 ? 21.321 -17.926 -20.036 1.00 98.56 510 HIS A C 1
ATOM 3793 O O . HIS A 1 510 ? 22.200 -17.870 -19.179 1.00 98.56 510 HIS A O 1
ATOM 3799 N N . ALA A 1 511 ? 21.604 -18.072 -21.336 1.00 98.12 511 ALA A N 1
ATOM 3800 C CA . ALA A 1 511 ? 22.962 -18.219 -21.854 1.00 98.12 511 ALA A CA 1
ATOM 3801 C C . ALA A 1 511 ? 23.851 -16.978 -21.643 1.00 98.12 511 ALA A C 1
ATOM 3803 O O . ALA A 1 511 ? 25.072 -17.106 -21.717 1.00 98.12 511 ALA A O 1
ATOM 3804 N N . CYS A 1 512 ? 23.286 -15.794 -21.374 1.00 98.31 512 CYS A N 1
ATOM 3805 C CA . CYS A 1 512 ? 24.053 -14.577 -21.089 1.00 98.31 512 CYS A CA 1
ATOM 3806 C C . CYS A 1 512 ? 24.994 -14.772 -19.888 1.00 98.31 512 CYS A C 1
ATOM 3808 O O . CYS A 1 512 ? 26.212 -14.664 -20.035 1.00 98.31 512 CYS A O 1
ATOM 3810 N N . ASP A 1 513 ? 24.427 -15.134 -18.734 1.00 97.69 513 ASP A N 1
ATOM 3811 C CA . ASP A 1 513 ? 25.151 -15.435 -17.496 1.00 97.69 513 ASP A CA 1
ATOM 3812 C C . ASP A 1 513 ? 24.404 -16.527 -16.695 1.00 97.69 513 ASP A C 1
ATOM 3814 O O . ASP A 1 513 ? 23.627 -16.221 -15.778 1.00 97.69 513 ASP A O 1
ATOM 3818 N N . PRO A 1 514 ? 24.622 -17.818 -17.026 1.00 96.19 514 PRO A N 1
ATOM 3819 C CA . PRO A 1 514 ? 23.945 -18.938 -16.368 1.00 96.19 514 PRO A CA 1
ATOM 3820 C C . PRO A 1 514 ? 24.223 -19.014 -14.862 1.00 96.19 514 PRO A C 1
ATOM 3822 O O . PRO A 1 514 ? 23.370 -19.448 -14.085 1.00 96.19 514 PRO A O 1
ATOM 3825 N N . LEU A 1 515 ? 25.419 -18.581 -14.440 1.00 95.56 515 LEU A N 1
ATOM 3826 C CA . LEU A 1 515 ? 25.833 -18.610 -13.041 1.00 95.56 515 LEU A CA 1
ATOM 3827 C C . LEU A 1 515 ? 25.043 -17.586 -12.222 1.00 95.56 515 LEU A C 1
ATOM 3829 O O . LEU A 1 515 ? 24.527 -17.918 -11.153 1.00 95.56 515 LEU A O 1
ATOM 3833 N N . SER A 1 516 ? 24.907 -16.357 -12.724 1.00 95.31 516 SER A N 1
ATOM 3834 C CA . SER A 1 516 ? 24.105 -15.332 -12.051 1.00 95.31 516 SER A CA 1
ATOM 3835 C C . SER A 1 516 ? 22.609 -15.633 -12.114 1.00 95.31 516 SER A C 1
ATOM 3837 O O . SER A 1 516 ? 21.915 -15.365 -11.133 1.00 95.31 516 SER A O 1
ATOM 3839 N N . ALA A 1 517 ? 22.121 -16.251 -13.198 1.00 94.62 517 ALA A N 1
ATOM 3840 C CA . ALA A 1 517 ? 20.722 -16.660 -13.345 1.00 94.62 517 ALA A CA 1
ATOM 3841 C C . ALA A 1 517 ? 20.264 -17.681 -12.283 1.00 94.62 517 ALA A C 1
ATOM 3843 O O . ALA A 1 517 ? 19.069 -17.777 -11.995 1.00 94.62 517 ALA A O 1
ATOM 3844 N N . PHE A 1 518 ? 21.192 -18.414 -11.654 1.00 94.56 518 PHE A N 1
ATOM 3845 C CA . PHE A 1 518 ? 20.889 -19.289 -10.523 1.00 94.56 518 PHE A CA 1
ATOM 3846 C C . PHE A 1 518 ? 20.328 -18.483 -9.338 1.00 94.56 518 PHE A C 1
ATOM 3848 O O . PHE A 1 518 ? 21.008 -17.641 -8.741 1.00 94.56 518 PHE A O 1
ATOM 3855 N N . GLY A 1 519 ? 19.080 -18.763 -8.969 1.00 93.38 519 GLY A N 1
ATOM 3856 C CA . GLY A 1 519 ? 18.325 -18.044 -7.941 1.00 93.38 519 GLY A CA 1
ATOM 3857 C C . GLY A 1 519 ? 17.771 -16.703 -8.416 1.00 93.38 519 GLY A C 1
ATOM 3858 O O . GLY A 1 519 ? 17.436 -15.865 -7.584 1.00 93.38 519 GLY A O 1
ATOM 3859 N N . GLY A 1 520 ? 17.719 -16.482 -9.731 1.00 96.50 520 GLY A N 1
ATOM 3860 C CA . GLY A 1 520 ? 17.132 -15.290 -10.329 1.00 96.50 520 GLY A CA 1
ATOM 3861 C C . GLY A 1 520 ? 15.604 -15.315 -10.362 1.00 96.50 520 GLY A C 1
ATOM 3862 O O . GLY A 1 520 ? 14.946 -16.299 -9.996 1.00 96.50 520 GLY A O 1
ATOM 3863 N N . VAL A 1 521 ? 15.060 -14.201 -10.839 1.00 98.81 521 VAL A N 1
ATOM 3864 C CA . VAL A 1 521 ? 13.650 -13.977 -11.141 1.00 98.81 521 VAL A CA 1
ATOM 3865 C C . VAL A 1 521 ? 13.477 -13.889 -12.652 1.00 98.81 521 VAL A C 1
ATOM 3867 O O . VAL A 1 521 ? 14.191 -13.138 -13.312 1.00 98.81 521 VAL A O 1
ATOM 3870 N N . ILE A 1 522 ? 12.542 -14.663 -13.197 1.00 98.88 522 ILE A N 1
ATOM 3871 C CA . ILE A 1 522 ? 12.280 -14.754 -14.636 1.00 98.88 522 ILE A CA 1
ATOM 3872 C C . ILE A 1 522 ? 10.954 -14.064 -14.948 1.00 98.88 522 ILE A C 1
ATOM 3874 O O . ILE A 1 522 ? 9.937 -14.392 -14.344 1.00 98.88 522 ILE A O 1
ATOM 3878 N N . ALA A 1 523 ? 10.945 -13.161 -15.923 1.00 98.75 523 ALA A N 1
ATOM 3879 C CA . ALA A 1 523 ? 9.727 -12.584 -16.480 1.00 98.75 523 ALA A CA 1
ATOM 3880 C C . ALA A 1 523 ? 9.612 -12.889 -17.973 1.00 98.75 523 ALA A C 1
ATOM 3882 O O . ALA A 1 523 ? 10.588 -12.732 -18.707 1.00 98.75 523 ALA A O 1
ATOM 3883 N N . ALA A 1 524 ? 8.417 -13.277 -18.417 1.00 98.62 524 ALA A N 1
ATOM 3884 C CA . ALA A 1 524 ? 8.073 -13.442 -19.827 1.00 98.62 524 ALA A CA 1
ATOM 3885 C C . ALA A 1 524 ? 6.945 -12.475 -20.211 1.00 98.62 524 ALA A C 1
ATOM 3887 O O . ALA A 1 524 ? 5.953 -12.368 -19.496 1.00 98.62 524 ALA A O 1
ATOM 3888 N N . ASN A 1 525 ? 7.062 -11.793 -21.354 1.00 97.75 525 ASN A N 1
ATOM 3889 C CA . ASN A 1 525 ? 6.024 -10.865 -21.835 1.00 97.75 525 ASN A CA 1
ATOM 3890 C C . ASN A 1 525 ? 4.898 -11.546 -22.645 1.00 97.75 525 ASN A C 1
ATOM 3892 O O . ASN A 1 525 ? 4.056 -10.872 -23.246 1.00 97.75 525 ASN A O 1
ATOM 3896 N N . ARG A 1 526 ? 4.902 -12.879 -22.711 1.00 97.25 526 ARG A N 1
ATOM 3897 C CA . ARG A 1 526 ? 3.880 -13.736 -23.331 1.00 97.25 526 ARG A CA 1
ATOM 3898 C C . ARG A 1 526 ? 3.699 -14.992 -22.482 1.00 97.25 526 ARG A C 1
ATOM 3900 O O . ARG A 1 526 ? 4.434 -15.205 -21.520 1.00 97.25 526 ARG A O 1
ATOM 3907 N N . GLU A 1 527 ? 2.724 -15.807 -22.864 1.00 97.75 527 GLU A N 1
ATOM 3908 C CA . GLU A 1 527 ? 2.448 -17.100 -22.247 1.00 97.75 527 GLU A CA 1
ATOM 3909 C C . GLU A 1 527 ? 3.703 -17.974 -22.108 1.00 97.75 527 GLU A C 1
ATOM 3911 O O . GLU A 1 527 ? 4.463 -18.157 -23.064 1.00 97.75 527 GLU A O 1
ATOM 3916 N N . VAL A 1 528 ? 3.898 -18.546 -20.919 1.00 98.62 528 VAL A N 1
ATOM 3917 C CA . VAL A 1 528 ? 4.945 -19.544 -20.673 1.00 98.62 528 VAL A CA 1
ATOM 3918 C C . VAL A 1 528 ? 4.466 -20.901 -21.177 1.00 98.62 528 VAL A C 1
ATOM 3920 O O . VAL A 1 528 ? 3.486 -21.456 -20.675 1.00 98.62 528 VAL A O 1
ATOM 3923 N N . THR A 1 529 ? 5.182 -21.451 -22.155 1.00 98.44 529 THR A N 1
ATOM 3924 C CA . THR A 1 529 ? 4.899 -22.770 -22.732 1.00 98.44 529 THR A CA 1
ATOM 3925 C C . THR A 1 529 ? 5.483 -23.908 -21.898 1.00 98.44 529 THR A C 1
ATOM 3927 O O . THR A 1 529 ? 6.361 -23.694 -21.058 1.00 98.44 529 THR A O 1
ATOM 3930 N N . VAL A 1 530 ? 5.032 -25.141 -22.158 1.00 98.31 530 VAL A N 1
ATOM 3931 C CA . VAL A 1 530 ? 5.592 -26.358 -21.542 1.00 98.31 530 VAL A CA 1
ATOM 3932 C C . VAL A 1 530 ? 7.097 -26.463 -21.811 1.00 98.31 530 VAL A C 1
ATOM 3934 O O . VAL A 1 530 ? 7.863 -26.659 -20.874 1.00 98.31 530 VAL A O 1
ATOM 3937 N N . ASP A 1 531 ? 7.541 -26.221 -23.045 1.00 97.81 531 ASP A N 1
ATOM 3938 C CA . ASP A 1 531 ? 8.961 -26.276 -23.420 1.00 97.81 531 ASP A CA 1
ATOM 3939 C C . ASP A 1 531 ? 9.822 -25.260 -22.653 1.00 97.81 531 ASP A C 1
ATOM 3941 O O . ASP A 1 531 ? 10.964 -25.552 -22.292 1.00 97.81 531 ASP A O 1
ATOM 3945 N N . MET A 1 532 ? 9.305 -24.050 -22.400 1.00 98.38 532 MET A N 1
ATOM 3946 C CA . MET A 1 532 ? 10.002 -23.084 -21.545 1.00 98.38 532 MET A CA 1
ATOM 3947 C C . MET A 1 532 ? 9.988 -23.555 -20.087 1.00 98.38 532 MET A C 1
ATOM 3949 O O . MET A 1 532 ? 11.016 -23.495 -19.416 1.00 98.38 532 MET A O 1
ATOM 3953 N N . ALA A 1 533 ? 8.846 -24.037 -19.595 1.00 98.50 533 ALA A N 1
ATOM 3954 C CA . ALA A 1 533 ? 8.707 -24.537 -18.233 1.00 98.50 533 ALA A CA 1
ATOM 3955 C C . ALA A 1 533 ? 9.677 -25.692 -17.934 1.00 98.50 533 ALA A C 1
ATOM 3957 O O . ALA A 1 533 ? 10.256 -25.733 -16.848 1.00 98.50 533 ALA A O 1
ATOM 3958 N N . GLU A 1 534 ? 9.901 -26.594 -18.892 1.00 98.25 534 GLU A N 1
ATOM 3959 C CA . GLU A 1 534 ? 10.876 -27.680 -18.770 1.00 98.25 534 GLU A CA 1
ATOM 3960 C C . GLU A 1 534 ? 12.305 -27.149 -18.637 1.00 98.25 534 GLU A C 1
ATOM 3962 O O . GLU A 1 534 ? 13.024 -27.580 -17.738 1.00 98.25 534 GLU A O 1
ATOM 3967 N N . GLN A 1 535 ? 12.687 -26.144 -19.432 1.00 97.62 535 GLN A N 1
ATOM 3968 C CA . GLN A 1 535 ? 13.996 -25.491 -19.295 1.00 97.62 535 GLN A CA 1
ATOM 3969 C C . GLN A 1 535 ? 14.159 -24.806 -17.935 1.00 97.62 535 GLN A C 1
ATOM 3971 O O . GLN A 1 535 ? 15.204 -24.918 -17.300 1.00 97.62 535 GLN A O 1
ATOM 3976 N N . VAL A 1 536 ? 13.126 -24.100 -17.464 1.00 97.69 536 VAL A N 1
ATOM 3977 C CA . VAL A 1 536 ? 13.151 -23.431 -16.154 1.00 97.69 536 VAL A CA 1
ATOM 3978 C C . VAL A 1 536 ? 13.262 -24.457 -15.024 1.00 97.69 536 VAL A C 1
ATOM 3980 O O . VAL A 1 536 ? 13.968 -24.220 -14.048 1.00 97.69 536 VAL A O 1
ATOM 3983 N N . ALA A 1 537 ? 12.622 -25.624 -15.147 1.00 95.31 537 ALA A N 1
ATOM 3984 C CA . ALA A 1 537 ? 12.669 -26.675 -14.131 1.00 95.31 537 ALA A CA 1
ATOM 3985 C C . ALA A 1 537 ? 14.076 -27.279 -13.925 1.00 95.31 537 ALA A C 1
ATOM 3987 O O . ALA A 1 537 ? 14.348 -27.858 -12.865 1.00 95.31 537 ALA A O 1
ATOM 3988 N N . GLU A 1 538 ? 14.983 -27.137 -14.892 1.00 94.12 538 GLU A N 1
ATOM 3989 C CA . GLU A 1 538 ? 16.386 -27.550 -14.763 1.00 94.12 538 GLU A CA 1
ATOM 3990 C C . GLU A 1 538 ? 17.221 -26.552 -13.945 1.00 94.12 538 GLU A C 1
ATOM 3992 O O . GLU A 1 538 ? 18.230 -26.929 -13.343 1.00 94.12 538 GLU A O 1
ATOM 3997 N N . VAL A 1 539 ? 16.766 -25.302 -13.840 1.00 93.31 539 VAL A N 1
ATOM 3998 C CA . VAL A 1 539 ? 17.461 -24.205 -13.163 1.00 93.31 539 VAL A CA 1
ATOM 3999 C C . VAL A 1 539 ? 16.847 -23.963 -11.779 1.00 93.31 539 VAL A C 1
ATOM 4001 O O . VAL A 1 539 ? 15.664 -24.192 -11.522 1.00 93.31 539 VAL A O 1
ATOM 4004 N N . PHE A 1 540 ? 17.661 -23.528 -10.817 1.00 96.44 540 PHE A N 1
ATOM 4005 C CA . PHE A 1 540 ? 17.119 -23.002 -9.566 1.00 96.44 540 PHE A CA 1
ATOM 4006 C C . PHE A 1 540 ? 16.608 -21.577 -9.804 1.00 96.44 540 PHE A C 1
ATOM 4008 O O . PHE A 1 540 ? 17.405 -20.677 -10.052 1.00 96.44 540 PHE A O 1
ATOM 4015 N N . THR A 1 541 ? 15.298 -21.375 -9.689 1.00 98.06 541 THR A N 1
ATOM 4016 C CA . THR A 1 541 ? 14.623 -20.087 -9.907 1.00 98.06 541 THR A CA 1
ATOM 4017 C C . THR A 1 541 ? 13.784 -19.734 -8.681 1.00 98.06 541 THR A C 1
ATOM 4019 O O . THR A 1 541 ? 13.060 -20.583 -8.154 1.00 98.06 541 THR A O 1
ATOM 4022 N N . GLU A 1 542 ? 13.881 -18.488 -8.209 1.00 98.25 542 GLU A N 1
ATOM 4023 C CA . GLU A 1 542 ? 13.118 -18.014 -7.045 1.00 98.25 542 GLU A CA 1
ATOM 4024 C C . GLU A 1 542 ? 11.672 -17.664 -7.426 1.00 98.25 542 GLU A C 1
ATOM 4026 O O . GLU A 1 542 ? 10.735 -18.063 -6.724 1.00 98.25 542 GLU A O 1
ATOM 4031 N N . VAL A 1 543 ? 11.496 -16.941 -8.538 1.00 98.81 543 VAL A N 1
ATOM 4032 C CA . VAL A 1 543 ? 10.197 -16.469 -9.042 1.00 98.81 543 VAL A CA 1
ATOM 4033 C C . VAL A 1 543 ? 10.150 -16.563 -10.565 1.00 98.81 543 VAL A C 1
ATOM 4035 O O . VAL A 1 543 ? 11.132 -16.247 -11.235 1.00 98.81 543 VAL A O 1
ATOM 4038 N N . ILE A 1 544 ? 8.997 -16.946 -11.104 1.00 98.81 544 ILE A N 1
ATOM 4039 C CA . ILE A 1 544 ? 8.639 -16.768 -12.510 1.00 98.81 544 ILE A CA 1
ATOM 4040 C C . ILE A 1 544 ? 7.320 -15.996 -12.603 1.00 98.81 544 ILE A C 1
ATOM 4042 O O . ILE A 1 544 ? 6.374 -16.319 -11.886 1.00 98.81 544 ILE A O 1
ATOM 4046 N N . ILE A 1 545 ? 7.267 -14.986 -13.471 1.00 98.62 545 ILE A N 1
ATOM 4047 C CA . ILE A 1 545 ? 6.084 -14.156 -13.723 1.00 98.62 545 ILE A CA 1
ATOM 4048 C C . ILE A 1 545 ? 5.759 -14.098 -15.219 1.00 98.62 545 ILE A C 1
ATOM 4050 O O . ILE A 1 545 ? 6.648 -13.909 -16.054 1.00 98.62 545 ILE A O 1
ATOM 4054 N N . ALA A 1 546 ? 4.483 -14.277 -15.553 1.00 98.31 546 ALA A N 1
ATOM 4055 C CA . ALA A 1 546 ? 3.982 -14.301 -16.925 1.00 98.31 546 ALA A CA 1
ATOM 4056 C C . ALA A 1 546 ? 2.539 -13.764 -17.003 1.00 98.31 546 ALA A C 1
ATOM 4058 O O . ALA A 1 546 ? 1.839 -13.751 -15.987 1.00 98.31 546 ALA A O 1
ATOM 4059 N N . PRO A 1 547 ? 2.055 -13.357 -18.193 1.00 96.94 547 PRO A N 1
ATOM 4060 C CA . PRO A 1 547 ? 0.646 -13.013 -18.379 1.00 96.94 547 PRO A CA 1
ATOM 4061 C C . PRO A 1 547 ? -0.267 -14.245 -18.334 1.00 96.94 547 PRO A C 1
ATOM 4063 O O . PRO A 1 547 ? -1.424 -14.138 -17.941 1.00 96.94 547 PRO A O 1
ATOM 4066 N N . SER A 1 548 ? 0.248 -15.415 -18.721 1.00 97.75 548 SER A N 1
ATOM 4067 C CA . SER A 1 548 ? -0.443 -16.703 -18.640 1.00 97.75 548 SER A CA 1
ATOM 4068 C C . SER A 1 548 ? 0.555 -17.866 -18.704 1.00 97.75 548 SER A C 1
ATOM 4070 O O . SER A 1 548 ? 1.741 -17.681 -18.998 1.00 97.75 548 SER A O 1
ATOM 4072 N N . TYR A 1 549 ? 0.063 -19.073 -18.430 1.00 98.44 549 TYR A N 1
ATOM 4073 C CA . TYR A 1 549 ? 0.801 -20.330 -18.540 1.00 98.44 549 TYR A CA 1
ATOM 4074 C C . TYR A 1 549 ? -0.024 -21.303 -19.379 1.00 98.44 549 TYR A C 1
ATOM 4076 O O . TYR A 1 549 ? -1.214 -21.466 -19.117 1.00 98.44 549 TYR A O 1
ATOM 4084 N N . ALA A 1 550 ? 0.612 -21.959 -20.348 1.00 98.00 550 ALA A N 1
ATOM 4085 C CA . ALA A 1 550 ? -0.041 -22.979 -21.159 1.00 98.00 550 ALA A CA 1
ATOM 4086 C C . ALA A 1 550 ? -0.446 -24.199 -20.312 1.00 98.00 550 ALA A C 1
ATOM 4088 O O . ALA A 1 550 ? 0.172 -24.492 -19.278 1.00 98.00 550 ALA A O 1
ATOM 4089 N N . ASP A 1 551 ? -1.429 -24.963 -20.790 1.00 97.25 551 ASP A N 1
ATOM 4090 C CA . ASP A 1 551 ? -1.845 -26.219 -20.161 1.00 97.25 551 ASP A CA 1
ATOM 4091 C C . ASP A 1 551 ? -0.638 -27.156 -19.951 1.00 97.25 551 ASP A C 1
ATOM 4093 O O . ASP A 1 551 ? 0.127 -27.445 -20.872 1.00 97.25 551 ASP A O 1
ATOM 4097 N N . GLY A 1 552 ? -0.439 -27.612 -18.711 1.00 97.12 552 GLY A N 1
ATOM 4098 C CA . GLY A 1 552 ? 0.687 -28.462 -18.302 1.00 97.12 552 GLY A CA 1
ATOM 4099 C C . GLY A 1 552 ? 1.989 -27.726 -17.947 1.00 97.12 552 GLY A C 1
ATOM 4100 O O . GLY A 1 552 ? 2.854 -28.314 -17.294 1.00 97.12 552 GLY A O 1
ATOM 4101 N N . ALA A 1 553 ? 2.146 -26.439 -18.283 1.00 98.06 553 ALA A N 1
ATOM 4102 C CA . ALA A 1 553 ? 3.345 -25.673 -17.918 1.00 98.06 553 ALA A CA 1
ATOM 4103 C C . ALA A 1 553 ? 3.432 -25.455 -16.396 1.00 98.06 553 ALA A C 1
ATOM 4105 O O . ALA A 1 553 ? 4.498 -25.615 -15.793 1.00 98.06 553 ALA A O 1
ATOM 4106 N N . LEU A 1 554 ? 2.293 -25.166 -15.754 1.00 97.25 554 LEU A N 1
ATOM 4107 C CA . LEU A 1 554 ? 2.203 -25.027 -14.299 1.00 97.25 554 LEU A CA 1
ATOM 4108 C C . LEU A 1 554 ? 2.593 -26.324 -13.574 1.00 97.25 554 LEU A C 1
ATOM 4110 O O . LEU A 1 554 ? 3.318 -26.268 -12.578 1.00 97.25 554 LEU A O 1
ATOM 4114 N N . ASP A 1 555 ? 2.175 -27.483 -14.091 1.00 97.94 555 ASP A N 1
ATOM 4115 C CA . ASP A 1 555 ? 2.494 -28.792 -13.510 1.00 97.94 555 ASP A CA 1
ATOM 4116 C C . ASP A 1 555 ? 3.998 -29.069 -13.544 1.00 97.94 555 ASP A C 1
ATOM 4118 O O . ASP A 1 555 ? 4.568 -29.588 -12.581 1.00 97.94 555 ASP A O 1
ATOM 4122 N N . VAL A 1 556 ? 4.663 -28.697 -14.642 1.00 98.31 556 VAL A N 1
ATOM 4123 C CA . VAL A 1 556 ? 6.116 -28.838 -14.804 1.00 98.31 556 VAL A CA 1
ATOM 4124 C C . VAL A 1 556 ? 6.858 -27.972 -13.790 1.00 98.31 556 VAL A C 1
ATOM 4126 O O . VAL A 1 556 ? 7.713 -28.479 -13.059 1.00 98.31 556 VAL A O 1
ATOM 4129 N N . LEU A 1 557 ? 6.507 -26.688 -13.700 1.00 98.06 557 LEU A N 1
ATOM 4130 C CA . LEU A 1 557 ? 7.144 -25.746 -12.776 1.00 98.06 557 LEU A CA 1
ATOM 4131 C C . LEU A 1 557 ? 6.897 -26.134 -11.309 1.00 98.06 557 LEU A C 1
ATOM 4133 O O . LEU A 1 557 ? 7.813 -26.080 -10.481 1.00 98.06 557 LEU A O 1
ATOM 4137 N N . SER A 1 558 ? 5.691 -26.610 -10.989 1.00 97.50 558 SER A N 1
ATOM 4138 C CA . SER A 1 558 ? 5.293 -26.984 -9.625 1.00 97.50 558 SER A CA 1
ATOM 4139 C C . SER A 1 558 ? 6.033 -28.208 -9.074 1.00 97.50 558 SER A C 1
ATOM 4141 O O . SER A 1 558 ? 6.047 -28.424 -7.858 1.00 97.50 558 SER A O 1
ATOM 4143 N N . ARG A 1 559 ? 6.755 -28.963 -9.922 1.00 96.00 559 ARG A N 1
ATOM 4144 C CA . ARG A 1 559 ? 7.693 -30.017 -9.482 1.00 96.00 559 ARG A CA 1
ATOM 4145 C C . ARG A 1 559 ? 8.751 -29.470 -8.517 1.00 96.00 559 ARG A C 1
ATOM 4147 O O . ARG A 1 559 ? 9.246 -30.202 -7.658 1.00 96.00 559 ARG A O 1
ATOM 4154 N N . LYS A 1 560 ? 9.104 -28.181 -8.619 1.00 95.62 560 LYS A N 1
ATOM 4155 C CA . LYS A 1 560 ? 9.958 -27.490 -7.645 1.00 95.62 560 LYS A CA 1
ATOM 4156 C C . LYS A 1 560 ? 9.088 -26.889 -6.544 1.00 95.62 560 LYS A C 1
ATOM 4158 O O . LYS A 1 560 ? 8.324 -25.961 -6.768 1.00 95.62 560 LYS A O 1
ATOM 4163 N N . LYS A 1 561 ? 9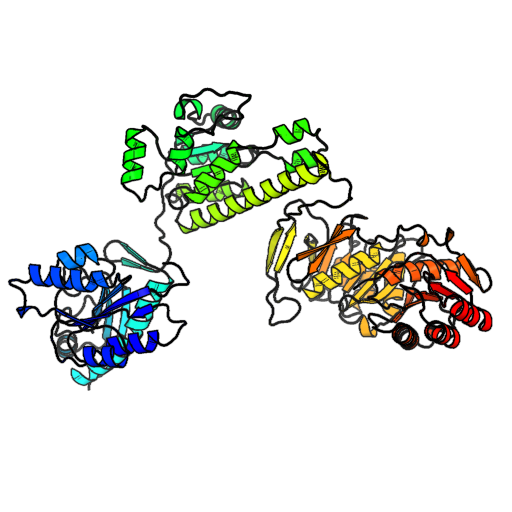.264 -27.347 -5.304 1.00 96.06 561 LYS A N 1
ATOM 4164 C CA . LYS A 1 561 ? 8.437 -26.914 -4.158 1.00 96.06 561 LYS A CA 1
ATOM 4165 C C . LYS A 1 561 ? 8.453 -25.400 -3.875 1.00 96.06 561 LYS A C 1
ATOM 4167 O O . LYS A 1 561 ? 7.495 -24.880 -3.318 1.00 96.06 561 LYS A O 1
ATOM 4172 N N . ASN A 1 562 ? 9.559 -24.711 -4.162 1.00 97.69 562 ASN A N 1
ATOM 4173 C CA . ASN A 1 562 ? 9.803 -23.362 -3.633 1.00 97.69 562 ASN A CA 1
ATOM 4174 C C . ASN A 1 562 ? 9.595 -22.221 -4.638 1.00 97.69 562 ASN A C 1
ATOM 4176 O O . ASN A 1 562 ? 9.493 -21.081 -4.187 1.00 97.69 562 ASN A O 1
ATOM 4180 N N . ILE A 1 563 ? 9.573 -22.503 -5.945 1.00 98.38 563 ILE A N 1
ATOM 4181 C CA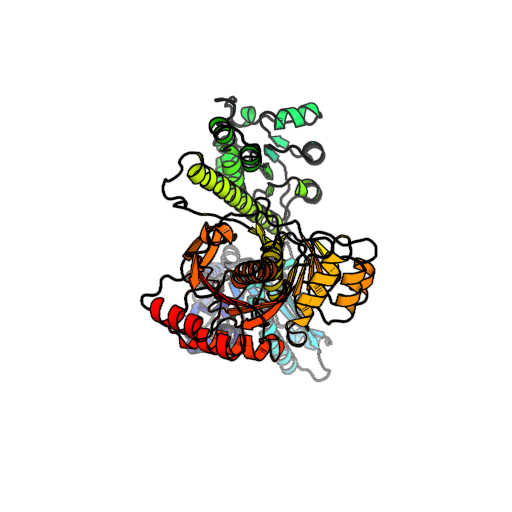 . ILE A 1 563 ? 9.454 -21.469 -6.982 1.00 98.38 563 ILE A CA 1
ATOM 4182 C C . ILE A 1 563 ? 8.097 -20.774 -6.857 1.00 98.38 563 ILE A C 1
ATOM 4184 O O . ILE A 1 563 ? 7.074 -21.453 -6.778 1.00 98.38 563 ILE A O 1
ATOM 4188 N N . ARG A 1 564 ? 8.079 -19.438 -6.814 1.00 98.62 564 ARG A N 1
ATOM 4189 C CA . ARG A 1 564 ? 6.821 -18.684 -6.893 1.00 98.62 564 ARG A CA 1
ATOM 4190 C C . ARG A 1 564 ? 6.436 -18.528 -8.349 1.00 98.62 564 ARG A C 1
ATOM 4192 O O . ARG A 1 564 ? 7.249 -18.069 -9.145 1.00 98.62 564 ARG A O 1
ATOM 4199 N N . ILE A 1 565 ? 5.214 -18.917 -8.674 1.00 98.75 565 ILE A N 1
ATOM 4200 C CA . ILE A 1 565 ? 4.666 -18.825 -10.026 1.00 98.75 565 ILE A CA 1
ATOM 4201 C C . ILE A 1 565 ? 3.582 -17.760 -9.983 1.00 98.75 565 ILE A C 1
ATOM 4203 O O . ILE A 1 565 ? 2.616 -17.917 -9.234 1.00 98.75 565 ILE A O 1
ATOM 4207 N N . LEU A 1 566 ? 3.785 -16.666 -10.713 1.00 98.56 566 LEU A N 1
ATOM 4208 C CA . LEU A 1 566 ? 2.937 -15.482 -10.659 1.00 98.56 566 LEU A CA 1
ATOM 4209 C C . LEU A 1 566 ? 2.249 -15.237 -11.999 1.00 98.56 566 LEU A C 1
ATOM 4211 O O . LEU A 1 566 ? 2.900 -15.219 -13.043 1.00 98.56 566 LEU A O 1
ATOM 4215 N N . VAL A 1 567 ? 0.952 -14.953 -11.945 1.00 98.06 567 VAL A N 1
ATOM 4216 C CA . VAL A 1 567 ? 0.201 -14.384 -13.065 1.00 98.06 567 VAL A CA 1
ATOM 4217 C C . VAL A 1 567 ? -0.034 -12.907 -12.790 1.00 98.06 567 VAL A C 1
ATOM 4219 O O . VAL A 1 567 ? -0.527 -12.537 -11.721 1.00 98.06 567 VAL A O 1
ATOM 4222 N N . ALA A 1 568 ? 0.322 -12.057 -13.748 1.00 95.31 568 ALA A N 1
ATOM 4223 C CA . ALA A 1 568 ? 0.074 -10.623 -13.672 1.00 95.31 568 ALA A CA 1
ATOM 4224 C C . ALA A 1 568 ? -0.430 -10.079 -15.016 1.00 95.31 568 ALA A C 1
ATOM 4226 O O . ALA A 1 568 ? 0.039 -10.521 -16.066 1.00 95.31 568 ALA A O 1
ATOM 4227 N N . PRO A 1 569 ? -1.353 -9.101 -15.010 1.00 91.19 569 PRO A N 1
ATOM 4228 C CA . PRO A 1 569 ? -1.768 -8.439 -16.238 1.00 91.19 569 PRO A CA 1
ATOM 4229 C C . PRO A 1 569 ? -0.589 -7.685 -16.862 1.00 91.19 569 PRO A C 1
ATOM 4231 O O . PRO A 1 569 ? 0.273 -7.157 -16.149 1.00 91.19 569 PRO A O 1
ATOM 4234 N N . SER A 1 570 ? -0.566 -7.607 -18.195 1.00 87.62 570 SER A N 1
ATOM 4235 C CA . SER A 1 570 ? 0.412 -6.784 -18.912 1.00 87.62 570 SER A CA 1
ATOM 4236 C C . SER A 1 570 ? 0.393 -5.344 -18.380 1.00 87.62 570 SER A C 1
ATOM 4238 O O . SER A 1 570 ? -0.685 -4.802 -18.119 1.00 87.62 570 SER A O 1
ATOM 4240 N N . PRO A 1 571 ? 1.567 -4.719 -18.195 1.00 86.38 571 PRO A N 1
ATOM 4241 C CA . PRO A 1 571 ? 1.648 -3.379 -17.642 1.00 86.38 571 PRO A CA 1
ATOM 4242 C C . PRO A 1 571 ? 1.087 -2.356 -18.638 1.00 86.38 571 PRO A C 1
ATOM 4244 O O . PRO A 1 571 ? 1.278 -2.477 -19.850 1.00 86.38 571 PRO A O 1
ATOM 4247 N N . SER A 1 572 ? 0.420 -1.321 -18.128 1.00 81.19 572 SER A N 1
ATOM 4248 C CA . SER A 1 572 ? 0.056 -0.150 -18.928 1.00 81.19 572 SER A CA 1
ATOM 4249 C C . SER A 1 572 ? 1.315 0.621 -19.327 1.00 81.19 572 SER A C 1
ATOM 4251 O O . SER A 1 572 ? 2.170 0.877 -18.477 1.00 81.19 572 SER A O 1
ATOM 4253 N N . ARG A 1 573 ? 1.426 1.029 -20.597 1.00 76.19 573 ARG A N 1
ATOM 4254 C CA . ARG A 1 573 ? 2.489 1.949 -21.029 1.00 76.19 573 ARG A CA 1
ATOM 4255 C C . ARG A 1 573 ? 2.177 3.365 -20.524 1.00 76.19 573 ARG A C 1
ATOM 4257 O O . ARG A 1 573 ? 1.059 3.843 -20.693 1.00 76.19 573 ARG A O 1
ATOM 4264 N N . GLY A 1 574 ? 3.167 4.024 -19.930 1.00 82.25 574 GLY A N 1
ATOM 4265 C CA . GLY A 1 574 ? 3.094 5.412 -19.463 1.00 82.25 574 GLY A CA 1
ATOM 4266 C C . GLY A 1 574 ? 2.752 5.556 -17.978 1.00 82.25 574 GLY A C 1
ATOM 4267 O O . GLY A 1 574 ? 2.779 4.593 -17.214 1.00 82.25 574 GLY A O 1
ATOM 4268 N N . GLY A 1 575 ? 2.444 6.787 -17.571 1.00 87.00 575 GLY A N 1
ATOM 4269 C CA . GLY A 1 575 ? 2.156 7.148 -16.182 1.00 87.00 575 GLY A CA 1
ATOM 4270 C C . GLY A 1 575 ? 3.337 7.808 -15.470 1.00 87.00 575 GLY A C 1
ATOM 4271 O O . GLY A 1 575 ? 4.355 8.135 -16.080 1.00 87.00 575 GLY A O 1
ATOM 4272 N N . ALA A 1 576 ? 3.172 8.032 -14.166 1.00 89.62 576 ALA A N 1
ATOM 4273 C CA . ALA A 1 576 ? 4.177 8.668 -13.325 1.00 89.62 576 ALA A CA 1
ATOM 4274 C C . ALA A 1 576 ? 4.884 7.645 -12.426 1.00 89.62 576 ALA A C 1
ATOM 4276 O O . ALA A 1 576 ? 4.257 6.758 -11.849 1.00 89.62 576 ALA A O 1
ATOM 4277 N N . GLU A 1 577 ? 6.191 7.815 -12.265 1.00 91.81 577 GLU A N 1
ATOM 4278 C CA . GLU A 1 577 ? 7.020 7.094 -11.308 1.00 91.81 577 GLU A CA 1
ATOM 4279 C C . GLU A 1 577 ? 7.338 8.006 -10.124 1.00 91.81 577 GLU A C 1
ATOM 4281 O O . GLU A 1 577 ? 7.645 9.189 -10.293 1.00 91.81 577 GLU A O 1
ATOM 4286 N N . THR A 1 578 ? 7.282 7.453 -8.913 1.00 93.75 578 THR A N 1
ATOM 4287 C CA . THR A 1 578 ? 7.607 8.187 -7.689 1.00 93.75 578 THR A CA 1
ATOM 4288 C C . THR A 1 578 ? 8.819 7.595 -6.987 1.00 93.75 578 THR A C 1
ATOM 4290 O O . THR A 1 578 ? 8.892 6.382 -6.795 1.00 93.75 578 THR A O 1
ATOM 4293 N N . ARG A 1 579 ? 9.728 8.450 -6.514 1.00 96.31 579 ARG A N 1
ATOM 4294 C CA . ARG A 1 579 ? 10.917 8.052 -5.753 1.00 96.31 579 ARG A CA 1
ATOM 4295 C C . ARG A 1 579 ? 10.977 8.809 -4.434 1.00 96.31 579 ARG A C 1
ATOM 4297 O O . ARG A 1 579 ? 11.107 10.032 -4.414 1.00 96.31 579 ARG A O 1
ATOM 4304 N N . ALA A 1 580 ? 10.900 8.079 -3.324 1.00 96.38 580 ALA A N 1
ATOM 4305 C CA . ALA A 1 580 ? 11.042 8.672 -2.000 1.00 96.38 580 ALA A CA 1
ATOM 4306 C C . ALA A 1 580 ? 12.459 9.234 -1.796 1.00 96.38 580 ALA A C 1
ATOM 4308 O O . ALA A 1 580 ? 13.451 8.607 -2.176 1.00 96.38 580 ALA A O 1
ATOM 4309 N N . VAL A 1 581 ? 12.544 10.400 -1.156 1.00 97.56 581 VAL A N 1
ATOM 4310 C CA . VAL A 1 581 ? 13.792 11.033 -0.707 1.00 97.56 581 VAL A CA 1
ATOM 4311 C C . VAL A 1 581 ? 13.621 11.523 0.730 1.00 97.56 581 VAL A C 1
ATOM 4313 O O . VAL A 1 581 ? 12.502 11.670 1.221 1.00 97.56 581 VAL A O 1
ATOM 4316 N N . SER A 1 582 ? 14.714 11.773 1.451 1.00 97.12 582 SER A N 1
ATOM 4317 C CA . SER A 1 582 ? 14.621 12.259 2.833 1.00 97.12 582 SER A CA 1
ATOM 4318 C C . SER A 1 582 ? 13.829 13.571 2.897 1.00 97.12 582 SER A C 1
ATOM 4320 O O . SER A 1 582 ? 14.262 14.582 2.348 1.00 97.12 582 SER A O 1
ATOM 4322 N N . GLY A 1 583 ? 12.682 13.549 3.577 1.00 96.50 583 GLY A N 1
ATOM 4323 C CA . GLY A 1 583 ? 11.802 14.708 3.737 1.00 96.50 583 GLY A CA 1
ATOM 4324 C C . GLY A 1 583 ? 10.787 14.935 2.611 1.00 96.50 583 GLY A C 1
ATOM 4325 O O . GLY A 1 583 ? 10.026 15.893 2.709 1.00 96.50 583 GLY A O 1
ATOM 4326 N N . GLY A 1 584 ? 10.729 14.089 1.572 1.00 97.12 584 GLY A N 1
ATOM 4327 C CA . GLY A 1 584 ? 9.790 14.302 0.466 1.00 97.12 584 GLY A CA 1
ATOM 4328 C C . GLY A 1 584 ? 9.747 13.205 -0.603 1.00 97.12 584 GLY A C 1
ATOM 4329 O O . GLY A 1 584 ? 10.125 12.056 -0.376 1.00 97.12 584 GLY A O 1
ATOM 4330 N N . LEU A 1 585 ? 9.255 13.582 -1.784 1.00 97.56 585 LEU A N 1
ATOM 4331 C CA . LEU A 1 585 ? 8.987 12.701 -2.921 1.00 97.56 585 LEU A CA 1
ATOM 4332 C C . LEU A 1 585 ? 9.444 13.379 -4.218 1.00 97.56 585 LEU A C 1
ATOM 4334 O O . LEU A 1 585 ? 9.156 14.555 -4.429 1.00 97.56 585 LEU A O 1
ATOM 4338 N N . LEU A 1 586 ? 10.121 12.634 -5.088 1.00 97.44 586 LEU A N 1
ATOM 4339 C CA . LEU A 1 586 ? 10.320 12.995 -6.491 1.00 97.44 586 LEU A CA 1
ATOM 4340 C C . LEU A 1 586 ? 9.258 12.290 -7.338 1.00 97.44 586 LEU A C 1
ATOM 4342 O O . LEU A 1 586 ? 8.920 11.139 -7.058 1.00 97.44 586 LEU A O 1
ATOM 4346 N N . MET A 1 587 ? 8.764 12.960 -8.376 1.00 95.69 587 MET A N 1
ATOM 4347 C CA . MET A 1 587 ? 7.826 12.403 -9.348 1.00 95.69 587 MET A CA 1
ATOM 4348 C C . MET A 1 587 ? 8.315 12.730 -10.760 1.00 95.69 587 MET A C 1
ATOM 4350 O O . MET A 1 587 ? 8.747 13.852 -11.014 1.00 95.69 587 MET A O 1
ATOM 4354 N N . GLN A 1 588 ? 8.268 11.749 -11.657 1.00 94.94 588 GLN A N 1
ATOM 4355 C CA . GLN A 1 588 ? 8.663 11.890 -13.059 1.00 94.94 588 GLN A CA 1
ATOM 4356 C C . GLN A 1 588 ? 7.732 11.078 -13.961 1.00 94.94 588 GLN A C 1
ATOM 4358 O O . GLN A 1 588 ? 7.037 10.186 -13.481 1.00 94.94 588 GLN A O 1
ATOM 4363 N N . SER A 1 589 ? 7.735 11.356 -15.265 1.00 94.00 589 SER A N 1
ATOM 4364 C CA . SER A 1 589 ? 7.112 10.445 -16.234 1.00 94.00 589 SER A CA 1
ATOM 4365 C C . SER A 1 589 ? 7.908 9.143 -16.305 1.00 94.00 589 SER A C 1
ATOM 4367 O O . SER A 1 589 ? 9.134 9.156 -16.175 1.00 94.00 589 SER A O 1
ATOM 4369 N N . LEU A 1 590 ? 7.220 8.021 -16.493 1.00 93.81 590 LEU A N 1
ATOM 4370 C CA . LEU A 1 590 ? 7.866 6.727 -16.665 1.00 93.81 590 LEU A CA 1
ATOM 4371 C C . LEU A 1 590 ? 8.645 6.701 -17.991 1.00 93.81 590 LEU A C 1
ATOM 4373 O O . LEU A 1 590 ? 8.083 7.017 -19.034 1.00 93.81 590 LEU A O 1
ATOM 4377 N N . ASP A 1 591 ? 9.914 6.290 -17.960 1.00 96.31 591 ASP A N 1
ATOM 4378 C CA . ASP A 1 591 ? 10.682 6.011 -19.183 1.00 96.31 591 ASP A CA 1
ATOM 4379 C C . ASP A 1 591 ? 10.125 4.753 -19.872 1.00 96.31 591 ASP A C 1
ATOM 4381 O O . ASP A 1 591 ? 10.243 3.644 -19.331 1.00 96.31 591 ASP A O 1
ATOM 4385 N N . VAL A 1 592 ? 9.478 4.950 -21.023 1.00 95.12 592 VAL A N 1
ATOM 4386 C CA . VAL A 1 592 ? 8.787 3.915 -21.811 1.00 95.12 592 VAL A CA 1
ATOM 4387 C C . VAL A 1 592 ? 9.407 3.695 -23.196 1.00 95.12 592 VAL A C 1
ATOM 4389 O O . VAL A 1 592 ? 8.813 2.986 -24.012 1.00 95.12 592 VAL A O 1
ATOM 4392 N N . LEU A 1 593 ? 10.612 4.232 -23.436 1.00 96.31 593 LEU A N 1
ATOM 4393 C CA . LEU A 1 593 ? 11.372 4.055 -24.681 1.00 96.31 593 LEU A CA 1
ATOM 4394 C C . LEU A 1 593 ? 10.597 4.499 -25.939 1.00 96.31 593 LEU A C 1
ATOM 4396 O O . LEU A 1 593 ? 10.459 3.718 -26.893 1.00 96.31 593 LEU A O 1
ATOM 4400 N N . ASP A 1 594 ? 10.037 5.709 -25.890 1.00 95.38 594 ASP A N 1
ATOM 4401 C CA . ASP A 1 594 ? 9.227 6.345 -26.936 1.00 95.38 594 ASP A CA 1
ATOM 4402 C C . ASP A 1 594 ? 9.733 7.738 -27.361 1.00 95.38 594 ASP A C 1
ATOM 4404 O O . ASP A 1 594 ? 9.033 8.461 -28.076 1.00 95.38 594 ASP A O 1
ATOM 4408 N N . ALA A 1 595 ? 10.943 8.128 -26.953 1.00 96.88 595 ALA A N 1
ATOM 4409 C CA . ALA A 1 595 ? 11.547 9.369 -27.417 1.00 96.88 595 ALA A CA 1
ATOM 4410 C C . ALA A 1 595 ? 11.976 9.252 -28.891 1.00 96.88 595 ALA A C 1
ATOM 4412 O O . ALA A 1 595 ? 12.178 8.163 -29.422 1.00 96.88 595 ALA A O 1
ATOM 4413 N N . GLU A 1 596 ? 12.158 10.391 -29.568 1.00 96.81 596 GLU A N 1
ATOM 4414 C CA . GLU A 1 596 ? 12.506 10.424 -30.999 1.00 96.81 596 GLU A CA 1
ATOM 4415 C C . GLU A 1 596 ? 13.764 9.597 -31.319 1.00 96.81 596 GLU A C 1
ATOM 4417 O O . GLU A 1 596 ? 13.804 8.892 -32.326 1.00 96.81 596 GLU A O 1
ATOM 4422 N N . GLY A 1 597 ? 14.762 9.627 -30.432 1.00 97.12 597 GLY A N 1
ATOM 4423 C CA . GLY A 1 597 ? 15.995 8.855 -30.569 1.00 97.12 597 GLY A CA 1
ATOM 4424 C C . GLY A 1 597 ? 15.883 7.370 -30.225 1.00 97.12 597 GLY A C 1
ATOM 4425 O O . GLY A 1 597 ? 16.880 6.664 -30.335 1.00 97.12 597 GLY A O 1
ATOM 4426 N N . ASP A 1 598 ? 14.717 6.869 -29.819 1.00 98.06 598 ASP A N 1
ATOM 4427 C CA . ASP A 1 598 ? 14.516 5.440 -29.547 1.00 98.06 598 ASP A CA 1
ATOM 4428 C C . ASP A 1 598 ? 14.192 4.632 -30.799 1.00 98.06 598 ASP A C 1
ATOM 4430 O O . ASP A 1 598 ? 14.385 3.413 -30.809 1.00 98.06 598 ASP A O 1
ATOM 4434 N N . ASP A 1 599 ? 13.750 5.304 -31.864 1.00 97.62 599 ASP A N 1
ATOM 4435 C CA . ASP A 1 599 ? 13.568 4.708 -33.182 1.00 97.62 599 ASP A CA 1
ATOM 4436 C C . ASP A 1 599 ? 14.908 4.689 -33.946 1.00 97.62 599 ASP A C 1
ATOM 4438 O O . ASP A 1 599 ? 15.462 5.757 -34.240 1.00 97.62 599 ASP A O 1
ATOM 4442 N N . PRO A 1 600 ? 15.431 3.505 -34.328 1.00 97.44 600 PRO A N 1
ATOM 4443 C CA . PRO A 1 600 ? 16.646 3.395 -35.129 1.00 97.44 600 PRO A CA 1
ATOM 4444 C C . PRO A 1 600 ? 16.609 4.157 -36.458 1.00 97.44 600 PRO A C 1
ATOM 4446 O O . PRO A 1 600 ? 17.668 4.502 -36.984 1.00 97.44 600 PRO A O 1
ATOM 4449 N N . ALA A 1 601 ? 15.420 4.448 -37.001 1.00 97.31 601 ALA A N 1
ATOM 4450 C CA . ALA A 1 601 ? 15.264 5.262 -38.204 1.00 97.31 601 ALA A CA 1
ATOM 4451 C C . ALA A 1 601 ? 15.745 6.714 -38.022 1.00 97.31 601 ALA A C 1
ATOM 4453 O O . ALA A 1 601 ? 16.121 7.357 -39.004 1.00 97.31 601 ALA A O 1
ATOM 4454 N N . ASN A 1 602 ? 15.773 7.213 -36.782 1.00 98.06 602 ASN A N 1
ATOM 4455 C CA . ASN A 1 602 ? 16.191 8.576 -36.444 1.00 98.06 602 ASN A CA 1
ATOM 4456 C C . ASN A 1 602 ? 17.659 8.659 -35.995 1.00 98.06 602 ASN A C 1
ATOM 4458 O O . ASN A 1 602 ? 18.159 9.742 -35.683 1.00 98.06 602 ASN A O 1
ATOM 4462 N N . TRP A 1 603 ? 18.378 7.535 -35.949 1.00 98.62 603 TRP A N 1
ATOM 4463 C CA . TRP A 1 603 ? 19.765 7.528 -35.498 1.00 98.62 603 TRP A CA 1
ATOM 4464 C C . TRP A 1 603 ? 20.708 8.144 -36.527 1.00 98.62 603 TRP A C 1
ATOM 4466 O O . TRP A 1 603 ? 20.644 7.879 -37.727 1.00 98.62 603 TRP A O 1
ATOM 4476 N N . THR A 1 604 ? 21.674 8.915 -36.034 1.00 98.62 604 THR A N 1
ATOM 4477 C CA . THR A 1 604 ? 22.738 9.473 -36.868 1.00 98.62 604 THR A CA 1
ATOM 4478 C C . THR A 1 604 ? 23.913 8.503 -36.933 1.00 98.62 604 THR A C 1
ATOM 4480 O O . THR A 1 604 ? 24.548 8.232 -35.916 1.00 98.62 604 THR A O 1
ATOM 4483 N N . LEU A 1 605 ? 24.248 8.013 -38.130 1.00 98.62 605 LEU A N 1
ATOM 4484 C CA . LEU A 1 605 ? 25.500 7.287 -38.368 1.00 98.62 605 LEU A CA 1
ATOM 4485 C C . LEU A 1 605 ? 26.675 8.277 -38.333 1.00 98.62 605 LEU A C 1
ATOM 4487 O O . LEU A 1 605 ? 26.873 9.040 -39.276 1.00 98.62 605 LEU A O 1
ATOM 4491 N N . ALA A 1 606 ? 27.448 8.272 -37.248 1.00 98.19 606 ALA A N 1
ATOM 4492 C CA . ALA A 1 606 ? 28.557 9.204 -37.049 1.00 98.19 606 ALA A CA 1
ATOM 4493 C C . ALA A 1 606 ? 29.841 8.781 -37.779 1.00 98.19 606 ALA A C 1
ATOM 4495 O O . ALA A 1 606 ? 30.585 9.637 -38.250 1.00 98.19 606 ALA A O 1
ATOM 4496 N N . THR A 1 607 ? 30.111 7.476 -37.869 1.00 98.38 607 THR A N 1
ATOM 4497 C CA . THR A 1 607 ? 31.223 6.911 -38.652 1.00 98.38 607 THR A CA 1
ATOM 4498 C C . THR A 1 607 ? 30.988 5.429 -38.961 1.00 98.38 607 THR A C 1
ATOM 4500 O O . THR A 1 607 ? 30.104 4.799 -38.374 1.00 98.38 607 THR A O 1
ATOM 4503 N N . GLY A 1 608 ? 31.788 4.872 -39.872 1.00 96.81 608 GLY A N 1
ATOM 4504 C CA . GLY A 1 608 ? 31.706 3.487 -40.332 1.00 96.81 608 GLY A CA 1
ATOM 4505 C C . GLY A 1 608 ? 30.735 3.281 -41.498 1.00 96.81 608 GLY A C 1
ATOM 4506 O O . GLY A 1 608 ? 30.216 4.226 -42.094 1.00 96.81 608 GLY A O 1
ATOM 4507 N N . LYS A 1 609 ? 30.518 2.015 -41.868 1.00 96.25 609 LYS A N 1
ATOM 4508 C CA . LYS A 1 609 ? 29.504 1.648 -42.869 1.00 96.25 609 LYS A CA 1
ATOM 4509 C C . LYS A 1 609 ? 28.138 1.553 -42.185 1.00 96.25 609 LYS A C 1
ATOM 4511 O O . LYS A 1 609 ? 28.094 1.183 -41.019 1.00 96.25 609 LYS A O 1
ATOM 4516 N N . PRO A 1 610 ? 27.025 1.825 -42.882 1.00 97.12 610 PRO A N 1
ATOM 4517 C CA . PRO A 1 610 ? 25.710 1.506 -42.342 1.00 97.12 610 PRO A CA 1
ATOM 4518 C C . PRO A 1 610 ? 25.642 0.033 -41.914 1.00 97.12 610 PRO A C 1
ATOM 4520 O O . PRO A 1 610 ? 26.089 -0.845 -42.658 1.00 97.12 610 PRO A O 1
ATOM 4523 N N . ALA A 1 611 ? 25.116 -0.215 -40.715 1.00 97.31 611 ALA A N 1
ATOM 4524 C CA . ALA A 1 611 ? 24.852 -1.554 -40.210 1.00 97.31 611 ALA A CA 1
ATOM 4525 C C . ALA A 1 611 ? 23.907 -2.305 -41.160 1.00 97.31 611 ALA A C 1
ATOM 4527 O O . ALA A 1 611 ? 22.968 -1.718 -41.698 1.00 97.31 611 ALA A O 1
ATOM 4528 N N . ASP A 1 612 ? 24.152 -3.602 -41.351 1.00 97.44 612 ASP A N 1
ATOM 4529 C CA . ASP A 1 612 ? 23.163 -4.482 -41.977 1.00 97.44 612 ASP A CA 1
ATOM 4530 C C . ASP A 1 612 ? 21.936 -4.666 -41.070 1.00 97.44 612 ASP A C 1
ATOM 4532 O O . ASP A 1 612 ? 21.977 -4.355 -39.877 1.00 97.44 612 ASP A O 1
ATOM 4536 N N . ASP A 1 613 ? 20.845 -5.189 -41.632 1.00 96.81 613 ASP A N 1
ATOM 4537 C CA . ASP A 1 613 ? 19.558 -5.310 -40.936 1.00 96.81 613 ASP A CA 1
ATOM 4538 C C . ASP A 1 613 ? 19.675 -6.074 -39.607 1.00 96.81 613 ASP A C 1
ATOM 4540 O O . ASP A 1 613 ? 19.083 -5.679 -38.602 1.00 96.81 613 ASP A O 1
ATOM 4544 N N . GLN A 1 614 ? 20.483 -7.140 -39.566 1.00 96.69 614 GLN A N 1
ATOM 4545 C CA . GLN A 1 614 ? 20.688 -7.932 -38.351 1.00 96.69 614 GLN A CA 1
ATOM 4546 C C . GLN A 1 614 ? 21.474 -7.156 -37.287 1.00 96.69 614 GLN A C 1
ATOM 4548 O O . GLN A 1 614 ? 21.151 -7.219 -36.102 1.00 96.69 614 GLN A O 1
ATOM 4553 N N . THR A 1 615 ? 22.511 -6.423 -37.688 1.00 98.00 615 THR A N 1
ATOM 4554 C CA . THR A 1 615 ? 23.308 -5.584 -36.789 1.00 98.00 615 THR A CA 1
ATOM 4555 C C . THR A 1 615 ? 22.501 -4.406 -36.271 1.00 98.00 615 THR A C 1
ATOM 4557 O O . THR A 1 615 ? 22.589 -4.098 -35.084 1.00 98.00 615 THR A O 1
ATOM 4560 N N . LEU A 1 616 ? 21.674 -3.786 -37.113 1.00 98.38 616 LEU A N 1
ATOM 4561 C CA . LEU A 1 616 ? 20.778 -2.719 -36.688 1.00 98.38 616 LEU A CA 1
ATOM 4562 C C . LEU A 1 616 ? 19.713 -3.243 -35.713 1.00 98.38 616 LEU A C 1
ATOM 4564 O O . LEU A 1 616 ? 19.461 -2.604 -34.694 1.00 98.38 616 LEU A O 1
ATOM 4568 N N . ALA A 1 617 ? 19.154 -4.433 -35.958 1.00 98.00 617 ALA A N 1
ATOM 4569 C CA . ALA A 1 617 ? 18.221 -5.086 -35.040 1.00 98.00 617 ALA A CA 1
ATOM 4570 C C . ALA A 1 617 ? 18.866 -5.431 -33.685 1.00 98.00 617 ALA A C 1
ATOM 4572 O O . ALA A 1 617 ? 18.257 -5.200 -32.639 1.00 98.00 617 ALA A O 1
ATOM 4573 N N . ASP A 1 618 ? 20.107 -5.932 -33.680 1.00 98.62 618 ASP A N 1
ATOM 4574 C CA . ASP A 1 618 ? 20.856 -6.185 -32.444 1.00 98.62 618 ASP A CA 1
ATOM 4575 C C . ASP A 1 618 ? 21.155 -4.877 -31.689 1.00 98.62 618 ASP A C 1
ATOM 4577 O O . ASP A 1 618 ? 21.051 -4.849 -30.462 1.00 98.62 618 ASP A O 1
ATOM 4581 N N . LEU A 1 619 ? 21.497 -3.787 -32.395 1.00 98.81 619 LEU A N 1
ATOM 4582 C CA . LEU A 1 619 ? 21.719 -2.471 -31.782 1.00 98.81 619 LEU A CA 1
ATOM 4583 C C . LEU A 1 619 ? 20.426 -1.928 -31.169 1.00 98.81 619 LEU A C 1
ATOM 4585 O O . LEU A 1 619 ? 20.451 -1.449 -30.040 1.00 98.81 619 LEU A O 1
ATOM 4589 N N . ALA A 1 620 ? 19.298 -2.034 -31.875 1.00 98.56 620 ALA A N 1
ATOM 4590 C CA . ALA A 1 620 ? 17.983 -1.625 -31.382 1.00 98.56 620 ALA A CA 1
ATOM 4591 C C . ALA A 1 620 ? 17.568 -2.430 -30.143 1.00 98.56 620 ALA A C 1
ATOM 4593 O O . ALA A 1 620 ? 17.090 -1.869 -29.156 1.00 98.56 620 ALA A O 1
ATOM 4594 N N . PHE A 1 621 ? 17.807 -3.744 -30.155 1.00 98.81 621 PHE A N 1
ATOM 4595 C CA . PHE A 1 621 ? 17.607 -4.590 -28.985 1.00 98.81 621 PHE A CA 1
ATOM 4596 C C . PHE A 1 621 ? 18.501 -4.153 -27.813 1.00 98.81 621 PHE A C 1
ATOM 4598 O O . PHE A 1 621 ? 17.992 -3.949 -26.709 1.00 98.81 621 PHE A O 1
ATOM 4605 N N . ALA A 1 622 ? 19.806 -3.974 -28.045 1.00 98.81 622 ALA A N 1
ATOM 4606 C CA . ALA A 1 622 ? 20.758 -3.566 -27.015 1.00 98.81 622 ALA A CA 1
ATOM 4607 C C . ALA A 1 622 ? 20.413 -2.188 -26.431 1.00 98.81 622 ALA A C 1
ATOM 4609 O O . ALA A 1 622 ? 20.493 -2.015 -25.216 1.00 98.81 622 ALA A O 1
ATOM 4610 N N . TRP A 1 623 ? 19.992 -1.239 -27.275 1.00 98.81 623 TRP A N 1
ATOM 4611 C CA . TRP A 1 623 ? 19.553 0.102 -26.884 1.00 98.81 623 TRP A CA 1
ATOM 4612 C C . TRP A 1 623 ? 18.409 0.039 -25.874 1.00 98.81 623 TRP A C 1
ATOM 4614 O O . TRP A 1 623 ? 18.541 0.530 -24.752 1.00 98.81 623 TRP A O 1
ATOM 4624 N N . ARG A 1 624 ? 17.329 -0.667 -26.231 1.00 98.62 624 ARG A N 1
ATOM 4625 C CA . ARG A 1 624 ? 16.148 -0.836 -25.371 1.00 98.62 624 ARG A CA 1
ATOM 4626 C C . ARG A 1 624 ? 16.477 -1.597 -24.084 1.00 98.62 624 ARG A C 1
ATOM 4628 O O . ARG A 1 624 ? 16.095 -1.165 -23.000 1.00 98.62 624 ARG A O 1
ATOM 4635 N N . ALA A 1 625 ? 17.246 -2.684 -24.182 1.00 98.75 625 ALA A N 1
ATOM 4636 C CA . ALA A 1 625 ? 17.655 -3.484 -23.026 1.00 98.75 625 ALA A CA 1
ATOM 4637 C C . ALA A 1 625 ? 18.513 -2.685 -22.024 1.00 98.75 625 ALA A C 1
ATOM 4639 O O . ALA A 1 625 ? 18.460 -2.942 -20.819 1.00 98.75 625 ALA A O 1
ATOM 4640 N N . CYS A 1 626 ? 19.283 -1.699 -22.501 1.00 98.50 626 CYS A N 1
ATOM 4641 C CA . CYS A 1 626 ? 20.161 -0.874 -21.671 1.00 98.50 626 CYS A CA 1
ATOM 4642 C C . CYS A 1 626 ? 19.394 -0.085 -20.599 1.00 98.50 626 CYS A C 1
ATOM 4644 O O . CYS A 1 626 ? 19.900 0.074 -19.491 1.00 98.50 626 CYS A O 1
ATOM 4646 N N . ARG A 1 627 ? 18.140 0.310 -20.865 1.00 98.44 627 ARG A N 1
ATOM 4647 C CA . ARG A 1 627 ? 17.281 1.029 -19.905 1.00 98.44 627 ARG A CA 1
ATOM 4648 C C . ARG A 1 627 ? 17.048 0.253 -18.608 1.00 98.44 627 ARG A C 1
ATOM 4650 O O . ARG A 1 627 ? 16.915 0.846 -17.538 1.00 98.44 627 ARG A O 1
ATOM 4657 N N . ALA A 1 628 ? 16.989 -1.079 -18.676 1.00 98.38 628 ALA A N 1
ATOM 4658 C CA . ALA A 1 628 ? 16.788 -1.933 -17.504 1.00 98.38 628 ALA A CA 1
ATOM 4659 C C . ALA A 1 628 ? 18.045 -2.090 -16.635 1.00 98.38 628 ALA A C 1
ATOM 4661 O O . ALA A 1 628 ? 17.949 -2.487 -15.468 1.00 98.38 628 ALA A O 1
ATOM 4662 N N . VAL A 1 629 ? 19.218 -1.778 -17.185 1.00 98.69 629 VAL A N 1
ATOM 4663 C CA . VAL A 1 629 ? 20.504 -1.890 -16.504 1.00 98.69 629 VAL A CA 1
ATOM 4664 C C . VAL A 1 629 ? 20.757 -0.624 -15.689 1.00 98.69 629 VAL A C 1
ATOM 4666 O O . VAL A 1 629 ? 20.583 0.488 -16.175 1.00 98.69 629 VAL A O 1
ATOM 4669 N N . LYS A 1 630 ? 21.186 -0.775 -14.432 1.00 98.31 630 LYS A N 1
ATOM 4670 C CA . LYS A 1 630 ? 21.515 0.378 -13.586 1.00 98.31 630 LYS A CA 1
ATOM 4671 C C . LYS A 1 630 ? 22.742 1.117 -14.120 1.00 98.31 630 LYS A C 1
ATOM 4673 O O . LYS A 1 630 ? 23.713 0.484 -14.538 1.00 98.31 630 LYS A O 1
ATOM 4678 N N . SER A 1 631 ? 22.707 2.443 -14.078 1.00 98.25 631 SER A N 1
ATOM 4679 C CA . SER A 1 631 ? 23.729 3.316 -14.651 1.00 98.25 631 SER A CA 1
ATOM 4680 C C . SER A 1 631 ? 25.030 3.345 -13.828 1.00 98.25 631 SER A C 1
ATOM 4682 O O . SER A 1 631 ? 25.014 3.181 -12.610 1.00 98.25 631 SER A O 1
ATOM 4684 N N . ASN A 1 632 ? 26.195 3.575 -14.441 1.00 98.44 632 ASN A N 1
ATOM 4685 C CA . ASN A 1 632 ? 26.423 3.600 -15.891 1.00 98.44 632 ASN A CA 1
ATOM 4686 C C . ASN A 1 632 ? 26.359 2.180 -16.470 1.00 98.44 632 ASN A C 1
ATOM 4688 O O . ASN A 1 632 ? 26.943 1.255 -15.892 1.00 98.44 632 ASN A O 1
ATOM 4692 N N . ALA A 1 633 ? 25.698 2.041 -17.620 1.00 98.69 633 ALA A N 1
ATOM 4693 C CA . ALA A 1 633 ? 25.428 0.750 -18.237 1.00 98.69 633 ALA A CA 1
ATOM 4694 C C . ALA A 1 633 ? 26.057 0.596 -19.628 1.00 98.69 633 ALA A C 1
ATOM 4696 O O . ALA A 1 633 ? 26.037 1.524 -20.440 1.00 98.69 633 ALA A O 1
ATOM 4697 N N . ILE A 1 634 ? 26.577 -0.609 -19.891 1.00 98.88 634 ILE A N 1
ATOM 4698 C CA . ILE A 1 634 ? 27.000 -1.082 -21.215 1.00 98.88 634 ILE A CA 1
ATOM 4699 C C . ILE A 1 634 ? 26.387 -2.460 -21.459 1.00 98.88 634 ILE A C 1
ATOM 4701 O O . ILE A 1 634 ? 26.590 -3.381 -20.665 1.00 98.88 634 ILE A O 1
ATOM 4705 N N . VAL A 1 635 ? 25.671 -2.611 -22.570 1.00 98.88 635 VAL A N 1
ATOM 4706 C CA . VAL A 1 635 ? 25.070 -3.883 -22.991 1.00 98.88 635 VAL A CA 1
ATOM 4707 C C . VAL A 1 635 ? 25.737 -4.352 -24.271 1.00 98.88 635 VAL A C 1
ATOM 4709 O O . VAL A 1 635 ? 25.690 -3.647 -25.273 1.00 98.88 635 VAL A O 1
ATOM 4712 N N . LEU A 1 636 ? 26.320 -5.549 -24.242 1.00 98.88 636 LEU A N 1
ATOM 4713 C CA . LEU A 1 636 ? 26.749 -6.278 -25.429 1.00 98.88 636 LEU A CA 1
ATOM 4714 C C . LEU A 1 636 ? 25.644 -7.233 -25.867 1.00 98.88 636 LEU A C 1
ATOM 4716 O O . LEU A 1 636 ? 25.113 -7.974 -25.033 1.00 98.88 636 LEU A O 1
ATOM 4720 N N . ALA A 1 637 ? 25.323 -7.257 -27.158 1.00 98.81 637 ALA A N 1
ATOM 4721 C CA . ALA A 1 637 ? 24.279 -8.121 -27.697 1.00 98.81 637 ALA A CA 1
ATOM 4722 C C . ALA A 1 637 ? 24.642 -8.763 -29.041 1.00 98.81 637 ALA A C 1
ATOM 4724 O O . ALA A 1 637 ? 25.409 -8.215 -29.835 1.00 98.81 637 ALA A O 1
ATOM 4725 N N . ALA A 1 638 ? 24.057 -9.931 -29.294 1.00 98.50 638 ALA A N 1
ATOM 4726 C CA . ALA A 1 638 ? 24.104 -10.618 -30.579 1.00 98.50 638 ALA A CA 1
ATOM 4727 C C . ALA A 1 638 ? 22.886 -11.544 -30.728 1.00 98.50 638 ALA A C 1
ATOM 4729 O O . ALA A 1 638 ? 22.504 -12.224 -29.774 1.00 98.50 638 ALA A O 1
ATOM 4730 N N . GLY A 1 639 ? 22.280 -11.591 -31.916 1.00 97.25 639 GLY A N 1
ATOM 4731 C CA . GLY A 1 639 ? 21.156 -12.495 -32.204 1.00 97.25 639 GLY A CA 1
ATOM 4732 C C . GLY A 1 639 ? 19.904 -12.220 -31.359 1.00 97.25 639 GLY A C 1
ATOM 4733 O O . GLY A 1 639 ? 19.197 -13.156 -30.960 1.00 97.25 639 GLY A O 1
ATOM 4734 N N . GLY A 1 640 ? 19.654 -10.945 -31.043 1.00 98.19 640 GLY A N 1
ATOM 4735 C CA . GLY A 1 640 ? 18.553 -10.516 -30.177 1.00 98.19 640 GLY A CA 1
ATOM 4736 C C . GLY A 1 640 ? 18.692 -10.956 -28.715 1.00 98.19 640 GLY A C 1
ATOM 4737 O O . GLY A 1 640 ? 17.684 -11.156 -28.042 1.00 98.19 640 GLY A O 1
ATOM 4738 N N . ALA A 1 641 ? 19.914 -11.164 -28.224 1.00 98.81 641 ALA A N 1
ATOM 4739 C CA . ALA A 1 641 ? 20.175 -11.553 -26.843 1.00 98.81 641 ALA A CA 1
ATOM 4740 C C . ALA A 1 641 ? 21.366 -10.793 -26.267 1.00 98.81 641 ALA A C 1
ATOM 4742 O O . ALA A 1 641 ? 22.350 -10.540 -26.964 1.00 98.81 641 ALA A O 1
ATOM 4743 N N . THR A 1 642 ? 21.298 -10.454 -24.981 1.00 98.88 642 THR A N 1
ATOM 4744 C CA . THR A 1 642 ? 22.461 -9.934 -24.263 1.00 98.88 642 THR A CA 1
ATOM 4745 C C . THR A 1 642 ? 23.511 -11.034 -24.152 1.00 98.88 642 THR A C 1
ATOM 4747 O O . THR A 1 642 ? 23.190 -12.156 -23.765 1.00 98.88 642 THR A O 1
ATOM 4750 N N . VAL A 1 643 ? 24.765 -10.713 -24.455 1.00 98.69 643 VAL A N 1
ATOM 4751 C CA . VAL A 1 643 ? 25.903 -11.629 -24.284 1.00 98.69 643 VAL A CA 1
ATOM 4752 C C . VAL A 1 643 ? 26.829 -11.191 -23.154 1.00 98.69 643 VAL A C 1
ATOM 4754 O O . VAL A 1 643 ? 27.496 -12.034 -22.570 1.00 98.69 643 VAL A O 1
ATOM 4757 N N . GLY A 1 644 ? 26.827 -9.905 -22.789 1.00 98.56 644 GLY A N 1
ATOM 4758 C CA . GLY A 1 644 ? 27.533 -9.389 -21.618 1.00 98.56 644 GLY A CA 1
ATOM 4759 C C . GLY A 1 644 ? 26.969 -8.047 -21.166 1.00 98.56 644 GLY A C 1
ATOM 4760 O O . GLY A 1 644 ? 26.601 -7.211 -21.987 1.00 98.56 644 GLY A O 1
ATOM 4761 N N . VAL A 1 645 ? 26.886 -7.837 -19.852 1.00 98.75 645 VAL A N 1
ATOM 4762 C CA . VAL A 1 645 ? 26.273 -6.635 -19.266 1.00 98.75 645 VAL A CA 1
ATOM 4763 C C . VAL A 1 645 ? 27.189 -6.032 -18.208 1.00 98.75 645 VAL A C 1
ATOM 4765 O O . VAL A 1 645 ? 27.491 -6.660 -17.189 1.00 98.75 645 VAL A O 1
ATOM 4768 N N . GLY A 1 646 ? 27.602 -4.789 -18.429 1.00 98.50 646 GLY A N 1
ATOM 4769 C CA . GLY A 1 646 ? 28.268 -3.939 -17.453 1.00 98.50 646 GLY A CA 1
ATOM 4770 C C . GLY A 1 646 ? 27.245 -3.054 -16.760 1.00 98.50 646 GLY A C 1
ATOM 4771 O O . GLY A 1 646 ? 26.621 -2.231 -17.417 1.00 98.50 646 GLY A O 1
ATOM 4772 N N . MET A 1 647 ? 27.056 -3.236 -15.453 1.00 97.56 647 MET A N 1
ATOM 4773 C CA . MET A 1 647 ? 25.945 -2.651 -14.691 1.00 97.56 647 MET A CA 1
ATOM 4774 C C . MET A 1 647 ? 26.432 -1.876 -13.463 1.00 97.56 647 MET A C 1
ATOM 4776 O O . MET A 1 647 ? 27.368 -2.311 -12.786 1.00 97.56 647 MET A O 1
ATOM 4780 N N . GLY A 1 648 ? 25.770 -0.760 -13.157 1.00 96.75 648 GLY A N 1
ATOM 4781 C CA . GLY A 1 648 ? 25.858 -0.037 -11.886 1.00 96.75 648 GLY A CA 1
ATOM 4782 C C . GLY A 1 648 ? 27.215 0.600 -11.591 1.00 96.75 648 GLY A C 1
ATOM 4783 O O . GLY A 1 648 ? 27.570 0.755 -10.423 1.00 96.75 648 GLY A O 1
ATOM 4784 N N . GLN A 1 649 ? 28.021 0.896 -12.616 1.00 98.19 649 GLN A N 1
ATOM 4785 C CA . GLN A 1 649 ? 29.376 1.403 -12.401 1.00 98.19 649 GLN A CA 1
ATOM 4786 C C . GLN A 1 649 ? 29.402 2.926 -12.301 1.00 98.19 649 GLN A C 1
ATOM 4788 O O . GLN A 1 649 ? 28.815 3.637 -13.118 1.00 98.19 649 GLN A O 1
ATOM 4793 N N . VAL A 1 650 ? 30.181 3.441 -11.349 1.00 95.00 650 VAL A N 1
ATOM 4794 C CA . VAL A 1 650 ? 30.432 4.885 -11.211 1.00 95.00 650 VAL A CA 1
ATOM 4795 C C . VAL A 1 650 ? 31.215 5.457 -12.399 1.00 95.00 650 VAL A C 1
ATOM 4797 O O . VAL A 1 650 ? 31.080 6.638 -12.705 1.00 95.00 650 VAL A O 1
ATOM 4800 N N . ASN A 1 651 ? 31.989 4.619 -13.101 1.00 95.50 651 ASN A N 1
ATOM 4801 C CA . ASN A 1 651 ? 32.755 4.978 -14.290 1.00 95.50 651 ASN A CA 1
ATOM 4802 C C . ASN A 1 651 ? 32.369 4.087 -15.485 1.00 95.50 651 ASN A C 1
ATOM 4804 O O . ASN A 1 651 ? 32.298 2.862 -15.378 1.00 95.50 651 ASN A O 1
ATOM 4808 N N . ARG A 1 652 ? 32.138 4.703 -16.647 1.00 97.31 652 ARG A N 1
ATOM 4809 C CA . ARG A 1 652 ? 31.670 4.024 -17.863 1.00 97.31 652 ARG A CA 1
ATOM 4810 C C . ARG A 1 652 ? 32.706 3.065 -18.458 1.00 97.31 652 ARG A C 1
ATOM 4812 O O . ARG A 1 652 ? 32.322 2.040 -19.013 1.00 97.31 652 ARG A O 1
ATOM 4819 N N . VAL A 1 653 ? 34.002 3.343 -18.299 1.00 97.25 653 VAL A N 1
ATOM 4820 C CA . VAL A 1 653 ? 35.070 2.425 -18.745 1.00 97.25 653 VAL A CA 1
ATOM 4821 C C . VAL A 1 653 ? 35.052 1.105 -17.960 1.00 97.25 653 VAL A C 1
ATOM 4823 O O . VAL A 1 653 ? 35.298 0.042 -18.528 1.00 97.25 653 VAL A O 1
ATOM 4826 N N . ASP A 1 654 ? 34.678 1.147 -16.677 1.00 98.19 654 ASP A N 1
ATOM 4827 C CA . ASP A 1 654 ? 34.541 -0.050 -15.844 1.00 98.19 654 ASP A CA 1
ATOM 4828 C C . ASP A 1 654 ? 33.296 -0.850 -16.237 1.00 98.19 654 ASP A C 1
ATOM 4830 O O . ASP A 1 654 ? 33.342 -2.080 -16.268 1.00 98.19 654 ASP A O 1
ATOM 4834 N N . ALA A 1 655 ? 32.210 -0.171 -16.631 1.00 98.50 655 ALA A N 1
ATOM 4835 C CA . ALA A 1 655 ? 31.049 -0.838 -17.219 1.00 98.50 655 ALA A CA 1
ATOM 4836 C C . ALA A 1 655 ? 31.427 -1.555 -18.525 1.00 98.50 655 ALA A C 1
ATOM 4838 O O . ALA A 1 655 ? 31.094 -2.727 -18.688 1.00 98.50 655 ALA A O 1
ATOM 4839 N N . ALA A 1 656 ? 32.187 -0.909 -19.416 1.00 98.44 656 ALA A N 1
ATOM 4840 C CA . ALA A 1 656 ? 32.663 -1.536 -20.651 1.00 98.44 656 ALA A CA 1
ATOM 4841 C C . ALA A 1 656 ? 33.527 -2.775 -20.361 1.00 98.44 656 ALA A C 1
ATOM 4843 O O . ALA A 1 656 ? 33.254 -3.859 -20.876 1.00 98.44 656 ALA A O 1
ATOM 4844 N N . ARG A 1 657 ? 34.512 -2.651 -19.460 1.00 98.56 657 ARG A N 1
ATOM 4845 C CA . ARG A 1 657 ? 35.374 -3.768 -19.036 1.00 98.56 657 ARG A CA 1
ATOM 4846 C C . ARG A 1 657 ? 34.570 -4.927 -18.447 1.00 98.56 657 ARG A C 1
ATOM 4848 O O . ARG A 1 657 ? 34.848 -6.085 -18.762 1.00 98.56 657 ARG A O 1
ATOM 4855 N N . LEU A 1 658 ? 33.579 -4.632 -17.606 1.00 98.50 658 LEU A N 1
ATOM 4856 C CA . LEU A 1 658 ? 32.714 -5.640 -16.997 1.00 98.50 658 LEU A CA 1
ATOM 4857 C C . LEU A 1 658 ? 31.852 -6.356 -18.045 1.00 98.50 658 LEU A C 1
ATOM 4859 O O . LEU A 1 658 ? 31.739 -7.580 -17.994 1.00 98.50 658 LEU A O 1
ATOM 4863 N N . ALA A 1 659 ? 31.287 -5.619 -19.006 1.00 98.56 659 ALA A N 1
ATOM 4864 C CA . ALA A 1 659 ? 30.495 -6.190 -20.093 1.00 98.56 659 ALA A CA 1
ATOM 4865 C C . ALA A 1 659 ? 31.328 -7.155 -20.951 1.00 98.56 659 ALA A C 1
ATOM 4867 O O . ALA A 1 659 ? 30.897 -8.282 -21.185 1.00 98.56 659 ALA A O 1
ATOM 4868 N N . ILE A 1 660 ? 32.544 -6.748 -21.332 1.00 98.56 660 ILE A N 1
ATOM 4869 C CA . ILE A 1 660 ? 33.492 -7.577 -22.095 1.00 98.56 660 ILE A CA 1
ATOM 4870 C C . ILE A 1 660 ? 33.861 -8.836 -21.306 1.00 98.56 660 ILE A C 1
ATOM 4872 O O . ILE A 1 660 ? 33.752 -9.942 -21.821 1.00 98.56 660 ILE A O 1
ATOM 4876 N N . THR A 1 661 ? 34.234 -8.677 -20.032 1.00 98.00 661 THR A N 1
ATOM 4877 C CA . THR A 1 661 ? 34.652 -9.802 -19.175 1.00 98.00 661 THR A CA 1
ATOM 4878 C C . THR A 1 661 ? 33.540 -10.842 -19.020 1.00 98.00 661 THR A C 1
ATOM 4880 O O . THR A 1 661 ? 33.815 -12.034 -18.966 1.00 98.00 661 THR A O 1
ATOM 4883 N N . ARG A 1 662 ? 32.277 -10.404 -18.951 1.00 97.19 662 ARG A N 1
ATOM 4884 C CA . ARG A 1 662 ? 31.112 -11.300 -18.854 1.00 97.19 662 ARG A CA 1
ATOM 4885 C C . ARG A 1 662 ? 30.739 -11.954 -20.183 1.00 97.19 662 ARG A C 1
ATOM 4887 O O . ARG A 1 662 ? 30.262 -13.087 -20.187 1.00 97.19 662 ARG A O 1
ATOM 4894 N N . ALA A 1 663 ? 30.939 -11.253 -21.295 1.00 97.44 663 ALA A N 1
ATOM 4895 C CA . ALA A 1 663 ? 30.710 -11.815 -22.620 1.00 97.44 663 ALA A CA 1
ATOM 4896 C C . ALA A 1 663 ? 31.759 -12.864 -23.001 1.00 97.44 663 ALA A C 1
ATOM 4898 O O . ALA A 1 663 ? 31.410 -13.831 -23.685 1.00 97.44 663 ALA A O 1
ATOM 4899 N N . ASP A 1 664 ? 32.989 -12.710 -22.507 1.00 95.88 664 ASP A N 1
ATOM 4900 C CA . ASP A 1 664 ? 34.132 -13.553 -22.860 1.00 95.88 664 ASP A CA 1
ATOM 4901 C C . ASP A 1 664 ? 34.319 -13.567 -24.393 1.00 95.88 664 ASP A C 1
ATOM 4903 O O . ASP A 1 664 ? 34.147 -12.527 -25.038 1.00 95.88 664 ASP A O 1
ATOM 4907 N N . ASP A 1 665 ? 34.578 -14.721 -25.010 1.00 96.19 665 ASP A N 1
ATOM 4908 C CA . ASP A 1 665 ? 34.712 -14.861 -26.468 1.00 96.19 665 ASP A CA 1
ATOM 4909 C C . ASP A 1 665 ? 33.504 -14.327 -27.268 1.00 96.19 665 ASP A C 1
ATOM 4911 O O . ASP A 1 665 ? 33.639 -13.964 -28.438 1.00 96.19 665 ASP A O 1
ATOM 4915 N N . ARG A 1 666 ? 32.316 -14.226 -26.650 1.00 98.06 666 ARG A N 1
ATOM 4916 C CA . ARG A 1 666 ? 31.094 -13.712 -27.300 1.00 98.06 666 ARG A CA 1
ATOM 4917 C C . ARG A 1 666 ? 31.090 -12.193 -27.459 1.00 98.06 666 ARG A C 1
ATOM 4919 O O . ARG A 1 666 ? 30.197 -11.668 -28.119 1.00 98.06 666 ARG A O 1
ATOM 4926 N N . ALA A 1 667 ? 32.042 -11.479 -26.851 1.00 97.69 667 ALA A N 1
ATOM 4927 C CA . ALA A 1 667 ? 32.212 -10.047 -27.083 1.00 97.69 667 ALA A CA 1
ATOM 4928 C C . ALA A 1 667 ? 32.595 -9.779 -28.545 1.00 97.69 667 ALA A C 1
ATOM 4930 O O . ALA A 1 667 ? 32.090 -8.835 -29.162 1.00 97.69 667 ALA A O 1
ATOM 4931 N N . SER A 1 668 ? 33.445 -10.642 -29.108 1.00 97.75 668 SER A N 1
ATOM 4932 C CA . SER A 1 668 ? 33.914 -10.511 -30.479 1.00 97.75 668 SER A CA 1
ATOM 4933 C C . SER A 1 668 ? 32.762 -10.681 -31.457 1.00 97.75 668 SER A C 1
ATOM 4935 O O . SER A 1 668 ? 31.983 -11.631 -31.390 1.00 97.75 668 SER A O 1
ATOM 4937 N N . GLY A 1 669 ? 32.633 -9.722 -32.366 1.00 96.06 669 GLY A N 1
ATOM 4938 C CA . GLY A 1 669 ? 31.555 -9.687 -33.331 1.00 96.06 669 GLY A CA 1
ATOM 4939 C C . GLY A 1 669 ? 30.196 -9.348 -32.733 1.00 96.06 669 GLY A C 1
ATOM 4940 O O . GLY A 1 669 ? 29.242 -9.419 -33.488 1.00 96.06 669 GLY A O 1
ATOM 4941 N N . SER A 1 670 ? 30.063 -8.967 -31.456 1.00 98.44 670 SER A N 1
ATOM 4942 C CA . SER A 1 670 ? 28.810 -8.439 -30.879 1.00 98.44 670 SER A CA 1
ATOM 4943 C C . SER A 1 670 ? 28.607 -6.948 -31.196 1.00 98.44 670 SER A C 1
ATOM 4945 O O . SER A 1 670 ? 29.491 -6.299 -31.763 1.00 98.44 670 SER A O 1
ATOM 4947 N N . VAL A 1 671 ? 27.441 -6.396 -30.855 1.00 98.81 671 VAL A N 1
ATOM 4948 C CA . VAL A 1 671 ? 27.191 -4.942 -30.838 1.00 98.81 671 VAL A CA 1
ATOM 4949 C C . VAL A 1 671 ? 27.158 -4.422 -29.406 1.00 98.81 671 VAL A C 1
ATOM 4951 O O . VAL A 1 671 ? 26.895 -5.199 -28.491 1.00 98.81 671 VAL A O 1
ATOM 4954 N N . ALA A 1 672 ? 27.362 -3.120 -29.207 1.00 98.88 672 ALA A N 1
ATOM 4955 C CA . ALA A 1 672 ? 27.268 -2.489 -27.893 1.00 98.88 672 ALA A CA 1
ATOM 4956 C C . ALA A 1 672 ? 26.268 -1.327 -27.856 1.00 98.88 672 ALA A C 1
ATOM 4958 O O . ALA A 1 672 ? 26.235 -0.502 -28.766 1.00 98.88 672 ALA A O 1
ATOM 4959 N N . ALA A 1 673 ? 25.526 -1.210 -26.758 1.00 98.88 673 ALA A N 1
ATOM 4960 C CA . ALA A 1 673 ? 24.751 -0.024 -26.410 1.00 98.88 673 ALA A CA 1
ATOM 4961 C C . ALA A 1 673 ? 25.257 0.595 -25.105 1.00 98.88 673 ALA A C 1
ATOM 4963 O O . ALA A 1 673 ? 25.642 -0.117 -24.174 1.00 98.88 673 ALA A O 1
ATOM 4964 N N . SER A 1 674 ? 25.229 1.924 -25.033 1.00 98.81 674 SER A N 1
ATOM 4965 C CA . SER A 1 674 ? 25.622 2.705 -23.859 1.00 98.81 674 SER A CA 1
ATOM 4966 C C . SER A 1 674 ? 24.476 3.613 -23.429 1.00 98.81 674 SER A C 1
ATOM 4968 O O . SER A 1 674 ? 24.036 4.441 -24.219 1.00 98.81 674 SER A O 1
ATOM 4970 N N . ASP A 1 675 ? 24.008 3.485 -22.181 1.00 98.50 675 ASP A N 1
ATOM 4971 C CA . ASP A 1 675 ? 22.832 4.223 -21.675 1.00 98.50 675 ASP A CA 1
ATOM 4972 C C . ASP A 1 675 ? 22.993 5.751 -21.694 1.00 98.50 675 ASP A C 1
ATOM 4974 O O . ASP A 1 675 ? 22.006 6.480 -21.795 1.00 98.50 675 ASP A O 1
ATOM 4978 N N . ALA A 1 676 ? 24.238 6.235 -21.619 1.00 98.38 676 ALA A N 1
ATOM 4979 C CA . ALA A 1 676 ? 24.611 7.620 -21.865 1.00 98.38 676 ALA A CA 1
ATOM 4980 C C . ALA A 1 676 ? 25.867 7.736 -22.739 1.00 98.38 676 ALA A C 1
ATOM 4982 O O . ALA A 1 676 ? 26.490 6.735 -23.095 1.00 98.38 676 ALA A O 1
ATOM 4983 N N . PHE A 1 677 ? 26.244 8.966 -23.092 1.00 97.69 677 PHE A N 1
ATOM 4984 C CA . PHE A 1 677 ? 27.403 9.215 -23.943 1.00 97.69 677 PHE A CA 1
ATOM 4985 C C . PHE A 1 677 ? 28.720 8.742 -23.303 1.00 97.69 677 PHE A C 1
ATOM 4987 O O . PHE A 1 677 ? 28.870 8.722 -22.075 1.00 97.69 677 PHE A O 1
ATOM 4994 N N . PHE A 1 678 ? 29.706 8.407 -24.136 1.00 98.31 678 PHE A N 1
ATOM 4995 C CA . PHE A 1 678 ? 31.075 8.153 -23.693 1.00 98.31 678 PHE A CA 1
ATOM 4996 C C . PHE A 1 678 ? 31.808 9.475 -23.417 1.00 98.31 678 PHE A C 1
ATOM 4998 O O . PHE A 1 678 ? 31.955 10.299 -24.321 1.00 98.31 678 PHE A O 1
ATOM 5005 N N . PRO A 1 679 ? 32.280 9.720 -22.179 1.00 95.19 679 PRO A N 1
ATOM 5006 C CA . PRO A 1 679 ? 32.963 10.972 -21.854 1.00 95.19 679 PRO A CA 1
ATOM 5007 C C . PRO A 1 679 ? 34.370 11.056 -22.465 1.00 95.19 679 PRO A C 1
ATOM 5009 O O . PRO A 1 679 ? 34.871 12.158 -22.678 1.00 95.19 679 PRO A O 1
ATOM 5012 N N . PHE A 1 680 ? 34.993 9.910 -22.745 1.00 96.50 680 PHE A N 1
ATOM 5013 C CA . PHE A 1 680 ? 36.346 9.762 -23.278 1.00 96.50 680 PHE A CA 1
ATOM 5014 C C . PHE A 1 680 ? 36.395 8.561 -24.243 1.00 96.50 680 PHE A C 1
ATOM 5016 O O . PHE A 1 680 ? 35.529 7.683 -24.161 1.00 96.50 680 PHE A O 1
ATOM 5023 N N . PRO A 1 681 ? 37.392 8.492 -25.146 1.00 96.50 681 PRO A N 1
ATOM 5024 C CA . PRO A 1 681 ? 37.524 7.392 -26.106 1.00 96.50 681 PRO A CA 1
ATOM 5025 C C . PRO A 1 681 ? 37.956 6.053 -25.486 1.00 96.50 681 PRO A C 1
ATOM 5027 O O . PRO A 1 681 ? 37.873 5.032 -26.155 1.00 96.50 681 PRO A O 1
ATOM 5030 N N . ASP A 1 682 ? 38.383 6.012 -24.224 1.00 95.75 682 ASP A N 1
ATOM 5031 C CA . ASP A 1 682 ? 38.857 4.793 -23.553 1.00 95.75 682 ASP A CA 1
ATOM 5032 C C . ASP A 1 682 ? 37.775 3.707 -23.409 1.00 95.75 682 ASP A C 1
ATOM 5034 O O . ASP A 1 682 ? 38.031 2.538 -23.688 1.00 95.75 682 ASP A O 1
ATOM 5038 N N . GLY A 1 683 ? 36.553 4.084 -23.029 1.00 95.38 683 GLY A N 1
ATOM 5039 C CA . GLY A 1 683 ? 35.390 3.198 -22.971 1.00 95.38 683 GLY A CA 1
ATOM 5040 C C . GLY A 1 683 ? 35.094 2.496 -24.303 1.00 95.38 683 GLY A C 1
ATOM 5041 O O . GLY A 1 683 ? 35.116 1.265 -24.340 1.00 95.38 683 GLY A O 1
ATOM 5042 N N . PRO A 1 684 ? 34.832 3.236 -25.398 1.00 96.38 684 PRO A N 1
ATOM 5043 C CA . PRO A 1 684 ? 34.582 2.629 -26.697 1.00 96.38 684 PRO A CA 1
ATOM 5044 C C . PRO A 1 684 ? 35.820 1.909 -27.237 1.00 96.38 684 PRO A C 1
ATOM 5046 O O . PRO A 1 684 ? 35.656 0.833 -27.797 1.00 96.38 684 PRO A O 1
ATOM 5049 N N . GLN A 1 685 ? 37.045 2.400 -27.002 1.00 97.88 685 GLN A N 1
ATOM 5050 C CA . GLN A 1 685 ? 38.264 1.696 -27.419 1.00 97.88 685 GLN A CA 1
ATOM 5051 C C . GLN A 1 685 ? 38.342 0.283 -26.828 1.00 97.88 685 GLN A C 1
ATOM 5053 O O . GLN A 1 685 ? 38.626 -0.652 -27.565 1.00 97.88 685 GLN A O 1
ATOM 5058 N N . LEU A 1 686 ? 38.007 0.089 -25.545 1.00 98.00 686 LEU A N 1
ATOM 5059 C CA . LEU A 1 686 ? 37.971 -1.255 -24.950 1.00 98.00 686 LEU A CA 1
ATOM 5060 C C . LEU A 1 686 ? 36.975 -2.186 -25.653 1.00 98.00 686 LEU A C 1
ATOM 5062 O O . LEU A 1 686 ? 37.261 -3.368 -25.831 1.00 98.00 686 LEU A O 1
ATOM 5066 N N . LEU A 1 687 ? 35.806 -1.668 -26.040 1.00 98.44 687 LEU A N 1
ATOM 5067 C CA . LEU A 1 687 ? 34.791 -2.442 -26.759 1.00 98.44 687 LEU A CA 1
ATOM 5068 C C . LEU A 1 687 ? 35.299 -2.834 -28.153 1.00 98.44 687 LEU A C 1
ATOM 5070 O O . LEU A 1 687 ? 35.165 -3.984 -28.566 1.00 98.44 687 LEU A O 1
ATOM 5074 N N . LEU A 1 688 ? 35.925 -1.888 -28.852 1.00 98.06 688 LEU A N 1
ATOM 5075 C CA . LEU A 1 688 ? 36.496 -2.082 -30.184 1.00 98.06 688 LEU A CA 1
ATOM 5076 C C . LEU A 1 688 ? 37.659 -3.083 -30.162 1.00 98.06 688 LEU A C 1
ATOM 5078 O O . LEU A 1 688 ? 37.692 -3.994 -30.986 1.00 98.06 688 LEU A O 1
ATOM 5082 N N . ASP A 1 689 ? 38.555 -2.980 -29.179 1.00 97.81 689 ASP A N 1
ATOM 5083 C CA . ASP A 1 689 ? 39.671 -3.913 -28.978 1.00 97.81 689 ASP A CA 1
ATOM 5084 C C . ASP A 1 689 ? 39.177 -5.337 -28.665 1.00 97.81 689 ASP A C 1
ATOM 5086 O O . ASP A 1 689 ? 39.823 -6.317 -29.036 1.00 97.81 689 ASP A O 1
ATOM 5090 N N . ALA A 1 690 ? 38.006 -5.465 -28.028 1.00 97.88 690 ALA A N 1
ATOM 5091 C CA . ALA A 1 690 ? 37.325 -6.740 -27.796 1.00 97.88 690 ALA A CA 1
ATOM 5092 C C . ALA A 1 690 ? 36.573 -7.274 -29.035 1.00 97.88 690 ALA A C 1
ATOM 5094 O O . ALA A 1 690 ? 35.970 -8.347 -28.982 1.00 97.88 690 ALA A O 1
ATOM 5095 N N . GLY A 1 691 ? 36.611 -6.553 -30.159 1.00 97.25 691 GLY A N 1
ATOM 5096 C CA . GLY A 1 691 ? 36.015 -6.961 -31.427 1.00 97.25 691 GLY A CA 1
ATOM 5097 C C . GLY A 1 691 ? 34.536 -6.609 -31.587 1.00 97.25 691 GLY A C 1
ATOM 5098 O O . GLY A 1 691 ? 33.874 -7.211 -32.433 1.00 97.25 691 GLY A O 1
ATOM 5099 N N . VAL A 1 692 ? 33.994 -5.667 -30.808 1.00 98.19 692 VAL A N 1
ATOM 5100 C CA . VAL A 1 692 ? 32.630 -5.151 -31.016 1.00 98.19 692 VAL A CA 1
ATOM 5101 C C . VAL A 1 692 ? 32.532 -4.475 -32.388 1.00 98.19 692 VAL A C 1
ATOM 5103 O O . VAL A 1 692 ? 33.321 -3.590 -32.715 1.00 98.19 692 VAL A O 1
ATOM 5106 N N . ARG A 1 693 ? 31.543 -4.878 -33.198 1.00 96.12 693 ARG A N 1
ATOM 5107 C CA . ARG A 1 693 ? 31.415 -4.458 -34.609 1.00 96.12 693 ARG A CA 1
ATOM 5108 C C . ARG A 1 693 ? 30.689 -3.125 -34.802 1.00 96.12 693 ARG A C 1
ATOM 5110 O O . ARG A 1 693 ? 30.908 -2.427 -35.794 1.00 96.12 693 ARG A O 1
ATOM 5117 N N . ALA A 1 694 ? 29.799 -2.786 -33.873 1.00 98.50 694 ALA A N 1
ATOM 5118 C CA . ALA A 1 694 ? 29.027 -1.553 -33.909 1.00 98.50 694 ALA A CA 1
ATOM 5119 C C . ALA A 1 694 ? 28.637 -1.092 -32.501 1.00 98.50 694 ALA A C 1
ATOM 5121 O O . ALA A 1 694 ? 28.403 -1.918 -31.617 1.00 98.50 694 ALA A O 1
ATOM 5122 N N . ILE A 1 695 ? 28.547 0.222 -32.310 1.00 98.81 695 ILE A N 1
ATOM 5123 C CA . ILE A 1 695 ? 28.212 0.864 -31.038 1.00 98.81 695 ILE A CA 1
ATOM 5124 C C . ILE A 1 695 ? 27.054 1.847 -31.256 1.00 98.81 695 ILE A C 1
ATOM 5126 O O . ILE A 1 695 ? 27.064 2.611 -32.220 1.00 98.81 695 ILE A O 1
ATOM 5130 N N . VAL A 1 696 ? 26.082 1.869 -30.344 1.00 98.88 696 VAL A N 1
ATOM 5131 C CA . VAL A 1 696 ? 25.053 2.916 -30.245 1.00 98.88 696 VAL A CA 1
ATOM 5132 C C . VAL A 1 696 ? 25.143 3.634 -28.896 1.00 98.88 696 VAL A C 1
ATOM 5134 O O . VAL A 1 696 ? 25.318 3.012 -27.846 1.00 98.88 696 VAL A O 1
ATOM 5137 N N . GLN A 1 697 ? 25.059 4.961 -28.922 1.00 98.75 697 GLN A N 1
ATOM 5138 C CA . GLN A 1 697 ? 25.062 5.822 -27.736 1.00 98.75 697 GLN A CA 1
ATOM 5139 C C . GLN A 1 697 ? 24.247 7.102 -28.002 1.00 98.75 697 GLN A C 1
ATOM 5141 O O . GLN A 1 697 ? 23.981 7.404 -29.161 1.00 98.75 697 GLN A O 1
ATOM 5146 N N . PRO A 1 698 ? 23.919 7.929 -26.994 1.00 98.50 698 PRO A N 1
ATOM 5147 C CA . PRO A 1 698 ? 23.256 9.210 -27.246 1.00 98.50 698 PRO A CA 1
ATOM 5148 C C . PRO A 1 698 ? 24.083 10.220 -28.049 1.00 98.50 698 PRO A C 1
ATOM 5150 O O . PRO A 1 698 ? 23.537 10.914 -28.901 1.00 98.50 698 PRO A O 1
ATOM 5153 N N . GLY A 1 699 ? 25.385 10.336 -27.764 1.00 96.38 699 GLY A N 1
ATOM 5154 C CA . GLY A 1 699 ? 26.166 11.529 -28.115 1.00 96.38 699 GLY A CA 1
ATOM 5155 C C . GLY A 1 699 ? 25.829 12.737 -27.230 1.00 96.38 699 GLY A C 1
ATOM 5156 O O . GLY A 1 699 ? 25.150 12.619 -26.207 1.00 96.38 699 GLY A O 1
ATOM 5157 N N . GLY A 1 700 ? 26.342 13.906 -27.601 1.00 95.06 700 GLY A N 1
ATOM 5158 C CA . GLY A 1 700 ? 26.207 15.163 -26.863 1.00 95.06 700 GLY A CA 1
ATOM 5159 C C . GLY A 1 700 ? 27.403 15.507 -25.966 1.00 95.06 700 GLY A C 1
ATOM 5160 O O . GLY A 1 700 ? 27.329 16.473 -25.205 1.00 95.06 700 GLY A O 1
ATOM 5161 N N . SER A 1 701 ? 28.509 14.756 -26.035 1.00 95.25 701 SER A N 1
ATOM 5162 C CA . SER A 1 701 ? 29.745 15.122 -25.338 1.00 95.25 701 SER A CA 1
ATOM 5163 C C . SER A 1 701 ? 30.499 16.201 -26.111 1.00 95.25 701 SER A C 1
ATOM 5165 O O . SER A 1 701 ? 30.626 16.143 -27.332 1.00 95.25 701 SER A O 1
ATOM 5167 N N . VAL A 1 702 ? 31.154 17.122 -25.397 1.00 93.69 702 VAL A N 1
ATOM 5168 C CA . VAL A 1 702 ? 32.145 18.032 -26.011 1.00 93.69 702 VAL A CA 1
ATOM 5169 C C . VAL A 1 702 ? 33.333 17.278 -26.631 1.00 93.69 702 VAL A C 1
ATOM 5171 O O . VAL A 1 702 ? 34.094 17.861 -27.398 1.00 93.69 702 VAL A O 1
ATOM 5174 N N . ARG A 1 703 ? 33.492 15.987 -26.302 1.00 96.00 703 ARG A N 1
ATOM 5175 C CA . ARG A 1 703 ? 34.527 15.081 -26.819 1.00 96.00 703 ARG A CA 1
ATOM 5176 C C . ARG A 1 703 ? 33.997 14.027 -27.790 1.00 96.00 703 ARG A C 1
ATOM 5178 O O . ARG A 1 703 ? 34.717 13.077 -28.083 1.00 96.00 703 ARG A O 1
ATOM 5185 N N . ASP A 1 704 ? 32.781 14.177 -28.320 1.00 97.00 704 ASP A N 1
ATOM 5186 C CA . ASP A 1 704 ? 32.236 13.209 -29.284 1.00 97.00 704 ASP A CA 1
ATOM 5187 C C . ASP A 1 704 ? 33.174 13.003 -30.481 1.00 97.00 704 ASP A C 1
ATOM 5189 O O . ASP A 1 704 ? 33.357 11.873 -30.917 1.00 97.00 704 ASP A O 1
ATOM 5193 N N . ALA A 1 705 ? 33.854 14.053 -30.954 1.00 97.69 705 ALA A N 1
ATOM 5194 C CA . ALA A 1 705 ? 34.832 13.941 -32.038 1.00 97.69 705 ALA A CA 1
ATOM 5195 C C . ALA A 1 705 ? 35.990 12.969 -31.722 1.00 97.69 705 ALA A C 1
ATOM 5197 O O . ALA A 1 705 ? 36.429 12.243 -32.609 1.00 97.69 705 ALA A O 1
ATOM 5198 N N . GLU A 1 706 ? 36.462 12.913 -30.469 1.00 97.81 706 GLU A N 1
ATOM 5199 C CA . GLU A 1 706 ? 37.515 11.973 -30.043 1.00 97.81 706 GLU A CA 1
ATOM 5200 C C . GLU A 1 706 ? 36.993 10.527 -30.030 1.00 97.81 706 GLU A C 1
ATOM 5202 O O . GLU A 1 706 ? 37.684 9.607 -30.465 1.00 97.81 706 GLU A O 1
ATOM 5207 N N . VAL A 1 707 ? 35.755 10.325 -29.566 1.00 97.62 707 VAL A N 1
ATOM 5208 C CA . VAL A 1 707 ? 35.087 9.013 -29.538 1.00 97.62 707 VAL A CA 1
ATOM 5209 C C . VAL A 1 707 ? 34.794 8.504 -30.952 1.00 97.62 707 VAL A C 1
ATOM 5211 O O . VAL A 1 707 ? 35.050 7.339 -31.255 1.00 97.62 707 VAL A O 1
ATOM 5214 N N . ILE A 1 708 ? 34.295 9.378 -31.829 1.00 98.38 708 ILE A N 1
ATOM 5215 C CA . ILE A 1 708 ? 34.024 9.069 -33.237 1.00 98.38 708 ILE A CA 1
ATOM 5216 C C . ILE A 1 708 ? 35.328 8.699 -33.949 1.00 98.38 708 ILE A C 1
ATOM 5218 O O . ILE A 1 708 ? 35.363 7.690 -34.646 1.00 98.38 708 ILE A O 1
ATOM 5222 N N . ALA A 1 709 ? 36.414 9.445 -33.718 1.00 97.75 709 ALA A N 1
ATOM 5223 C CA . ALA A 1 709 ? 37.717 9.136 -34.303 1.00 97.75 709 ALA A CA 1
ATOM 5224 C C . ALA A 1 709 ? 38.257 7.761 -33.863 1.00 97.75 709 ALA A C 1
ATOM 5226 O O . ALA A 1 709 ? 38.864 7.060 -34.672 1.00 97.75 709 ALA A O 1
ATOM 5227 N N . ALA A 1 710 ? 38.017 7.340 -32.614 1.00 96.31 710 ALA A N 1
ATOM 5228 C CA . ALA A 1 710 ? 38.399 6.006 -32.143 1.00 96.31 710 ALA A CA 1
ATOM 5229 C C . ALA A 1 710 ? 37.619 4.891 -32.869 1.00 96.31 710 ALA A C 1
ATOM 5231 O O . ALA A 1 710 ? 38.214 3.914 -33.326 1.00 96.31 710 ALA A O 1
ATOM 5232 N N . ALA A 1 711 ? 36.303 5.061 -33.045 1.00 96.94 711 ALA A N 1
ATOM 5233 C CA . ALA A 1 711 ? 35.479 4.125 -33.815 1.00 96.94 711 ALA A CA 1
ATOM 5234 C C . ALA A 1 711 ? 35.872 4.087 -35.303 1.00 96.94 711 ALA A C 1
ATOM 5236 O O . ALA A 1 711 ? 35.961 3.007 -35.887 1.00 96.94 711 ALA A O 1
ATOM 5237 N N . GLU A 1 712 ? 36.178 5.246 -35.892 1.00 97.06 712 GLU A N 1
ATOM 5238 C CA . GLU A 1 712 ? 36.650 5.365 -37.274 1.00 97.06 712 GLU A CA 1
ATOM 5239 C C . GLU A 1 712 ? 37.984 4.636 -37.474 1.00 97.06 712 GLU A C 1
ATOM 5241 O O . GLU A 1 712 ? 38.125 3.855 -38.415 1.00 97.06 712 GLU A O 1
ATOM 5246 N N . ALA A 1 713 ? 38.940 4.823 -36.557 1.00 96.00 713 ALA A N 1
ATOM 5247 C CA . ALA A 1 713 ? 40.236 4.148 -36.594 1.00 96.00 713 ALA A CA 1
ATOM 5248 C C . ALA A 1 713 ? 40.113 2.618 -36.483 1.00 96.00 713 ALA A C 1
ATOM 5250 O O . ALA A 1 713 ? 40.902 1.893 -37.091 1.00 96.00 713 ALA A O 1
ATOM 5251 N N . ALA A 1 714 ? 39.112 2.126 -35.748 1.00 94.69 714 ALA A N 1
ATOM 5252 C CA . ALA A 1 714 ? 38.790 0.704 -35.647 1.00 94.69 714 ALA A CA 1
ATOM 5253 C C . ALA A 1 714 ? 37.932 0.176 -36.816 1.00 94.69 714 ALA A C 1
ATOM 5255 O O . ALA A 1 714 ? 37.700 -1.029 -36.912 1.00 94.69 714 ALA A O 1
ATOM 5256 N N . GLY A 1 715 ? 37.444 1.052 -37.704 1.00 93.88 715 GLY A N 1
ATOM 5257 C CA . GLY A 1 715 ? 36.543 0.691 -38.802 1.00 93.88 715 GLY A CA 1
ATOM 5258 C C . GLY A 1 715 ? 35.154 0.226 -38.347 1.00 93.88 715 GLY A C 1
ATOM 5259 O O . GLY A 1 715 ? 34.467 -0.459 -39.109 1.00 93.88 715 GLY A O 1
ATOM 5260 N N . ALA A 1 716 ? 34.747 0.567 -37.123 1.00 95.56 716 ALA A N 1
ATOM 5261 C CA . ALA A 1 716 ? 33.467 0.175 -36.545 1.00 95.56 716 ALA A CA 1
ATOM 5262 C C . ALA A 1 716 ? 32.366 1.198 -36.839 1.00 95.56 716 ALA A C 1
ATOM 5264 O O . ALA A 1 716 ? 32.622 2.383 -37.052 1.00 95.56 716 ALA A O 1
ATOM 5265 N N . SER A 1 717 ? 31.120 0.730 -36.823 1.00 98.06 717 SER A N 1
ATOM 5266 C CA . SER A 1 717 ? 29.955 1.603 -37.015 1.00 98.06 717 SER A CA 1
ATOM 5267 C C . SER A 1 717 ? 29.566 2.247 -35.688 1.00 98.06 717 SER A C 1
ATOM 5269 O O . SER A 1 717 ? 29.440 1.543 -34.685 1.00 98.06 717 SER A O 1
ATOM 5271 N N . LEU A 1 718 ? 29.354 3.561 -35.667 1.00 98.69 718 LEU A N 1
ATOM 5272 C CA . LEU A 1 718 ? 28.930 4.287 -34.467 1.00 98.69 718 LEU A CA 1
ATOM 5273 C C . LEU A 1 718 ? 27.663 5.093 -34.752 1.00 98.69 718 LEU A C 1
ATOM 5275 O O . LEU A 1 718 ? 27.660 5.941 -35.645 1.00 98.69 718 LEU A O 1
ATOM 5279 N N . TYR A 1 719 ? 26.622 4.861 -33.957 1.00 98.81 719 TYR A N 1
ATOM 5280 C CA . TYR A 1 719 ? 25.343 5.561 -34.039 1.00 98.81 719 TYR A CA 1
ATOM 5281 C C . TYR A 1 719 ? 25.128 6.486 -32.840 1.00 98.81 719 TYR A C 1
ATOM 5283 O O . TYR A 1 719 ? 25.427 6.118 -31.700 1.00 98.81 719 TYR A O 1
ATOM 5291 N N . LEU A 1 720 ? 24.587 7.675 -33.116 1.00 98.81 720 LEU A N 1
ATOM 5292 C CA . LEU A 1 720 ? 24.164 8.661 -32.124 1.00 98.81 720 LEU A CA 1
ATOM 5293 C C . LEU A 1 720 ? 22.636 8.766 -32.112 1.00 98.81 720 LEU A C 1
ATOM 5295 O O . LEU A 1 720 ? 22.036 9.045 -33.152 1.00 98.81 720 LEU A O 1
ATOM 5299 N N . THR A 1 721 ? 22.018 8.552 -30.950 1.00 98.69 721 THR A N 1
ATOM 5300 C CA . THR A 1 721 ? 20.552 8.561 -30.792 1.00 98.69 721 THR A CA 1
ATOM 5301 C C . THR A 1 721 ? 19.996 9.918 -30.366 1.00 98.69 721 THR A C 1
ATOM 5303 O O . THR A 1 721 ? 18.824 10.200 -30.579 1.00 98.69 721 THR A O 1
ATOM 5306 N N . GLY A 1 722 ? 20.800 10.763 -29.715 1.00 98.12 722 GLY A N 1
ATOM 5307 C CA . GLY A 1 722 ? 20.332 12.003 -29.088 1.00 98.12 722 GLY A CA 1
ATOM 5308 C C . GLY A 1 722 ? 19.441 11.809 -27.851 1.00 98.12 722 GLY A C 1
ATOM 5309 O O . GLY A 1 722 ? 19.001 12.795 -27.265 1.00 98.12 722 GLY A O 1
ATOM 5310 N N . THR A 1 723 ? 19.195 10.568 -27.418 1.00 98.19 723 THR A N 1
ATOM 5311 C CA . THR A 1 723 ? 18.310 10.214 -26.292 1.00 98.19 723 THR A CA 1
ATOM 5312 C C . THR A 1 723 ? 19.083 9.418 -25.244 1.00 98.19 723 THR A C 1
ATOM 5314 O O . THR A 1 723 ? 19.989 8.679 -25.598 1.00 98.19 723 THR A O 1
ATOM 5317 N N . ARG A 1 724 ? 18.783 9.575 -23.947 1.00 98.25 724 ARG A N 1
ATOM 5318 C CA . ARG A 1 724 ? 19.517 8.940 -22.832 1.00 98.25 724 ARG A CA 1
ATOM 5319 C C . ARG A 1 724 ? 18.564 8.218 -21.876 1.00 98.25 724 ARG A C 1
ATOM 5321 O O . ARG A 1 724 ? 17.597 8.837 -21.445 1.00 98.25 724 ARG A O 1
ATOM 5328 N N . HIS A 1 725 ? 18.938 7.021 -21.410 1.00 98.38 725 HIS A N 1
ATOM 5329 C CA . HIS A 1 725 ? 18.138 6.201 -20.477 1.00 98.38 725 HIS A CA 1
ATOM 5330 C C . HIS A 1 725 ? 18.878 5.876 -19.176 1.00 98.38 725 HIS A C 1
ATOM 5332 O O . HIS A 1 725 ? 19.294 4.743 -18.942 1.00 98.38 725 HIS A O 1
ATOM 5338 N N . PHE A 1 726 ? 19.057 6.868 -18.302 1.00 98.31 726 PHE A N 1
ATOM 5339 C CA . PHE A 1 726 ? 19.617 6.599 -16.974 1.00 98.31 726 PHE A CA 1
ATOM 5340 C C . PHE A 1 726 ? 18.616 5.884 -16.055 1.00 98.31 726 PHE A C 1
ATOM 5342 O O . PHE A 1 726 ? 17.459 6.286 -15.959 1.00 98.31 726 PHE A O 1
ATOM 5349 N N . SER A 1 727 ? 19.088 4.888 -15.298 1.00 97.00 727 SER A N 1
ATOM 5350 C CA . SER A 1 727 ? 18.296 4.139 -14.311 1.00 97.00 727 SER A CA 1
ATOM 5351 C C . SER A 1 727 ? 19.105 3.891 -13.035 1.00 97.00 727 SER A C 1
ATOM 5353 O O . SER A 1 727 ? 20.254 3.460 -13.109 1.00 97.00 727 SER A O 1
ATOM 5355 N N . HIS A 1 728 ? 18.516 4.143 -11.860 1.00 95.00 728 HIS A N 1
ATOM 5356 C CA . HIS A 1 728 ? 19.191 4.050 -10.555 1.00 95.00 728 HIS A CA 1
ATOM 5357 C C . HIS A 1 728 ? 18.369 3.289 -9.516 1.00 95.00 728 HIS A C 1
ATOM 5359 O O . HIS A 1 728 ? 17.120 3.349 -9.577 1.00 95.00 728 HIS A O 1
#

pLDDT: mean 94.7, std 6.25, range [39.12, 98.94]

Sequence (728 aa):
MRPDVPARVVVLVSGSGTLLQAVLDASADPAYPVRVVAVGADRDGVEGLARAERAGVPSFVVRLGDHPDRAAWDTALADAVERYRPDLVVSAGFMKILGPAFLDRFGGRVVNTHPALLPAFPGAHAVADAVAHGVRVAGCTVHLVDAGVDTGPIVAQQAVHVTPDDDVETLHERIKVVERRLLVDVIALLAREGYTVHGRKVSIGVSDERRPVRRALIGVSDKAGLLELATGLHASGVEIVSTGGTARAIADAGVPVTPVEQVTGFPESLDGRVKTLHPGVHAGLLADLRKPEHTTQLTSLGITPFDLLVVNLYPFEQTVASGAAAEECVEQIDIGGPAMVRAAAKNHANVAVVVDPERYGWVLDQVRDGGFTLADRQALAVAAFRHTASYDIAVASWMGNVLAPEPDGFPRWVGASWERRTVLRYGENPHQQGALYVSSHGGTGLATAEQLHGKEMSYNNYTDSDAAWRAAHDHEQPCVAIIKHANPCGIAISTVDGVGAIADAHRKAHACDPLSAFGGVIAANREVTVDMAEQVAEVFTEVIIAPSYADGALDVLSRKKNIRILVAPSPSRGGAETRAVSGGLLMQSLDVLDAEGDDPANWTLATGKPADDQTLADLAFAWRACRAVKSNAIVLAAGGATVGVGMGQVNRVDAARLAITRADDRASGSVAASDAFFPFPDGPQLLLDAGVRAIVQPGGSVRDAEVIAAAEAAGASLYLTGTRHFSH

Radius of gyration: 37.74 Å; Cα contacts (8 Å, |Δi|>4): 1547; chains: 1; bounding box: 82×54×110 Å

Organism: NCBI:txid1912961

Foldseek 3Di:
DPQQAAFEEEEEAEAQQPLVLLQLVLCVDSPQRHDHQEYEYQDPDHNNVVSCVVSVHHYDYQHCVVAPHDVRSLLVVLVVVVVSVGQAYEYEHHQDQRADNNCVRQPVRYKYKDFFDPPQQFDDCRLVVCVVVVDQKTEMWIFTDDNDGVPAATQDIDIDGDDPPDDSVNSSVRRVVRRSVVSSVRVSQCSNANWDDDGNYIDGHFDPDFAAFAEEEEEEPDCVCLQVLLVLCVVLNHAYEYEDPSQVVNVVSVRDYDYLCNQQVHDQPPVNQCSQVGCLNLLLQQQQPVDPVSVVVCVVVVHHHGAEYEYAAQPLLVCVVVVHDPVVSVVRPHDNRLSSLQSNLNNLVRHAYHHDSVCSVVQSVQNVVRHDGSVNSNVRSVVSVLNVVQVVQSVVVCCDPPVPDDPPPDGPDHDFDWDWPFWACAAPDNVHTDTQTDGPSDDFDLSPKDWPAADDDHNQNSLQQRLQLLLQLLDPAWKKFWGDSLATLKIFGAPDDDPCRNLVRLVQRCLQHVPRSAQIEMETAAEAELSNLQVVLVGHYQEYEYCYYDVCSCVSNVVDRHYTYIHGHRDDQKDKDWDDDVPDIDIDIDPSQPDQLLDLVNKDWLDADDDDPQQSLQQSLQQSSQLSAAPQKKFWGHPRMTNFIQGDDPALLSRLVRRLVSNPLVLAQTAMETLADDQALNNVLSSLVSHHQEYEHADPHPCVVRNSVSCNVSNHIYIHRVDHRHDD

Mean predicted aligned error: 11.89 Å

InterPro domains:
  IPR001555 Phosphoribosylglycinamide formyltransferase, active site [PS00373] (139-162)
  IPR002376 Formyl transferase, N-terminal [PF00551] (8-187)
  IPR002695 Bifunctional purine biosynthesis protein PurH-like [MF_00139] (213-728)
  IPR002695 Bifunctional purine biosynthesis protein PurH-like [PF01808] (344-661)
  IPR002695 Bifunctional purine biosynthesis protein PurH-like [PTHR11692] (213-728)
  IPR002695 Bifunctional purine biosynthesis protein PurH-like [SM00798] (344-663)
  IPR002695 Bifunctional purine biosynthesis protein PurH-like [TIGR00355] (214-728)
  IPR004607 Phosphoribosylglycinamide formyltransferase [MF_01930] (8-193)
  IPR004607 Phosphoribosylglycinamide formyltransferase [TIGR00639] (7-195)
  IPR004607 Phosphoribosylglycinamide formyltransferase [cd08645] (8-190)
  IPR011607 Methylglyoxal synthase-like domain [PF02142] (225-338)
  IPR011607 Methylglyoxal synthase-like domain [PS51855] (209-355)
  IPR011607 Methylglyoxal synthase-like domain [SM00851] (225-339)
  IPR016193 Cytidine deaminase-like [SSF53927] (419-728)
  IPR024051 AICAR transformylase, duplicated domain superfamily [G3DSA:3.40.140.20] (416-573)
  IPR024051 AICAR transformylase, duplicated domain superfamily [G3DSA:3.40.140.20] (599-728)
  IPR036477 Formyl transferase, N-terminal domain superfamily [SSF53328] (8-203)
  IPR036914 Methylglyoxal synthase-like domain superfamily [G3DSA:3.40.50.1380] (208-406)
  IPR036914 Methylglyoxal synthase-like domain superfamily [SSF52335] (213-402)